Protein AF-A0A8T3Y659-F1 (afdb_monomer_lite)

Sequence (703 aa):
MGKKRVRLPTPKPRKLPQLAVKLPPPPRPSQEISSGGLFSFLKRPEHTVVTLEDHEQLLRKKEVMLASQAAEFERKARALAGRENSLKDREITMSQKERAFRDKDALVKETLASVSRAERRRADIAKENDLLEVKRHELEEQVGALKSRLDALQRDAGQKRALLGGTEKDLAKKYAELNHLQHRLDQREQLLETKEKVLNEKESGLLGFDQQLKRQQRELSERDKHGLSELAQLKEELARKQDLSIADVLAQNKALQRELQKRSQELAQREKQLESDADSRMKAREQELANKARKLTLREQAIDEEIAARTKSAEQDLVNRSRKLAIREQAIDGEITNRMKSAEQDLTAKKREFDKREKSIAEEELRLAQHQSELKEAEDGLSLMKEALAEELKGHMAEYAEFVAKWKTELDSLNAARSEIKKEKASITKLVQGDLRVLSEKEDELVSATKDFEKDKRKLITEENRLVERVRELERVAHQHGRVEQQFQAREKALQAYEDALGKKEDLIMKALNKAEEARKKAEELKAKIAAVKEAKADLKRLEALRSELEWTIEKESRKVIAMGGKLHHIEDRLKESKDSRVKAIEKRHEKAAKQEKKPVPHRLTPVTPPKPVETEEHVYEARAEIPEGHEETGIAAARPSEIPHLLNQAHDSLAANDLKTAKVILEKLMKIHSMLHDNDAKRTLGYEILDLKTSIKLAALS

Foldseek 3Di:
DDDDDDDDDDDDDDDDDDDFFFDDDDDDDDDDDDDDDDDDDDDDDDDDDQDPVNVVVVVVVVVVVVVVVVVVVVVVVVVVVVVVVVVVVVVVVVVVLVVLVVLLVQLVVVVVVVVVVVVVVVVVVVVVVVVVVVVVVVVVVVVVVVVVVVVVVVVVVVVVVVVVVVVVVVVVVVVVVVVVVVVVVVVVVVVVVVVVVVVVCVVVVVVVVVVVVVVVVVCVVVVVDDDDDYDDDDDDDDDDDDDDDDDDPPDDDPPPPPVVPPVVPVVVPVVVPPVVVVVVVPVVVVVVVVVVVPPPVVPPVPPPVPPVVPPVPPPVVVVVVVVVVVVVVVVVVVVVVVVVVVSRVVSGRVVVVVVVVSVVSVVSSVVSVVVVVVVVVVVVVVVVVVVVVVVVVVVVVVVVVVVVVVVVVVVVVVVVVVVVVVVVVVVVVVVVVVVVVVVVVVVVVVVVVVVVVVVVVVVVVVVVVVVVVVVVVVVVVVVVVVVVVVVVVVVVVVVVVVVVVVVVVVVVVVVVVVVVVVVVVVVVVVVVVVVVVVVVVVVVVVVVVVVVVVVVVVVVVVVVVVVPPPPDDDDPPDDDDDDDDDDDDDDDDDDDDDDDDDDDDDDDDDDDDDDDDDDDDDDDDDDDDDDDDDDDDDPPDDDDLVCLVVLLVVLVVCVVVLVLPSNVVSLVVLVVVLVVDPDPVSNVVSVVSSVVSVVSSVVSVVD

Secondary structure (DSSP, 8-state):
---PPPPPPPPPPP---------PPP---------------PPPPP-----HHHHHHHHHHHHHHHHHHHHHHHHHHHHHHHHHHHHHHHHHHHHHHHHHHHHHHHHHHHHHHHHHHHHHHHHHHHHHHHHHHHHHHHHHHHHHHHHHHHHHHHHHHHHHHHHHHHHHHHHHHHHHHHHHHHHHHHHHHHHHHHHHHHHHHHHHHHHHHHHHHHHHHHHHHHHTT--------------------------STTSTTSHHHHTTTSSTTTGGGTGGGTHHHHHHHHHHHHHHGGGSTTSSTTSGGGTGGGSTTTTHHHHHHHHHHHHHHHHHHHHHHHHHHHHHHHHHHHHHHHHHHHHHHHHHHHHHHHHHHHHHHHHHHHHHHHHHHHHHHHHHHHHHHHHHHHHHHHHHHHHHHHHHHHHHHHHHHHHHHHHHHHHHHHHHHHHHHHHHHHHHHHHHHHHHHHHHHHHHHHHHHHHHHHHHHHHHHHHHHHHHHHHHHHHHHHHHHHHHHHHHHHHHHHHHHHHHHHHHHHHHHHHHHHHHHHHHHHHHHHHHHHHHHHHH-TT--SS-TT-----------S------------------------------------------------------GGGHHHHHHHHHHHHHTT-HHHHHHHHHHHHHHHHH---HHHHHHHHHHHHHHHHHHHHTTT-

pLDDT: mean 72.22, std 20.05, range [8.57, 96.5]

Radius of gyration: 99.74 Å; chains: 1; bounding box: 183×102×338 Å

Structure (mmCIF, N/CA/C/O backbone):
data_AF-A0A8T3Y659-F1
#
_entry.id   AF-A0A8T3Y659-F1
#
loop_
_atom_site.group_PDB
_atom_site.id
_atom_site.type_symbol
_atom_site.label_atom_id
_atom_site.label_alt_id
_atom_site.label_comp_id
_atom_site.label_asym_id
_atom_site.label_entity_id
_atom_site.label_seq_id
_atom_site.pdbx_PDB_ins_code
_atom_site.Cartn_x
_atom_site.Cartn_y
_atom_site.Cartn_z
_atom_site.occupancy
_atom_site.B_iso_or_equiv
_atom_site.auth_seq_id
_atom_site.auth_comp_id
_atom_site.auth_asym_id
_atom_site.auth_atom_id
_atom_site.pdbx_PDB_model_num
ATOM 1 N N . MET A 1 1 ? 52.082 18.639 -14.785 1.00 38.16 1 MET A N 1
ATOM 2 C CA . MET A 1 1 ? 51.854 17.742 -15.947 1.00 38.16 1 MET A CA 1
ATOM 3 C C . MET A 1 1 ? 51.057 18.542 -16.979 1.00 38.16 1 MET A C 1
ATOM 5 O O . MET A 1 1 ? 50.109 19.178 -16.558 1.00 38.16 1 MET A O 1
ATOM 9 N N . GLY A 1 2 ? 51.405 18.722 -18.259 1.00 41.19 2 GLY A N 1
ATOM 10 C CA . GLY A 1 2 ? 52.031 17.815 -19.237 1.00 41.19 2 GLY A CA 1
ATOM 11 C C . GLY A 1 2 ? 50.929 17.332 -20.205 1.00 41.19 2 GLY A C 1
ATOM 12 O O . GLY A 1 2 ? 49.938 16.814 -19.718 1.00 41.19 2 GLY A O 1
ATOM 13 N N . LYS A 1 3 ? 50.983 17.477 -21.541 1.00 44.75 3 LYS A N 1
ATOM 14 C CA . LYS A 1 3 ? 52.068 17.869 -22.472 1.00 44.75 3 LYS A CA 1
ATOM 15 C C . LYS A 1 3 ? 51.532 18.792 -23.596 1.00 44.75 3 LYS A C 1
ATOM 17 O O . LYS A 1 3 ? 50.345 18.766 -23.904 1.00 44.75 3 LYS A O 1
ATOM 22 N N . LYS A 1 4 ? 52.405 19.580 -24.243 1.00 47.47 4 LYS A N 1
ATOM 23 C CA . LYS A 1 4 ? 52.066 20.423 -25.416 1.00 47.47 4 LYS A CA 1
ATOM 24 C C . LYS A 1 4 ? 51.868 19.559 -26.678 1.00 47.47 4 LYS A C 1
ATOM 26 O O . LYS A 1 4 ? 52.635 18.621 -26.881 1.00 47.47 4 LYS A O 1
ATOM 31 N N . ARG A 1 5 ? 50.912 19.901 -27.558 1.00 48.44 5 ARG A N 1
ATOM 32 C CA . ARG A 1 5 ? 50.823 19.316 -28.916 1.00 48.44 5 ARG A CA 1
ATOM 33 C C . ARG A 1 5 ? 51.848 19.967 -29.854 1.00 48.44 5 ARG A C 1
ATOM 35 O O . ARG A 1 5 ? 51.973 21.189 -29.879 1.00 48.44 5 ARG A O 1
ATOM 42 N N . VAL A 1 6 ? 52.542 19.147 -30.639 1.00 49.38 6 VAL A N 1
ATOM 43 C CA . VAL A 1 6 ? 53.480 19.572 -31.693 1.00 49.38 6 VAL A CA 1
ATOM 44 C C . VAL A 1 6 ? 52.714 19.775 -33.007 1.00 49.38 6 VAL A C 1
ATOM 46 O O . VAL A 1 6 ? 51.808 19.002 -33.312 1.00 49.38 6 VAL A O 1
ATOM 49 N N . ARG A 1 7 ? 53.076 20.796 -33.797 1.00 45.53 7 ARG A N 1
ATOM 50 C CA . ARG A 1 7 ? 52.651 20.938 -35.202 1.00 45.53 7 ARG A CA 1
ATOM 51 C C . ARG A 1 7 ? 53.772 20.443 -36.118 1.00 45.53 7 ARG A C 1
ATOM 53 O O . ARG A 1 7 ? 54.914 20.857 -35.939 1.00 45.53 7 ARG A O 1
ATOM 60 N N . LEU A 1 8 ? 53.442 19.602 -37.096 1.00 45.44 8 LEU A N 1
ATOM 61 C CA . LEU A 1 8 ? 54.362 19.193 -38.163 1.00 45.44 8 LEU A CA 1
ATOM 62 C C . LEU A 1 8 ? 54.270 20.159 -39.365 1.00 45.44 8 LEU A C 1
ATOM 64 O O . LEU A 1 8 ? 53.184 20.681 -39.629 1.00 45.44 8 LEU A O 1
ATOM 68 N N . PRO A 1 9 ? 55.376 20.416 -40.089 1.00 52.28 9 PRO A N 1
ATOM 69 C CA . PRO A 1 9 ? 55.389 21.285 -41.265 1.00 52.28 9 PRO A CA 1
ATOM 70 C C . PRO A 1 9 ? 55.020 20.536 -42.558 1.00 52.28 9 PRO A C 1
ATOM 72 O O . PRO A 1 9 ? 55.360 19.369 -42.739 1.00 52.28 9 PRO A O 1
ATOM 75 N N . THR A 1 10 ? 54.386 21.234 -43.500 1.00 44.97 10 THR A N 1
ATOM 76 C CA . THR A 1 10 ? 54.078 20.724 -44.848 1.00 44.97 10 THR A CA 1
ATOM 77 C C . THR A 1 10 ? 55.271 20.871 -45.810 1.00 44.97 10 THR A C 1
ATOM 79 O O . THR A 1 10 ? 55.916 21.926 -45.807 1.00 44.97 10 THR A O 1
ATOM 82 N N . PRO A 1 11 ? 55.556 19.885 -46.684 1.00 47.25 11 PRO A N 1
ATOM 83 C CA . PRO A 1 11 ? 56.648 19.967 -47.656 1.00 47.25 11 PRO A CA 1
ATOM 84 C C . PRO A 1 11 ? 56.314 20.874 -48.857 1.00 47.25 11 PRO A C 1
ATOM 86 O O . PRO A 1 11 ? 55.172 20.945 -49.305 1.00 47.25 11 PRO A O 1
ATOM 89 N N . LYS A 1 12 ? 57.334 21.540 -49.418 1.00 52.25 12 LYS A N 1
ATOM 90 C CA . LYS A 1 12 ? 57.240 22.316 -50.672 1.00 52.25 12 LYS A CA 1
ATOM 91 C C . LYS A 1 12 ? 57.687 21.461 -51.873 1.00 52.25 12 LYS A C 1
ATOM 93 O O . LYS A 1 12 ? 58.771 20.881 -51.791 1.00 52.25 12 LYS A O 1
ATOM 98 N N . PRO A 1 13 ? 56.963 21.441 -53.008 1.00 43.91 13 PRO A N 1
ATOM 99 C CA . PRO A 1 13 ? 57.451 20.813 -54.237 1.00 43.91 13 PRO A CA 1
ATOM 100 C C . PRO A 1 13 ? 58.538 21.660 -54.934 1.00 43.91 13 PRO A C 1
ATOM 102 O O . PRO A 1 13 ? 58.483 22.892 -54.943 1.00 43.91 13 PRO A O 1
ATOM 105 N N . ARG A 1 14 ? 59.531 20.994 -55.544 1.00 40.72 14 ARG A N 1
ATOM 106 C CA . ARG A 1 14 ? 60.557 21.601 -56.422 1.00 40.72 14 ARG A CA 1
ATOM 107 C C . ARG A 1 14 ? 60.102 21.601 -57.896 1.00 40.72 14 ARG A C 1
ATOM 109 O O . ARG A 1 14 ? 59.193 20.869 -58.271 1.00 40.72 14 ARG A O 1
ATOM 116 N N . LYS A 1 15 ? 60.739 22.440 -58.725 1.00 45.62 15 LYS A N 1
ATOM 117 C CA . LYS A 1 15 ? 60.478 22.604 -60.175 1.00 45.62 15 LYS A CA 1
ATOM 118 C C . LYS A 1 15 ? 61.270 21.609 -61.055 1.00 45.62 15 LYS A C 1
ATOM 120 O O . LYS A 1 15 ? 62.198 20.977 -60.560 1.00 45.62 15 LYS A O 1
ATOM 125 N N . LEU A 1 16 ? 60.994 21.688 -62.372 1.00 36.28 16 LEU A N 1
ATOM 126 C CA . LEU A 1 16 ? 61.747 21.231 -63.570 1.00 36.28 16 LEU A CA 1
ATOM 127 C C . LEU A 1 16 ? 61.180 19.963 -64.266 1.00 36.28 16 LEU A C 1
ATOM 129 O O . LEU A 1 16 ? 60.508 19.163 -63.626 1.00 36.28 16 LEU A O 1
ATOM 133 N N . PRO A 1 17 ? 61.412 19.767 -65.584 1.00 47.31 17 PRO A N 1
ATOM 134 C CA . PRO A 1 17 ? 61.073 20.724 -66.646 1.00 47.31 17 PRO A CA 1
ATOM 135 C C . PRO A 1 17 ? 60.280 20.088 -67.822 1.00 47.31 17 PRO A C 1
ATOM 137 O O . PRO A 1 17 ? 60.116 18.872 -67.916 1.00 47.31 17 PRO A O 1
ATOM 140 N N . GLN A 1 18 ? 59.804 20.931 -68.744 1.00 37.75 18 GLN A N 1
ATOM 141 C CA . GLN A 1 18 ? 59.246 20.605 -70.073 1.00 37.75 18 GLN A CA 1
ATOM 142 C C . GLN A 1 18 ? 59.700 21.746 -71.005 1.00 37.75 18 GLN A C 1
ATOM 144 O O . GLN A 1 18 ? 59.562 22.895 -70.598 1.00 37.75 18 GLN A O 1
ATOM 149 N N . LEU A 1 19 ? 60.345 21.587 -72.169 1.00 41.06 19 LEU A N 1
ATOM 150 C CA . LEU A 1 19 ? 60.512 20.482 -73.134 1.00 41.06 19 LEU A CA 1
ATOM 151 C C . LEU A 1 19 ? 59.235 20.010 -73.848 1.00 41.06 19 LEU A C 1
ATOM 153 O O . LEU A 1 19 ? 58.188 19.845 -73.241 1.00 41.06 19 LEU A O 1
ATOM 157 N N . ALA A 1 20 ? 59.355 19.781 -75.167 1.00 40.03 20 ALA A N 1
ATOM 158 C CA . ALA A 1 20 ? 58.279 20.046 -76.128 1.00 40.03 20 ALA A CA 1
ATOM 159 C C . ALA A 1 20 ? 58.412 19.265 -77.514 1.00 40.03 20 ALA A C 1
ATOM 161 O O . ALA A 1 20 ? 59.554 19.119 -77.944 1.00 40.03 20 ALA A O 1
ATOM 162 N N . VAL A 1 21 ? 57.345 18.801 -78.253 1.00 39.84 21 VAL A N 1
ATOM 163 C CA . VAL A 1 21 ? 57.338 18.323 -79.713 1.00 39.84 21 VAL A CA 1
ATOM 164 C C . VAL A 1 21 ? 56.073 18.678 -80.617 1.00 39.84 21 VAL A C 1
ATOM 166 O O . VAL A 1 21 ? 54.967 18.359 -80.216 1.00 39.84 21 VAL A O 1
ATOM 169 N N . LYS A 1 22 ? 56.147 19.297 -81.832 1.00 44.69 22 LYS A N 1
ATOM 170 C CA . LYS A 1 22 ? 55.029 20.051 -82.543 1.00 44.69 22 LYS A CA 1
ATOM 171 C C . LYS A 1 22 ? 53.894 19.222 -83.181 1.00 44.69 22 LYS A C 1
ATOM 173 O O . LYS A 1 22 ? 54.146 18.119 -83.665 1.00 44.69 22 LYS A O 1
ATOM 178 N N . LEU A 1 23 ? 52.684 19.797 -83.320 1.00 38.78 23 LEU A N 1
ATOM 179 C CA . LEU A 1 23 ? 51.581 19.304 -84.180 1.00 38.78 23 LEU A CA 1
ATOM 180 C C . LEU A 1 23 ? 50.756 20.454 -84.847 1.00 38.78 23 LEU A C 1
ATOM 182 O O . LEU A 1 23 ? 50.102 21.184 -84.111 1.00 38.78 23 LEU A O 1
ATOM 186 N N . PRO A 1 24 ? 50.770 20.660 -86.184 1.00 46.38 24 PRO A N 1
ATOM 187 C CA . PRO A 1 24 ? 50.015 21.738 -86.866 1.00 46.38 24 PRO A CA 1
ATOM 188 C C . PRO A 1 24 ? 48.494 21.469 -87.075 1.00 46.38 24 PRO A C 1
ATOM 190 O O . PRO A 1 24 ? 48.064 20.324 -86.936 1.00 46.38 24 PRO A O 1
ATOM 193 N N . PRO A 1 25 ? 47.688 22.506 -87.419 1.00 53.38 25 PRO A N 1
ATOM 194 C CA . PRO A 1 25 ? 46.228 22.433 -87.657 1.00 53.38 25 PRO A CA 1
ATOM 195 C C . PRO A 1 25 ? 45.806 21.824 -89.029 1.00 53.38 25 PRO A C 1
ATOM 197 O O . PRO A 1 25 ? 46.672 21.588 -89.875 1.00 53.38 25 PRO A O 1
ATOM 200 N N . PRO A 1 26 ? 44.498 21.539 -89.260 1.00 45.59 26 PRO A N 1
ATOM 201 C CA . PRO A 1 26 ? 44.010 20.721 -90.387 1.00 45.59 26 PRO A CA 1
ATOM 202 C C . PRO A 1 26 ? 43.663 21.486 -91.698 1.00 45.59 26 PRO A C 1
ATOM 204 O O . PRO A 1 26 ? 43.527 22.708 -91.673 1.00 45.59 26 PRO A O 1
ATOM 207 N N . PRO A 1 27 ? 43.480 20.774 -92.840 1.00 40.88 27 PRO A N 1
ATOM 208 C CA . PRO A 1 27 ? 43.139 21.340 -94.162 1.00 40.88 27 PRO A CA 1
ATOM 209 C C . PRO A 1 27 ? 41.689 21.058 -94.656 1.00 40.88 27 PRO A C 1
ATOM 211 O O . PRO A 1 27 ? 40.993 20.242 -94.057 1.00 40.88 27 PRO A O 1
ATOM 214 N N . ARG A 1 28 ? 41.345 21.597 -95.854 1.00 47.12 28 ARG A N 1
ATOM 215 C CA . ARG A 1 28 ? 40.092 21.455 -96.671 1.00 47.12 28 ARG A CA 1
ATOM 216 C C . ARG A 1 28 ? 38.943 22.418 -96.283 1.00 47.12 28 ARG A C 1
ATOM 218 O O . ARG A 1 28 ? 38.964 22.896 -95.152 1.00 47.12 28 ARG A O 1
ATOM 225 N N . PRO A 1 29 ? 37.954 22.721 -97.169 1.00 45.44 29 PRO A N 1
ATOM 226 C CA . PRO A 1 29 ? 37.690 22.239 -98.551 1.00 45.44 29 PRO A CA 1
ATOM 227 C C . PRO A 1 29 ? 38.552 22.938 -99.632 1.00 45.44 29 PRO A C 1
ATOM 229 O O . PRO A 1 29 ? 39.204 23.924 -99.328 1.00 45.44 29 PRO A O 1
ATOM 232 N N . SER A 1 30 ? 38.746 22.457 -100.872 1.00 42.84 30 SER A N 1
ATOM 233 C CA . SER A 1 30 ? 38.022 21.496 -101.745 1.00 42.84 30 SER A CA 1
ATOM 234 C C . SER A 1 30 ? 36.804 22.065 -102.498 1.00 42.84 30 SER A C 1
ATOM 236 O O . SER A 1 30 ? 35.670 21.808 -102.114 1.00 42.84 30 SER A O 1
ATOM 238 N N . GLN A 1 31 ? 37.064 22.753 -103.615 1.00 37.69 31 GLN A N 1
ATOM 239 C CA . GLN A 1 31 ? 36.113 22.961 -104.718 1.00 37.69 31 GLN A CA 1
ATOM 240 C C . GLN A 1 31 ? 36.638 22.316 -106.013 1.00 37.69 31 GLN A C 1
ATOM 242 O O . GLN A 1 31 ? 37.829 22.014 -106.104 1.00 37.69 31 GLN A O 1
ATOM 247 N N . GLU A 1 32 ? 35.704 22.076 -106.939 1.00 35.50 32 GLU A N 1
ATOM 248 C CA . GLU A 1 32 ? 35.810 21.640 -108.349 1.00 35.50 32 GLU A CA 1
ATOM 249 C C . GLU A 1 32 ? 37.237 21.499 -108.943 1.00 35.50 32 GLU A C 1
ATOM 251 O O . GLU A 1 32 ? 38.030 22.432 -108.938 1.00 35.50 32 GLU A O 1
ATOM 256 N N . ILE A 1 33 ? 37.676 20.363 -109.502 1.00 41.72 33 ILE A N 1
ATOM 257 C CA . ILE A 1 33 ? 37.026 19.474 -110.491 1.00 41.72 33 ILE A CA 1
ATOM 258 C C . ILE A 1 33 ? 36.484 20.235 -111.714 1.00 41.72 33 ILE A C 1
ATOM 260 O O . ILE A 1 33 ? 35.284 20.385 -111.900 1.00 41.72 33 ILE A O 1
ATOM 264 N N . SER A 1 34 ? 37.409 20.627 -112.590 1.00 34.44 34 SER A N 1
ATOM 265 C CA . SER A 1 34 ? 37.202 20.728 -114.040 1.00 34.44 34 SER A CA 1
ATOM 266 C C . SER A 1 34 ? 38.513 20.269 -114.701 1.00 34.44 34 SER A C 1
ATOM 268 O O . SER A 1 34 ? 39.571 20.741 -114.295 1.00 34.44 34 SER A O 1
ATOM 270 N N . SER A 1 35 ? 38.626 19.237 -115.547 1.00 39.66 35 SER A N 1
ATOM 271 C CA . SER A 1 35 ? 37.780 18.680 -116.623 1.00 39.66 35 SER A CA 1
ATOM 272 C C . SER A 1 35 ? 37.853 19.443 -117.960 1.00 39.66 35 SER A C 1
ATOM 274 O O . SER A 1 35 ? 36.898 20.094 -118.371 1.00 39.66 35 SER A O 1
ATOM 276 N N . GLY A 1 36 ? 38.975 19.309 -118.681 1.00 33.69 36 GLY A N 1
ATOM 277 C CA . GLY A 1 36 ? 39.111 19.746 -120.081 1.00 33.69 36 GLY A CA 1
ATOM 278 C C . GLY A 1 36 ? 40.568 19.821 -120.566 1.00 33.69 36 GLY A C 1
ATOM 279 O O . GLY A 1 36 ? 41.456 20.047 -119.754 1.00 33.69 36 GLY A O 1
ATOM 280 N N . GLY A 1 37 ? 40.800 19.637 -121.877 1.00 38.09 37 GLY A N 1
ATOM 281 C CA . GLY A 1 37 ? 42.097 19.842 -122.564 1.00 38.09 37 GLY A CA 1
ATOM 282 C C . GLY A 1 37 ? 43.223 18.875 -122.146 1.00 38.09 37 GLY A C 1
ATOM 283 O O . GLY A 1 37 ? 43.908 19.108 -121.161 1.00 38.09 37 GLY A O 1
ATOM 284 N N . LEU A 1 38 ? 43.505 17.751 -122.813 1.00 35.88 38 LEU A N 1
ATOM 285 C CA . LEU A 1 38 ? 43.247 17.339 -124.203 1.00 35.88 38 LEU A CA 1
ATOM 286 C C . LEU A 1 38 ? 44.059 18.146 -125.247 1.00 35.88 38 LEU A C 1
ATOM 288 O O . LEU A 1 38 ? 43.779 19.308 -125.508 1.00 35.88 38 LEU A O 1
ATOM 292 N N . PHE A 1 39 ? 45.078 17.475 -125.802 1.00 41.38 39 PHE A N 1
ATOM 293 C CA . PHE A 1 39 ? 45.922 17.778 -126.974 1.00 41.38 39 PHE A CA 1
ATOM 294 C C . PHE A 1 39 ? 45.758 19.124 -127.717 1.00 41.38 39 PHE A C 1
ATOM 296 O O . PHE A 1 39 ? 44.840 19.303 -128.513 1.00 41.38 39 PHE A O 1
ATOM 303 N N . SER A 1 40 ? 46.806 19.955 -127.659 1.00 40.50 40 SER A N 1
ATOM 304 C CA . SER A 1 40 ? 47.160 20.925 -128.712 1.00 40.50 40 SER A CA 1
ATOM 305 C C . SER A 1 40 ? 48.607 21.406 -128.540 1.00 40.50 40 SER A C 1
ATOM 307 O O . SER A 1 40 ? 49.005 21.670 -127.411 1.00 40.50 40 SER A O 1
ATOM 309 N N . PHE A 1 41 ? 49.436 21.616 -129.564 1.00 36.09 41 PHE A N 1
ATOM 310 C CA . PHE A 1 41 ? 49.470 21.109 -130.945 1.00 36.09 41 PHE A CA 1
ATOM 311 C C . PHE A 1 41 ? 50.921 21.308 -131.452 1.00 36.09 41 PHE A C 1
ATOM 313 O O . PHE A 1 41 ? 51.702 22.020 -130.819 1.00 36.09 41 PHE A O 1
ATOM 320 N N . LEU A 1 42 ? 51.315 20.700 -132.575 1.00 35.97 42 LEU A N 1
ATOM 321 C CA . LEU A 1 42 ? 52.680 20.826 -133.111 1.00 35.97 42 LEU A CA 1
ATOM 322 C C . LEU A 1 42 ? 53.068 22.294 -133.397 1.00 35.97 42 LEU A C 1
ATOM 324 O O . LEU A 1 42 ? 52.427 22.946 -134.219 1.00 35.97 42 LEU A O 1
ATOM 328 N N . LYS A 1 43 ? 54.225 22.739 -132.890 1.00 36.56 43 LYS A N 1
ATOM 329 C CA . LYS A 1 43 ? 55.147 23.539 -133.714 1.00 36.56 43 LYS A CA 1
ATOM 330 C C . LYS A 1 43 ? 56.188 22.588 -134.299 1.00 36.56 43 LYS A C 1
ATOM 332 O O . LYS A 1 43 ? 56.774 21.791 -133.570 1.00 36.56 43 LYS A O 1
ATOM 337 N N . ARG A 1 44 ? 56.350 22.618 -135.624 1.00 36.75 44 ARG A N 1
ATOM 338 C CA . ARG A 1 44 ? 57.339 21.798 -136.341 1.00 36.75 44 ARG A CA 1
ATOM 339 C C . ARG A 1 44 ? 58.758 22.319 -136.059 1.00 36.75 44 ARG A C 1
ATOM 341 O O . ARG A 1 44 ? 58.897 23.515 -135.804 1.00 36.75 44 ARG A O 1
ATOM 348 N N . PRO A 1 45 ? 59.788 21.458 -136.108 1.00 45.12 45 PRO A N 1
ATOM 349 C CA . PRO A 1 45 ? 61.171 21.908 -136.039 1.00 45.12 45 PRO A CA 1
ATOM 350 C C . PRO A 1 45 ? 61.551 22.676 -137.309 1.00 45.12 45 PRO A C 1
ATOM 352 O O . PRO A 1 45 ? 61.078 22.352 -138.400 1.00 45.12 45 PRO A O 1
ATOM 355 N N . GLU A 1 46 ? 62.458 23.639 -137.175 1.00 35.00 46 GLU A N 1
ATOM 356 C CA . GLU A 1 46 ? 63.316 24.028 -138.294 1.00 35.00 46 GLU A CA 1
ATOM 357 C C . GLU A 1 46 ? 64.374 22.933 -138.496 1.00 35.00 46 GLU A C 1
ATOM 359 O O . GLU A 1 46 ? 64.814 22.293 -137.539 1.00 35.00 46 GLU A O 1
ATOM 364 N N . HIS A 1 47 ? 64.734 22.655 -139.748 1.00 41.56 47 HIS A N 1
ATOM 365 C CA . HIS A 1 47 ? 65.560 21.498 -140.086 1.00 41.56 47 HIS A CA 1
ATOM 366 C C . HIS A 1 47 ? 67.041 21.730 -139.757 1.00 41.56 47 HIS A C 1
ATOM 368 O O . HIS A 1 47 ? 67.783 22.281 -140.567 1.00 41.56 47 HIS A O 1
ATOM 374 N N . THR A 1 48 ? 67.498 21.208 -138.620 1.00 43.53 48 THR A N 1
ATOM 375 C CA . THR A 1 48 ? 68.898 20.801 -138.441 1.00 43.53 48 THR A CA 1
ATOM 376 C C . THR A 1 48 ? 69.029 19.292 -138.653 1.00 43.53 48 THR A C 1
ATOM 378 O O . THR A 1 48 ? 68.123 18.519 -138.331 1.00 43.53 48 THR A O 1
ATOM 381 N N . VAL A 1 49 ? 70.139 18.860 -139.258 1.00 48.19 49 VAL A N 1
ATOM 382 C CA . VAL A 1 49 ? 70.392 17.440 -139.535 1.00 48.19 49 VAL A CA 1
ATOM 383 C C . VAL A 1 49 ? 70.810 16.752 -138.239 1.00 48.19 49 VAL A C 1
ATOM 385 O O . VAL A 1 49 ? 71.896 16.994 -137.725 1.00 48.19 49 VAL A O 1
ATOM 388 N N . VAL A 1 50 ? 69.923 15.903 -137.724 1.00 47.62 50 VAL A N 1
ATOM 389 C CA . VAL A 1 50 ? 70.141 15.050 -136.551 1.00 47.62 50 VAL A CA 1
ATOM 390 C C . VAL A 1 50 ? 70.673 13.702 -137.038 1.00 47.62 50 VAL A C 1
ATOM 392 O O . VAL A 1 50 ? 70.078 13.084 -137.922 1.00 47.62 50 VAL A O 1
ATOM 395 N N . THR A 1 51 ? 71.806 13.265 -136.497 1.00 57.97 51 THR A N 1
ATOM 396 C CA . THR A 1 51 ? 72.523 12.059 -136.933 1.00 57.97 51 THR A CA 1
ATOM 397 C C . THR A 1 51 ? 71.978 10.781 -136.282 1.00 57.97 51 THR A C 1
ATOM 399 O O . THR A 1 51 ? 71.153 10.815 -135.366 1.00 57.97 51 THR A O 1
ATOM 402 N N . LEU A 1 52 ? 72.452 9.618 -136.743 1.00 62.41 52 LEU A N 1
ATOM 403 C CA . LEU A 1 52 ? 72.130 8.323 -136.127 1.00 62.41 52 LEU A CA 1
ATOM 404 C C . LEU A 1 52 ? 72.604 8.249 -134.662 1.00 62.41 52 LEU A C 1
ATOM 406 O O . LEU A 1 52 ? 71.878 7.740 -133.807 1.00 62.41 52 LEU A O 1
ATOM 410 N N . GLU A 1 53 ? 73.767 8.832 -134.358 1.00 65.25 53 GLU A N 1
ATOM 411 C CA . GLU A 1 53 ? 74.326 8.899 -133.003 1.00 65.25 53 GLU A CA 1
ATOM 412 C C . GLU A 1 53 ? 73.451 9.739 -132.064 1.00 65.25 53 GLU A C 1
ATOM 414 O O . GLU A 1 53 ? 73.219 9.348 -130.919 1.00 65.25 53 GLU A O 1
ATOM 419 N N . ASP A 1 54 ? 72.896 10.856 -132.546 1.00 61.34 54 ASP A N 1
ATOM 420 C CA . ASP A 1 54 ? 71.956 11.677 -131.775 1.00 61.34 54 ASP A CA 1
ATOM 421 C C . ASP A 1 54 ? 70.678 10.900 -131.416 1.00 61.34 54 ASP A C 1
ATOM 423 O O . ASP A 1 54 ? 70.103 11.098 -130.341 1.00 61.34 54 ASP A O 1
ATOM 427 N N . HIS A 1 55 ? 70.222 9.993 -132.290 1.00 69.56 55 HIS A N 1
ATOM 428 C CA . HIS A 1 55 ? 69.034 9.183 -132.024 1.00 69.56 55 HIS A CA 1
ATOM 429 C C . HIS A 1 55 ? 69.305 8.082 -130.988 1.00 69.56 55 HIS A C 1
ATOM 431 O O . HIS A 1 55 ? 68.481 7.877 -130.094 1.00 69.56 55 HIS A O 1
ATOM 437 N N . GLU A 1 56 ? 70.482 7.448 -131.023 1.00 74.19 56 GLU A N 1
ATOM 438 C CA . GLU A 1 56 ? 70.929 6.557 -129.944 1.00 74.19 56 GLU A CA 1
ATOM 439 C C . GLU A 1 56 ? 71.096 7.296 -128.613 1.00 74.19 56 GLU A C 1
ATOM 441 O O . GLU A 1 56 ? 70.625 6.818 -127.579 1.00 74.19 56 GLU A O 1
ATOM 446 N N . GLN A 1 57 ? 71.703 8.487 -128.615 1.00 74.56 57 GLN A N 1
ATOM 447 C CA . GLN A 1 57 ? 71.793 9.328 -127.418 1.00 74.56 57 GLN A CA 1
ATOM 448 C C . GLN A 1 57 ? 70.399 9.668 -126.870 1.00 74.56 57 GLN A C 1
ATOM 450 O O . GLN A 1 57 ? 70.186 9.638 -125.657 1.00 74.56 57 GLN A O 1
ATOM 455 N N . LEU A 1 58 ? 69.424 9.940 -127.743 1.00 76.12 58 LEU A N 1
ATOM 456 C CA . LEU A 1 58 ? 68.047 10.242 -127.354 1.00 76.12 58 LEU A CA 1
ATOM 457 C C . LEU A 1 58 ? 67.285 9.008 -126.834 1.00 76.12 58 LEU A C 1
ATOM 459 O O . LEU A 1 58 ? 66.439 9.158 -125.949 1.00 76.12 58 LEU A O 1
ATOM 463 N N . LEU A 1 59 ? 67.604 7.800 -127.311 1.00 77.75 59 LEU A N 1
ATOM 464 C CA . LEU A 1 59 ? 67.110 6.537 -126.747 1.00 77.75 59 LEU A CA 1
ATOM 465 C C . LEU A 1 59 ? 67.716 6.264 -125.365 1.00 77.75 59 LEU A C 1
ATOM 467 O O . LEU A 1 59 ? 66.960 6.159 -124.401 1.00 77.75 59 LEU A O 1
ATOM 471 N N . ARG A 1 60 ? 69.047 6.294 -125.222 1.00 77.44 60 ARG A N 1
ATOM 472 C CA . ARG A 1 60 ? 69.729 6.126 -123.922 1.00 77.44 60 ARG A CA 1
ATOM 473 C C . ARG A 1 60 ? 69.248 7.163 -122.895 1.00 77.44 60 ARG A C 1
ATOM 475 O O . ARG A 1 60 ? 69.031 6.850 -121.728 1.00 77.44 60 ARG A O 1
ATOM 482 N N . LYS A 1 61 ? 68.978 8.401 -123.330 1.00 77.62 61 LYS A N 1
ATOM 483 C CA . LYS A 1 61 ? 68.387 9.467 -122.499 1.00 77.62 61 LYS A CA 1
ATOM 484 C C . LYS A 1 61 ? 66.939 9.172 -122.080 1.00 77.62 61 LYS A C 1
ATOM 486 O O . LYS A 1 61 ? 66.561 9.523 -120.963 1.00 77.62 61 LYS A O 1
ATOM 491 N N . LYS A 1 62 ? 66.132 8.507 -122.918 1.00 78.75 62 LYS A N 1
ATOM 492 C CA . LYS A 1 62 ? 64.796 8.006 -122.538 1.00 78.75 62 LYS A CA 1
ATOM 493 C C . LYS A 1 62 ? 64.883 6.833 -121.563 1.00 78.75 62 LYS A C 1
ATOM 495 O O . LYS A 1 62 ? 64.142 6.832 -120.589 1.00 78.75 62 LYS A O 1
ATOM 500 N N . GLU A 1 63 ? 65.791 5.885 -121.777 1.00 81.19 63 GLU A N 1
ATOM 501 C CA . GLU A 1 63 ? 66.011 4.746 -120.873 1.00 81.19 63 GLU A CA 1
ATOM 502 C C . GLU A 1 63 ? 66.450 5.215 -119.482 1.00 81.19 63 GLU A C 1
ATOM 504 O O . GLU A 1 63 ? 65.866 4.805 -118.482 1.00 81.19 63 GLU A O 1
ATOM 509 N N . VAL A 1 64 ? 67.388 6.167 -119.405 1.00 82.06 64 VAL A N 1
ATOM 510 C CA . VAL A 1 64 ? 67.794 6.808 -118.142 1.00 82.06 64 VAL A CA 1
ATOM 511 C C . VAL A 1 64 ? 66.631 7.562 -117.485 1.00 82.06 64 VAL A C 1
ATOM 513 O O . VAL A 1 64 ? 66.474 7.485 -116.266 1.00 82.06 64 VAL A O 1
ATOM 516 N N . MET A 1 65 ? 65.766 8.245 -118.250 1.00 80.56 65 MET A N 1
ATOM 517 C CA . MET A 1 65 ? 64.550 8.852 -117.687 1.00 80.56 65 MET A CA 1
ATOM 518 C C . MET A 1 65 ? 63.554 7.808 -117.166 1.00 80.56 65 MET A C 1
ATOM 520 O O . MET A 1 65 ? 63.000 8.010 -116.090 1.00 80.56 65 MET A O 1
ATOM 524 N N . LEU A 1 66 ? 63.341 6.696 -117.874 1.00 79.88 66 LEU A N 1
ATOM 525 C CA . LEU A 1 66 ? 62.434 5.624 -117.449 1.00 79.88 66 LEU A CA 1
ATOM 526 C C . LEU A 1 66 ? 62.967 4.887 -116.214 1.00 79.88 66 LEU A C 1
ATOM 528 O O . LEU A 1 66 ? 62.207 4.650 -115.279 1.00 79.88 66 LEU A O 1
ATOM 532 N N . ALA A 1 67 ? 64.270 4.607 -116.151 1.00 79.56 67 ALA A N 1
ATOM 533 C CA . ALA A 1 67 ? 64.921 4.050 -114.966 1.00 79.56 67 ALA A CA 1
ATOM 534 C C . ALA A 1 67 ? 64.848 5.014 -113.767 1.00 79.56 67 ALA A C 1
ATOM 536 O O . ALA A 1 67 ? 64.566 4.590 -112.646 1.00 79.56 67 ALA A O 1
ATOM 537 N N . SER A 1 68 ? 65.024 6.320 -113.999 1.00 78.75 68 SER A N 1
ATOM 538 C CA . SER A 1 68 ? 64.838 7.356 -112.975 1.00 78.75 68 SER A CA 1
ATOM 539 C C . SER A 1 68 ? 63.385 7.420 -112.483 1.00 78.75 68 SER A C 1
ATOM 541 O O . SER A 1 68 ? 63.141 7.431 -111.277 1.00 78.75 68 SER A O 1
ATOM 543 N N . GLN A 1 69 ? 62.405 7.367 -113.392 1.00 82.25 69 GLN A N 1
ATOM 544 C CA . GLN A 1 69 ? 60.980 7.323 -113.049 1.00 82.25 69 GLN A CA 1
ATOM 545 C C . GLN A 1 69 ? 60.609 6.045 -112.287 1.00 82.25 69 GLN A C 1
ATOM 547 O O . GLN A 1 69 ? 59.898 6.132 -111.290 1.00 82.25 69 GLN A O 1
ATOM 552 N N . ALA A 1 70 ? 61.121 4.877 -112.682 1.00 80.69 70 ALA A N 1
ATOM 553 C CA . ALA A 1 70 ? 60.924 3.621 -111.957 1.00 80.69 70 ALA A CA 1
ATOM 554 C C . ALA A 1 70 ? 61.520 3.687 -110.539 1.00 80.69 70 ALA A C 1
ATOM 556 O O . ALA A 1 70 ? 60.835 3.374 -109.566 1.00 80.69 70 ALA A O 1
ATOM 557 N N . ALA A 1 71 ? 62.747 4.202 -110.397 1.00 82.06 71 ALA A N 1
ATOM 558 C CA . ALA A 1 71 ? 63.370 4.434 -109.096 1.00 82.06 71 ALA A CA 1
ATOM 559 C C . ALA A 1 71 ? 62.599 5.466 -108.248 1.00 82.06 71 ALA A C 1
ATOM 561 O O . ALA A 1 71 ? 62.513 5.324 -107.027 1.00 82.06 71 ALA A O 1
ATOM 562 N N . GLU A 1 72 ? 61.995 6.488 -108.861 1.00 81.69 72 GLU A N 1
ATOM 563 C CA . GLU A 1 72 ? 61.063 7.389 -108.180 1.00 81.69 72 GLU A CA 1
ATOM 564 C C . GLU A 1 72 ? 59.774 6.688 -107.746 1.00 81.69 72 GLU A C 1
ATOM 566 O O . GLU A 1 72 ? 59.333 6.915 -106.620 1.00 81.69 72 GLU A O 1
ATOM 571 N N . PHE A 1 73 ? 59.163 5.853 -108.589 1.00 84.81 73 PHE A N 1
ATOM 572 C CA . PHE A 1 73 ? 57.958 5.100 -108.236 1.00 84.81 73 PHE A CA 1
ATOM 573 C C . PHE A 1 73 ? 58.231 4.110 -107.102 1.00 84.81 73 PHE A C 1
ATOM 575 O O . PHE A 1 73 ? 57.443 4.055 -106.162 1.00 84.81 73 PHE A O 1
ATOM 582 N N . GLU A 1 74 ? 59.378 3.428 -107.095 1.00 82.75 74 GLU A N 1
ATOM 583 C CA . GLU A 1 74 ? 59.805 2.621 -105.951 1.00 82.75 74 GLU A CA 1
ATOM 584 C C . GLU A 1 74 ? 60.031 3.462 -104.689 1.00 82.75 74 GLU A C 1
ATOM 586 O O . GLU A 1 74 ? 59.555 3.096 -103.616 1.00 82.75 74 GLU A O 1
ATOM 591 N N . ARG A 1 75 ? 60.715 4.612 -104.783 1.00 81.38 75 ARG A N 1
ATOM 592 C CA . ARG A 1 75 ? 60.892 5.526 -103.637 1.00 81.38 75 ARG A CA 1
ATOM 593 C C . ARG A 1 75 ? 59.543 6.006 -103.095 1.00 81.38 75 ARG A C 1
ATOM 595 O O . ARG A 1 75 ? 59.353 6.024 -101.880 1.00 81.38 75 ARG A O 1
ATOM 602 N N . LYS A 1 76 ? 58.592 6.331 -103.977 1.00 86.50 76 LYS A N 1
ATOM 603 C CA . LYS A 1 76 ? 57.212 6.715 -103.638 1.00 86.50 76 LYS A CA 1
ATOM 604 C C . LYS A 1 76 ? 56.452 5.547 -102.995 1.00 86.50 76 LYS A C 1
ATOM 606 O O . LYS A 1 76 ? 55.826 5.755 -101.962 1.00 86.50 76 LYS A O 1
ATOM 611 N N . ALA A 1 77 ? 56.565 4.325 -103.516 1.00 83.56 77 ALA A N 1
ATOM 612 C CA . ALA A 1 77 ? 55.936 3.128 -102.951 1.00 83.56 77 ALA A CA 1
ATOM 613 C C . ALA A 1 77 ? 56.488 2.777 -101.557 1.00 83.56 77 ALA A C 1
ATOM 615 O O . ALA A 1 77 ? 55.716 2.586 -100.620 1.00 83.56 77 ALA A O 1
ATOM 616 N N . ARG A 1 78 ? 57.816 2.789 -101.376 1.00 83.00 78 ARG A N 1
ATOM 617 C CA . ARG A 1 78 ? 58.463 2.586 -100.065 1.00 83.00 78 ARG A CA 1
ATOM 618 C C . ARG A 1 78 ? 58.061 3.679 -99.062 1.00 83.00 78 ARG A C 1
ATOM 620 O O . ARG A 1 78 ? 57.798 3.377 -97.900 1.00 83.00 78 ARG A O 1
ATOM 627 N N . ALA A 1 79 ? 57.952 4.935 -99.506 1.00 81.69 79 ALA A N 1
ATOM 628 C CA . ALA A 1 79 ? 57.471 6.041 -98.675 1.00 81.69 79 ALA A CA 1
ATOM 629 C C . ALA A 1 79 ? 55.977 5.917 -98.312 1.00 81.69 79 ALA A C 1
ATOM 631 O O . ALA A 1 79 ? 55.594 6.272 -97.197 1.00 81.69 79 ALA A O 1
ATOM 632 N N . LEU A 1 80 ? 55.139 5.390 -99.212 1.00 82.56 80 LEU A N 1
ATOM 633 C CA . LEU A 1 80 ? 53.733 5.085 -98.931 1.00 82.56 80 LEU A CA 1
ATOM 634 C C . LEU A 1 80 ? 53.600 3.941 -97.918 1.00 82.56 80 LEU A C 1
ATOM 636 O O . LEU A 1 80 ? 52.895 4.120 -96.932 1.00 82.56 80 LEU A O 1
ATOM 640 N N . ALA A 1 81 ? 54.340 2.840 -98.073 1.00 82.50 81 ALA A N 1
ATOM 641 C CA . ALA A 1 81 ? 54.342 1.731 -97.113 1.00 82.50 81 ALA A CA 1
ATOM 642 C C . ALA A 1 81 ? 54.829 2.167 -95.714 1.00 82.50 81 ALA A C 1
ATOM 644 O O . ALA A 1 81 ? 54.206 1.851 -94.701 1.00 82.50 81 ALA A O 1
ATOM 645 N N . GLY A 1 82 ? 55.894 2.976 -95.638 1.00 83.62 82 GLY A N 1
ATOM 646 C CA . GLY A 1 82 ? 56.348 3.567 -94.372 1.00 83.62 82 GLY A CA 1
ATOM 647 C C . GLY A 1 82 ? 55.314 4.511 -93.740 1.00 83.62 82 GLY A C 1
ATOM 648 O O . GLY A 1 82 ? 55.168 4.555 -92.517 1.00 83.62 82 GLY A O 1
ATOM 649 N N . ARG A 1 83 ? 54.548 5.238 -94.564 1.00 81.00 83 ARG A N 1
ATOM 650 C CA . ARG A 1 83 ? 53.443 6.096 -94.112 1.00 81.00 83 ARG A CA 1
ATOM 651 C C . ARG A 1 83 ? 52.229 5.288 -93.652 1.00 81.00 83 ARG A C 1
ATOM 653 O O . ARG A 1 83 ? 51.597 5.693 -92.685 1.00 81.00 83 ARG A O 1
ATOM 660 N N . GLU A 1 84 ? 51.924 4.170 -94.302 1.00 87.75 84 GLU A N 1
ATOM 661 C CA . GLU A 1 84 ? 50.849 3.247 -93.928 1.00 87.75 84 GLU A CA 1
ATOM 662 C C . GLU A 1 84 ? 51.137 2.579 -92.578 1.00 87.75 84 GLU A C 1
ATOM 664 O O . GLU A 1 84 ? 50.292 2.614 -91.686 1.00 87.75 84 GLU A O 1
ATOM 669 N N . ASN A 1 85 ? 52.357 2.075 -92.372 1.00 83.38 85 ASN A N 1
ATOM 670 C CA . ASN A 1 85 ? 52.774 1.535 -91.076 1.00 83.38 85 ASN A CA 1
ATOM 671 C C . ASN A 1 85 ? 52.713 2.614 -89.980 1.00 83.38 85 ASN A C 1
ATOM 673 O O . ASN A 1 85 ? 52.102 2.392 -88.939 1.00 83.38 85 ASN A O 1
ATOM 677 N N . SER A 1 86 ? 53.195 3.836 -90.253 1.00 84.31 86 SER A N 1
ATOM 678 C CA . SER A 1 86 ? 53.070 4.955 -89.302 1.00 84.31 86 SER A CA 1
ATOM 679 C C . SER A 1 86 ? 51.619 5.403 -89.048 1.00 84.31 86 SER A C 1
ATOM 681 O O . SER A 1 86 ? 51.360 6.064 -88.041 1.00 84.31 86 SER A O 1
ATOM 683 N N . LEU A 1 87 ? 50.664 5.076 -89.927 1.00 83.81 87 LEU A N 1
ATOM 684 C CA . LEU A 1 87 ? 49.233 5.266 -89.671 1.00 83.81 87 LEU A CA 1
ATOM 685 C C . LEU A 1 87 ? 48.678 4.145 -88.783 1.00 83.81 87 LEU A C 1
ATOM 687 O O . LEU A 1 87 ? 48.005 4.462 -87.809 1.00 83.81 87 LEU A O 1
ATOM 691 N N . LYS A 1 88 ? 49.037 2.880 -89.035 1.00 88.25 88 LYS A N 1
ATOM 692 C CA . LYS A 1 88 ? 48.665 1.724 -88.196 1.00 88.25 88 LYS A CA 1
ATOM 693 C C . LYS A 1 88 ? 49.182 1.865 -86.759 1.00 88.25 88 LYS A C 1
ATOM 695 O O . LYS A 1 88 ? 48.414 1.708 -85.814 1.00 88.25 88 LYS A O 1
ATOM 700 N N . ASP A 1 89 ? 50.437 2.280 -86.575 1.00 86.44 89 ASP A N 1
ATOM 701 C CA . ASP A 1 89 ? 51.009 2.559 -85.247 1.00 86.44 89 ASP A CA 1
ATOM 702 C C . ASP A 1 89 ? 50.213 3.642 -84.497 1.00 86.44 89 ASP A C 1
ATOM 704 O O . ASP A 1 89 ? 49.982 3.551 -83.288 1.00 86.44 89 ASP A O 1
ATOM 708 N N . ARG A 1 90 ? 49.754 4.678 -85.216 1.00 80.88 90 ARG A N 1
ATOM 709 C CA . ARG A 1 90 ? 48.921 5.753 -84.652 1.00 80.88 90 ARG A CA 1
ATOM 710 C C . ARG A 1 90 ? 47.502 5.293 -84.363 1.00 80.88 90 ARG A C 1
ATOM 712 O O . ARG A 1 90 ? 46.955 5.723 -83.360 1.00 80.88 90 ARG A O 1
ATOM 719 N N . GLU A 1 91 ? 46.919 4.442 -85.196 1.00 88.75 91 GLU A N 1
ATOM 720 C CA . GLU A 1 91 ? 45.591 3.859 -84.994 1.00 88.75 91 GLU A CA 1
ATOM 721 C C . GLU A 1 91 ? 45.569 2.949 -83.757 1.00 88.75 91 GLU A C 1
ATOM 723 O O . GLU A 1 91 ? 44.679 3.075 -82.916 1.00 88.75 91 GLU A O 1
ATOM 728 N N . ILE A 1 92 ? 46.611 2.132 -83.564 1.00 88.38 92 ILE A N 1
ATOM 729 C CA . ILE A 1 92 ? 46.831 1.353 -82.336 1.00 88.38 92 ILE A CA 1
ATOM 730 C C . ILE A 1 92 ? 46.999 2.290 -81.131 1.00 88.38 92 ILE A C 1
ATOM 732 O O . ILE A 1 92 ? 46.335 2.107 -80.111 1.00 88.38 92 ILE A O 1
ATOM 736 N N . THR A 1 93 ? 47.830 3.330 -81.255 1.00 89.31 93 THR A N 1
ATOM 737 C CA . THR A 1 93 ? 48.059 4.317 -80.182 1.00 89.31 93 THR A CA 1
ATOM 738 C C . THR A 1 93 ? 46.773 5.072 -79.813 1.00 89.31 93 THR A C 1
ATOM 740 O O . THR A 1 93 ? 46.490 5.265 -78.633 1.00 89.31 93 THR A O 1
ATOM 743 N N . MET A 1 94 ? 45.964 5.477 -80.795 1.00 81.50 94 MET A N 1
ATOM 744 C CA . MET A 1 94 ? 44.665 6.121 -80.573 1.00 81.50 94 MET A CA 1
ATOM 745 C C . MET A 1 94 ? 43.666 5.151 -79.944 1.00 81.50 94 MET A C 1
ATOM 747 O O . MET A 1 94 ? 43.011 5.515 -78.976 1.00 81.50 94 MET A O 1
ATOM 751 N N . SER A 1 95 ? 43.619 3.898 -80.401 1.00 86.81 95 SER A N 1
ATOM 752 C CA . SER A 1 95 ? 42.772 2.851 -79.812 1.00 86.81 95 SER A CA 1
ATOM 753 C C . SER A 1 95 ? 43.123 2.574 -78.346 1.00 86.81 95 SER A C 1
ATOM 755 O O . SER A 1 95 ? 42.233 2.363 -77.525 1.00 86.81 95 SER A O 1
ATOM 757 N N . GLN A 1 96 ? 44.412 2.599 -77.990 1.00 87.19 96 GLN A N 1
ATOM 758 C CA . GLN A 1 96 ? 44.871 2.492 -76.601 1.00 87.19 96 GLN A CA 1
ATOM 759 C C . GLN A 1 96 ? 44.462 3.718 -75.774 1.00 87.19 96 GLN A C 1
ATOM 761 O O . GLN A 1 96 ? 43.950 3.560 -74.668 1.00 87.19 96 GLN A O 1
ATOM 766 N N . LYS A 1 97 ? 44.615 4.931 -76.321 1.00 85.69 97 LYS A N 1
ATOM 767 C CA . LYS A 1 97 ? 44.187 6.179 -75.667 1.00 85.69 97 LYS A CA 1
ATOM 768 C C . LYS A 1 97 ? 42.671 6.250 -75.475 1.00 85.69 97 LYS A C 1
ATOM 770 O O . LYS A 1 97 ? 42.217 6.694 -74.430 1.00 85.69 97 LYS A O 1
ATOM 775 N N . GLU A 1 98 ? 41.879 5.781 -76.434 1.00 85.75 98 GLU A N 1
ATOM 776 C CA . GLU A 1 98 ? 40.422 5.704 -76.303 1.00 85.75 98 GLU A CA 1
ATOM 777 C C . GLU A 1 98 ? 39.967 4.668 -75.276 1.00 85.75 98 GLU A C 1
ATOM 779 O O . GLU A 1 98 ? 39.027 4.946 -74.535 1.00 85.75 98 GLU A O 1
ATOM 784 N N . ARG A 1 99 ? 40.612 3.494 -75.214 1.00 87.38 99 ARG A N 1
ATOM 785 C CA . ARG A 1 99 ? 40.355 2.516 -74.143 1.00 87.38 99 ARG A CA 1
ATOM 786 C C . ARG A 1 99 ? 40.644 3.137 -72.783 1.00 87.38 99 ARG A C 1
ATOM 788 O O . ARG A 1 99 ? 39.765 3.110 -71.935 1.00 87.38 99 ARG A O 1
ATOM 795 N N . ALA A 1 100 ? 41.784 3.819 -72.661 1.00 87.81 100 ALA A N 1
ATOM 796 C CA . ALA A 1 100 ? 42.101 4.607 -71.482 1.00 87.81 100 ALA A CA 1
ATOM 797 C C . ALA A 1 100 ? 40.980 5.616 -71.160 1.00 87.81 100 ALA A C 1
ATOM 799 O O . ALA A 1 100 ? 40.319 5.482 -70.149 1.00 87.81 100 ALA A O 1
ATOM 800 N N . PHE A 1 101 ? 40.653 6.597 -72.007 1.00 83.62 101 PHE A N 1
ATOM 801 C CA . PHE A 1 101 ? 39.604 7.585 -71.668 1.00 83.62 101 PHE A CA 1
ATOM 802 C C . PHE A 1 101 ? 38.262 6.984 -71.187 1.00 83.62 101 PHE A C 1
ATOM 804 O O . PHE A 1 101 ? 37.630 7.567 -70.307 1.00 83.62 101 PHE A O 1
ATOM 811 N N . ARG A 1 102 ? 37.861 5.805 -71.685 1.00 87.88 102 ARG A N 1
ATOM 812 C CA . ARG A 1 102 ? 36.650 5.090 -71.238 1.00 87.88 102 ARG A CA 1
ATOM 813 C C . ARG A 1 102 ? 36.774 4.490 -69.831 1.00 87.88 102 ARG A C 1
ATOM 815 O O . ARG A 1 102 ? 35.800 4.549 -69.082 1.00 87.88 102 ARG A O 1
ATOM 822 N N . ASP A 1 103 ? 37.935 3.948 -69.470 1.00 87.25 103 ASP A N 1
ATOM 823 C CA . ASP A 1 103 ? 38.182 3.326 -68.162 1.00 87.25 103 ASP A CA 1
ATOM 824 C C . ASP A 1 103 ? 38.231 4.388 -67.037 1.00 87.25 103 ASP A C 1
ATOM 826 O O . ASP A 1 103 ? 37.659 4.189 -65.963 1.00 87.25 103 ASP A O 1
ATOM 830 N N . LYS A 1 104 ? 38.760 5.593 -67.304 1.00 88.62 104 LYS A N 1
ATOM 831 C CA . LYS A 1 104 ? 38.594 6.766 -66.419 1.00 88.62 104 LYS A CA 1
ATOM 832 C C . LYS A 1 104 ? 37.138 7.118 -66.227 1.00 88.62 104 LYS A C 1
ATOM 834 O O . LYS A 1 104 ? 36.673 7.235 -65.098 1.00 88.62 104 LYS A O 1
ATOM 839 N N . ASP A 1 105 ? 36.415 7.293 -67.330 1.00 84.44 105 ASP A N 1
ATOM 840 C CA . ASP A 1 105 ? 34.997 7.631 -67.297 1.00 84.44 105 ASP A CA 1
ATOM 841 C C . ASP A 1 105 ? 34.169 6.561 -66.558 1.00 84.44 105 ASP A C 1
ATOM 843 O O . ASP A 1 105 ? 33.035 6.852 -66.171 1.00 84.44 105 ASP A O 1
ATOM 847 N N . ALA A 1 106 ? 34.706 5.350 -66.342 1.00 87.56 106 ALA A N 1
ATOM 848 C CA . ALA A 1 106 ? 34.094 4.301 -65.533 1.00 87.56 106 ALA A CA 1
ATOM 849 C C . ALA A 1 106 ? 34.110 4.627 -64.025 1.00 87.56 106 ALA A C 1
ATOM 851 O O . ALA A 1 106 ? 33.022 4.794 -63.471 1.00 87.56 106 ALA A O 1
ATOM 852 N N . LEU A 1 107 ? 35.261 4.816 -63.347 1.00 91.38 107 LEU A N 1
ATOM 853 C CA . LEU A 1 107 ? 35.227 5.279 -61.937 1.00 91.38 107 LEU A CA 1
ATOM 854 C C . LEU A 1 107 ? 35.150 6.797 -61.750 1.00 91.38 107 LEU A C 1
ATOM 856 O O . LEU A 1 107 ? 34.833 7.216 -60.650 1.00 91.38 107 LEU A O 1
ATOM 860 N N . VAL A 1 108 ? 35.240 7.670 -62.755 1.00 88.56 108 VAL A N 1
ATOM 861 C CA . VAL A 1 108 ? 34.684 9.028 -62.548 1.00 88.56 108 VAL A CA 1
ATOM 862 C C . VAL A 1 108 ? 33.185 8.902 -62.225 1.00 88.56 108 VAL A C 1
ATOM 864 O O . VAL A 1 108 ? 32.702 9.528 -61.283 1.00 88.56 108 VAL A O 1
ATOM 867 N N . LYS A 1 109 ? 32.461 7.985 -62.885 1.00 89.06 109 LYS A N 1
ATOM 868 C CA . LYS A 1 109 ? 31.076 7.643 -62.513 1.00 89.06 109 LYS A CA 1
ATOM 869 C C . LYS A 1 109 ? 30.998 6.859 -61.199 1.00 89.06 109 LYS A C 1
ATOM 871 O O . LYS A 1 109 ? 30.132 7.158 -60.382 1.00 89.06 109 LYS A O 1
ATOM 876 N N . GLU A 1 110 ? 31.888 5.900 -60.945 1.00 89.88 110 GLU A N 1
ATOM 877 C CA . GLU A 1 110 ? 31.813 5.088 -59.718 1.00 89.88 110 GLU A CA 1
ATOM 878 C C . GLU A 1 110 ? 32.328 5.791 -58.433 1.00 89.88 110 GLU A C 1
ATOM 880 O O . GLU A 1 110 ? 31.799 5.506 -57.358 1.00 89.88 110 GLU A O 1
ATOM 885 N N . THR A 1 111 ? 33.208 6.808 -58.499 1.00 88.94 111 THR A N 1
ATOM 886 C CA . THR A 1 111 ? 33.494 7.709 -57.358 1.00 88.94 111 THR A CA 1
ATOM 887 C C . THR A 1 111 ? 32.307 8.615 -57.120 1.00 88.94 111 THR A C 1
ATOM 889 O O . THR A 1 111 ? 31.935 8.805 -55.970 1.00 88.94 111 THR A O 1
ATOM 892 N N . LEU A 1 112 ? 31.660 9.140 -58.162 1.00 88.56 112 LEU A N 1
ATOM 893 C CA . LEU A 1 112 ? 30.424 9.903 -57.978 1.00 88.56 112 LEU A CA 1
ATOM 894 C C . LEU A 1 112 ? 29.323 9.030 -57.349 1.00 88.56 112 LEU A C 1
ATOM 896 O O . LEU A 1 112 ? 28.627 9.483 -56.438 1.00 88.56 112 LEU A O 1
ATOM 900 N N . ALA A 1 113 ? 29.226 7.752 -57.732 1.00 90.00 113 ALA A N 1
ATOM 901 C CA . ALA A 1 113 ? 28.353 6.779 -57.077 1.00 90.00 113 ALA A CA 1
ATOM 902 C C . ALA A 1 113 ? 28.801 6.445 -55.639 1.00 90.00 113 ALA A C 1
ATOM 904 O O . ALA A 1 113 ? 27.954 6.226 -54.776 1.00 90.00 113 ALA A O 1
ATOM 905 N N . SER A 1 114 ? 30.105 6.406 -55.351 1.00 89.25 114 SER A N 1
ATOM 906 C CA . SER A 1 114 ? 30.674 6.245 -54.000 1.00 89.25 114 SER A CA 1
ATOM 907 C C . SER A 1 114 ? 30.315 7.410 -53.088 1.00 89.25 114 SER A C 1
ATOM 909 O O . SER A 1 114 ? 29.726 7.214 -52.029 1.00 89.25 114 SER A O 1
ATOM 911 N N . VAL A 1 115 ? 30.593 8.633 -53.539 1.00 91.38 115 VAL A N 1
ATOM 912 C CA . VAL A 1 115 ? 30.294 9.877 -52.830 1.00 91.38 115 VAL A CA 1
ATOM 913 C C . VAL A 1 115 ? 28.790 9.984 -52.596 1.00 91.38 115 VAL A C 1
ATOM 915 O O . VAL A 1 115 ? 28.384 10.150 -51.454 1.00 91.38 115 VAL A O 1
ATOM 918 N N . SER A 1 116 ? 27.957 9.718 -53.608 1.00 90.62 116 SER A N 1
ATOM 919 C CA . SER A 1 116 ? 26.493 9.687 -53.446 1.00 90.62 116 SER A CA 1
ATOM 920 C C . SER A 1 116 ? 26.016 8.614 -52.451 1.00 90.62 116 SER A C 1
ATOM 922 O O . SER A 1 116 ? 25.063 8.843 -51.705 1.00 90.62 116 SER A O 1
ATOM 924 N N . ARG A 1 117 ? 26.661 7.436 -52.401 1.00 91.75 117 ARG A N 1
ATOM 925 C CA . ARG A 1 117 ? 26.386 6.396 -51.388 1.00 91.75 117 ARG A CA 1
ATOM 926 C C . ARG A 1 117 ? 26.804 6.862 -49.988 1.00 91.75 117 ARG A C 1
ATOM 928 O O . ARG A 1 117 ? 26.042 6.684 -49.040 1.00 91.75 117 ARG A O 1
ATOM 935 N N . ALA A 1 118 ? 27.969 7.492 -49.851 1.00 88.44 118 ALA A N 1
ATOM 936 C CA . ALA A 1 118 ? 28.489 8.010 -48.587 1.00 88.44 118 ALA A CA 1
ATOM 937 C C . ALA A 1 118 ? 27.686 9.213 -48.057 1.00 88.44 118 ALA A C 1
ATOM 939 O O . ALA A 1 118 ? 27.457 9.312 -46.854 1.00 88.44 118 ALA A O 1
ATOM 940 N N . GLU A 1 119 ? 27.217 10.101 -48.933 1.00 90.25 119 GLU A N 1
ATOM 941 C CA . GLU A 1 119 ? 26.349 11.234 -48.597 1.00 90.25 119 GLU A CA 1
ATOM 942 C C . GLU A 1 119 ? 24.974 10.768 -48.115 1.00 90.25 119 GLU A C 1
ATOM 944 O O . GLU A 1 119 ? 24.493 11.268 -47.100 1.00 90.25 119 GLU A O 1
ATOM 949 N N . ARG A 1 120 ? 24.383 9.746 -48.755 1.00 91.56 120 ARG A N 1
ATOM 950 C CA . ARG A 1 120 ? 23.162 9.092 -48.250 1.00 91.56 120 ARG A CA 1
ATOM 951 C C . ARG A 1 120 ? 23.390 8.474 -46.871 1.00 91.56 120 ARG A C 1
ATOM 953 O O . ARG A 1 120 ? 22.684 8.844 -45.941 1.00 91.56 120 ARG A O 1
ATOM 960 N N . ARG A 1 121 ? 24.440 7.652 -46.699 1.00 92.62 121 ARG A N 1
ATOM 961 C CA . ARG A 1 121 ? 24.809 7.082 -45.384 1.00 92.62 121 ARG A CA 1
ATOM 962 C C . ARG A 1 121 ? 24.973 8.181 -44.316 1.00 92.62 121 ARG A C 1
ATOM 964 O O . ARG A 1 121 ? 24.484 8.013 -43.208 1.00 92.62 121 ARG A O 1
ATOM 971 N N . ARG A 1 122 ? 25.589 9.328 -44.639 1.00 90.12 122 ARG A N 1
ATOM 972 C CA . ARG A 1 122 ? 25.697 10.487 -43.724 1.00 90.12 122 ARG A CA 1
ATOM 973 C C . ARG A 1 122 ? 24.348 11.133 -43.401 1.00 90.12 122 ARG A C 1
ATOM 975 O O . ARG A 1 122 ? 24.129 11.490 -42.251 1.00 90.12 122 ARG A O 1
ATOM 982 N N . ALA A 1 123 ? 23.463 11.290 -44.384 1.00 90.06 123 ALA A N 1
ATOM 983 C CA . ALA A 1 123 ? 22.127 11.846 -44.177 1.00 90.06 123 ALA A CA 1
ATOM 984 C C . ALA A 1 123 ? 21.220 10.909 -43.361 1.00 90.06 123 ALA A C 1
ATOM 986 O O . ALA A 1 123 ? 20.376 11.383 -42.608 1.00 90.06 123 ALA A O 1
ATOM 987 N N . ASP A 1 124 ? 21.398 9.594 -43.482 1.00 91.12 124 ASP A N 1
ATOM 988 C CA . ASP A 1 124 ? 20.663 8.608 -42.687 1.00 91.12 124 ASP A CA 1
ATOM 989 C C . ASP A 1 124 ? 21.200 8.538 -41.247 1.00 91.12 124 ASP A C 1
ATOM 991 O O . ASP A 1 124 ? 20.410 8.601 -40.308 1.00 91.12 124 ASP A O 1
ATOM 995 N N . ILE A 1 125 ? 22.528 8.572 -41.060 1.00 90.94 125 ILE A N 1
ATOM 996 C CA . ILE A 1 125 ? 23.168 8.733 -39.739 1.00 90.94 125 ILE A CA 1
ATOM 997 C C . ILE A 1 125 ? 22.745 10.052 -39.067 1.00 90.94 125 ILE A C 1
ATOM 999 O O . ILE A 1 125 ? 22.581 10.090 -37.852 1.00 90.94 125 ILE A O 1
ATOM 1003 N N . ALA A 1 126 ? 22.549 11.142 -39.817 1.00 91.69 126 ALA A N 1
ATOM 1004 C CA . ALA A 1 126 ? 22.041 12.396 -39.253 1.00 91.69 126 ALA A CA 1
ATOM 1005 C C . ALA A 1 126 ? 20.634 12.213 -38.654 1.00 91.69 126 ALA A C 1
ATOM 1007 O O . ALA A 1 126 ? 20.457 12.463 -37.467 1.00 91.69 126 ALA A O 1
ATOM 1008 N N . LYS A 1 127 ? 19.685 11.650 -39.419 1.00 92.44 127 LYS A N 1
ATOM 1009 C CA . LYS A 1 127 ? 18.321 11.345 -38.933 1.00 92.44 127 LYS A CA 1
ATOM 1010 C C . LYS A 1 127 ? 18.319 10.395 -37.733 1.00 92.44 127 LYS A C 1
ATOM 1012 O O . LYS A 1 127 ? 17.461 10.504 -36.863 1.00 92.44 127 LYS A O 1
ATOM 1017 N N . GLU A 1 128 ? 19.239 9.431 -37.704 1.00 93.00 128 GLU A N 1
ATOM 1018 C CA . GLU A 1 128 ? 19.383 8.506 -36.580 1.00 93.00 128 GLU A CA 1
ATOM 1019 C C . GLU A 1 128 ? 19.860 9.235 -35.316 1.00 93.00 128 GLU A C 1
ATOM 1021 O O . GLU A 1 128 ? 19.291 9.023 -34.248 1.00 93.00 128 GLU A O 1
ATOM 1026 N N . ASN A 1 129 ? 20.825 10.153 -35.437 1.00 90.94 129 ASN A N 1
ATOM 1027 C CA . ASN A 1 129 ? 21.228 11.019 -34.328 1.00 90.94 129 ASN A CA 1
ATOM 1028 C C . ASN A 1 129 ? 20.082 11.941 -33.880 1.00 90.94 129 ASN A C 1
ATOM 1030 O O . ASN A 1 129 ? 19.825 12.008 -32.683 1.00 90.94 129 ASN A O 1
ATOM 1034 N N . ASP A 1 130 ? 19.341 12.563 -34.804 1.00 92.50 130 ASP A N 1
ATOM 1035 C CA . ASP A 1 130 ? 18.168 13.392 -34.477 1.00 92.50 130 ASP A CA 1
ATOM 1036 C C . ASP A 1 130 ? 17.124 12.582 -33.671 1.00 92.50 130 ASP A C 1
ATOM 1038 O O . ASP A 1 130 ? 16.612 13.034 -32.645 1.00 92.50 130 ASP A O 1
ATOM 1042 N N . LEU A 1 131 ? 16.848 11.337 -34.085 1.00 92.75 131 LEU A N 1
ATOM 1043 C CA . LEU A 1 131 ? 15.949 10.414 -33.379 1.00 92.75 131 LEU A CA 1
ATOM 1044 C C . LEU A 1 131 ? 16.490 10.016 -31.992 1.00 92.75 131 LEU A C 1
ATOM 1046 O O . LEU A 1 131 ? 15.715 9.849 -31.047 1.00 92.75 131 LEU A O 1
ATOM 1050 N N . LEU A 1 132 ? 17.806 9.838 -31.860 1.00 93.19 132 LEU A N 1
ATOM 1051 C CA . LEU A 1 132 ? 18.461 9.533 -30.587 1.00 93.19 132 LEU A CA 1
ATOM 1052 C C . LEU A 1 132 ? 18.472 10.741 -29.639 1.00 93.19 132 LEU A C 1
ATOM 1054 O O . LEU A 1 132 ? 18.317 10.541 -28.436 1.00 93.19 132 LEU A O 1
ATOM 1058 N N . GLU A 1 133 ? 18.578 11.975 -30.142 1.00 93.50 133 GLU A N 1
ATOM 1059 C CA . GLU A 1 133 ? 18.427 13.188 -29.328 1.00 93.50 133 GLU A CA 1
ATOM 1060 C C . GLU A 1 133 ? 16.984 13.362 -28.830 1.00 93.50 133 GLU A C 1
ATOM 1062 O O . GLU A 1 133 ? 16.789 13.624 -27.643 1.00 93.50 133 GLU A O 1
ATOM 1067 N N . VAL A 1 134 ? 15.972 13.099 -29.669 1.00 94.38 134 VAL A N 1
ATOM 1068 C CA . VAL A 1 134 ? 14.559 13.072 -29.233 1.00 94.38 134 VAL A CA 1
ATOM 1069 C C . VAL A 1 134 ? 14.340 12.021 -28.140 1.00 94.38 134 VAL A C 1
ATOM 1071 O O . VAL A 1 134 ? 13.877 12.362 -27.052 1.00 94.38 134 VAL A O 1
ATOM 1074 N N . LYS A 1 135 ? 14.754 10.764 -28.362 1.00 93.50 135 LYS A N 1
ATOM 1075 C CA . LYS A 1 135 ? 14.651 9.692 -27.349 1.00 93.50 135 LYS A CA 1
ATOM 1076 C C . LYS A 1 135 ? 15.421 10.013 -26.067 1.00 93.50 135 LYS A C 1
ATOM 1078 O O . LYS A 1 135 ? 14.986 9.657 -24.973 1.00 93.50 135 LYS A O 1
ATOM 1083 N N . ARG A 1 136 ? 16.572 10.682 -26.175 1.00 94.12 136 ARG A N 1
ATOM 1084 C CA . ARG A 1 136 ? 17.338 11.141 -25.014 1.00 94.12 136 ARG A CA 1
ATOM 1085 C C . ARG A 1 136 ? 16.554 12.189 -24.225 1.00 94.12 136 ARG A C 1
ATOM 1087 O O . ARG A 1 136 ? 16.517 12.080 -23.004 1.00 94.12 136 ARG A O 1
ATOM 1094 N N . HIS A 1 137 ? 15.916 13.154 -24.882 1.00 92.38 137 HIS A N 1
ATOM 1095 C CA . HIS A 1 137 ? 15.083 14.141 -24.197 1.00 92.38 137 HIS A CA 1
ATOM 1096 C C . HIS A 1 137 ? 13.831 13.515 -23.563 1.00 92.38 137 HIS A C 1
ATOM 1098 O O . HIS A 1 137 ? 13.548 13.811 -22.406 1.00 92.38 137 HIS A O 1
ATOM 1104 N N . GLU A 1 138 ? 13.159 12.566 -24.227 1.00 93.56 138 GLU A N 1
ATOM 1105 C CA . GLU A 1 138 ? 12.067 11.780 -23.621 1.00 93.56 138 GLU A CA 1
ATOM 1106 C C . GLU A 1 138 ? 12.521 11.059 -22.335 1.00 93.56 138 GLU A C 1
ATOM 1108 O O . GLU A 1 138 ? 11.816 11.063 -21.323 1.00 93.56 138 GLU A O 1
ATOM 1113 N N . LEU A 1 139 ? 13.721 10.466 -22.338 1.00 91.38 139 LEU A N 1
ATOM 1114 C CA . LEU A 1 139 ? 14.304 9.820 -21.157 1.00 91.38 139 LEU A CA 1
ATOM 1115 C C . LEU A 1 139 ? 14.730 10.831 -20.078 1.00 91.38 139 LEU A C 1
ATOM 1117 O O . LEU A 1 139 ? 14.567 10.556 -18.888 1.00 91.38 139 LEU A O 1
ATOM 1121 N N . GLU A 1 140 ? 15.243 12.004 -20.455 1.00 93.56 140 GLU A N 1
ATOM 1122 C CA . GLU A 1 140 ? 15.569 13.093 -19.525 1.00 93.56 140 GLU A CA 1
ATOM 1123 C C . GLU A 1 140 ? 14.305 13.650 -18.842 1.00 93.56 140 GLU A C 1
ATOM 1125 O O . GLU A 1 140 ? 14.320 13.857 -17.624 1.00 93.56 140 GLU A O 1
ATOM 1130 N N . GLU A 1 141 ? 13.192 13.794 -19.570 1.00 94.00 141 GLU A N 1
ATOM 1131 C CA . GLU A 1 141 ? 11.879 14.153 -19.017 1.00 94.00 141 GLU A CA 1
ATOM 1132 C C . GLU A 1 141 ? 11.325 13.067 -18.087 1.00 94.00 141 GLU A C 1
ATOM 1134 O O . GLU A 1 141 ? 10.908 13.375 -16.967 1.00 94.00 141 GLU A O 1
ATOM 1139 N N . GLN A 1 142 ? 11.376 11.789 -18.484 1.00 93.12 142 GLN A N 1
ATOM 1140 C CA . GLN A 1 142 ? 10.960 10.670 -17.627 1.00 93.12 142 GLN A CA 1
ATOM 1141 C C . GLN A 1 142 ? 11.777 10.617 -16.327 1.00 93.12 142 GLN A C 1
ATOM 1143 O O . GLN A 1 142 ? 11.214 10.461 -15.240 1.00 93.12 142 GLN A O 1
ATOM 1148 N N . VAL A 1 143 ? 13.097 10.815 -16.402 1.00 93.00 143 VAL A N 1
ATOM 1149 C CA . VAL A 1 143 ? 13.973 10.921 -15.225 1.00 93.00 143 VAL A CA 1
ATOM 1150 C C . VAL A 1 143 ? 13.634 12.159 -14.385 1.00 93.00 143 VAL A C 1
ATOM 1152 O O . VAL A 1 143 ? 13.673 12.083 -13.155 1.00 93.00 143 VAL A O 1
ATOM 1155 N N . GLY A 1 144 ? 13.268 13.283 -15.007 1.00 93.25 144 GLY A N 1
ATOM 1156 C CA . GLY A 1 144 ? 12.758 14.476 -14.327 1.00 93.25 144 GLY A CA 1
ATOM 1157 C C . GLY A 1 144 ? 11.473 14.198 -13.542 1.00 93.25 144 GLY A C 1
ATOM 1158 O O . GLY A 1 144 ? 11.419 14.456 -12.339 1.00 93.25 144 GLY A O 1
ATOM 1159 N N . ALA A 1 145 ? 10.482 13.573 -14.179 1.00 92.06 145 ALA A N 1
ATOM 1160 C CA . ALA A 1 145 ? 9.216 13.192 -13.557 1.00 92.06 145 ALA A CA 1
ATOM 1161 C C . ALA A 1 145 ? 9.405 12.175 -12.414 1.00 92.06 145 ALA A C 1
ATOM 1163 O O . ALA A 1 145 ? 8.796 12.312 -11.349 1.00 92.06 145 ALA A O 1
ATOM 1164 N N . LEU A 1 146 ? 10.287 11.182 -12.589 1.00 91.19 146 LEU A N 1
ATOM 1165 C CA . LEU A 1 146 ? 10.625 10.209 -11.545 1.00 91.19 146 LEU A CA 1
ATOM 1166 C C . LEU A 1 146 ? 11.324 10.864 -10.344 1.00 91.19 146 LEU A C 1
ATOM 1168 O O . LEU A 1 146 ? 10.980 10.542 -9.207 1.00 91.19 146 LEU A O 1
ATOM 1172 N N . LYS A 1 147 ? 12.235 11.824 -10.565 1.00 93.88 147 LYS A N 1
ATOM 1173 C CA . LYS A 1 147 ? 12.835 12.637 -9.489 1.00 93.88 147 LYS A CA 1
ATOM 1174 C C . LYS A 1 147 ? 11.775 13.461 -8.756 1.00 93.88 147 LYS A C 1
ATOM 1176 O O . LYS A 1 147 ? 11.688 13.383 -7.536 1.00 93.88 147 LYS A O 1
ATOM 1181 N N . SER A 1 148 ? 10.904 14.170 -9.477 1.00 92.00 148 SER A N 1
ATOM 1182 C CA . SER A 1 148 ? 9.815 14.949 -8.868 1.00 92.00 148 SER A CA 1
ATOM 1183 C C . SER A 1 148 ? 8.850 14.081 -8.046 1.00 92.00 148 SER A C 1
ATOM 1185 O O . SER A 1 148 ? 8.389 14.502 -6.982 1.00 92.00 148 SER A O 1
ATOM 1187 N N . ARG A 1 149 ? 8.581 12.846 -8.495 1.00 93.81 149 ARG A N 1
ATOM 1188 C CA . ARG A 1 149 ? 7.793 11.848 -7.754 1.00 93.81 149 ARG A CA 1
ATOM 1189 C C . ARG A 1 149 ? 8.528 11.325 -6.516 1.00 93.81 149 ARG A C 1
ATOM 1191 O O . ARG A 1 149 ? 7.896 11.163 -5.474 1.00 93.81 149 ARG A O 1
ATOM 1198 N N . LEU A 1 150 ? 9.838 11.088 -6.604 1.00 92.69 150 LEU A N 1
ATOM 1199 C CA . LEU A 1 150 ? 10.670 10.692 -5.465 1.00 92.69 150 LEU A CA 1
ATOM 1200 C C . LEU A 1 150 ? 10.683 11.784 -4.387 1.00 92.69 150 LEU A C 1
ATOM 1202 O O . LEU A 1 150 ? 10.428 11.483 -3.223 1.00 92.69 150 LEU A O 1
ATOM 1206 N N . ASP A 1 151 ? 10.876 13.047 -4.768 1.00 92.56 151 ASP A N 1
ATOM 1207 C CA . ASP A 1 151 ? 10.811 14.185 -3.848 1.00 92.56 151 ASP A CA 1
ATOM 1208 C C . ASP A 1 151 ? 9.438 14.297 -3.164 1.00 92.56 151 ASP A C 1
ATOM 1210 O O . ASP A 1 151 ? 9.349 14.581 -1.970 1.00 92.56 151 ASP A O 1
ATOM 1214 N N . ALA A 1 152 ? 8.345 14.074 -3.903 1.00 91.56 152 ALA A N 1
ATOM 1215 C CA . ALA A 1 152 ? 6.996 14.077 -3.337 1.00 91.56 152 ALA A CA 1
ATOM 1216 C C . ALA A 1 152 ? 6.811 12.964 -2.289 1.00 91.56 152 ALA A C 1
ATOM 1218 O O . ALA A 1 152 ? 6.293 13.228 -1.204 1.00 91.56 152 ALA A O 1
ATOM 1219 N N . LEU A 1 153 ? 7.305 11.752 -2.569 1.00 91.69 153 LEU A N 1
ATOM 1220 C CA . LEU A 1 153 ? 7.298 10.634 -1.619 1.00 91.69 153 LEU A CA 1
ATOM 1221 C C . LEU A 1 153 ? 8.197 10.895 -0.398 1.00 91.69 153 LEU A C 1
ATOM 1223 O O . LEU A 1 153 ? 7.831 10.531 0.717 1.00 91.69 153 LEU A O 1
ATOM 1227 N N . GLN A 1 154 ? 9.337 11.573 -0.567 1.00 92.88 154 GLN A N 1
ATOM 1228 C CA . GLN A 1 154 ? 10.188 11.983 0.557 1.00 92.88 154 GLN A CA 1
ATOM 1229 C C . GLN A 1 154 ? 9.506 13.034 1.448 1.00 92.88 154 GLN A C 1
ATOM 1231 O O . GLN A 1 154 ? 9.618 12.953 2.673 1.00 92.88 154 GLN A O 1
ATOM 1236 N N . ARG A 1 155 ? 8.755 13.984 0.868 1.00 90.75 155 ARG A N 1
ATOM 1237 C CA . ARG A 1 155 ? 7.954 14.963 1.630 1.00 90.75 155 ARG A CA 1
ATOM 1238 C C . ARG A 1 155 ? 6.826 14.285 2.415 1.00 90.75 155 ARG A C 1
ATOM 1240 O O . ARG A 1 155 ? 6.684 14.563 3.602 1.00 90.75 155 ARG A O 1
ATOM 1247 N N . ASP A 1 156 ? 6.084 13.367 1.795 1.00 91.88 156 ASP A N 1
ATOM 1248 C CA . ASP A 1 156 ? 5.041 12.558 2.451 1.00 91.88 156 ASP A CA 1
ATOM 1249 C C . ASP A 1 156 ? 5.612 11.691 3.591 1.00 91.88 156 ASP A C 1
ATOM 1251 O O . ASP A 1 156 ? 5.103 11.711 4.713 1.00 91.88 156 ASP A O 1
ATOM 1255 N N . ALA A 1 157 ? 6.739 11.008 3.364 1.00 88.25 157 ALA A N 1
ATOM 1256 C CA . ALA A 1 157 ? 7.444 10.267 4.410 1.00 88.25 157 ALA A CA 1
ATOM 1257 C C . ALA A 1 157 ? 7.931 11.181 5.554 1.00 88.25 157 ALA A C 1
ATOM 1259 O O . ALA A 1 157 ? 7.871 10.798 6.723 1.00 88.25 157 ALA A O 1
ATOM 1260 N N . GLY A 1 158 ? 8.373 12.404 5.240 1.00 90.56 158 GLY A N 1
ATOM 1261 C CA . GLY A 1 158 ? 8.724 13.430 6.225 1.00 90.56 158 GLY A CA 1
ATOM 1262 C C . GLY A 1 158 ? 7.527 13.884 7.067 1.00 90.56 158 GLY A C 1
ATOM 1263 O O . GLY A 1 158 ? 7.629 13.941 8.291 1.00 90.56 158 GLY A O 1
ATOM 1264 N N . GLN A 1 159 ? 6.375 14.130 6.437 1.00 91.06 159 GLN A N 1
ATOM 1265 C CA . GLN A 1 159 ? 5.124 14.467 7.128 1.00 91.06 159 GLN A CA 1
ATOM 1266 C C . GLN A 1 159 ? 4.652 13.320 8.031 1.00 91.06 159 GLN A C 1
ATOM 1268 O O . GLN A 1 159 ? 4.319 13.552 9.192 1.00 91.06 159 GLN A O 1
ATOM 1273 N N . LYS A 1 160 ? 4.707 12.071 7.555 1.00 89.00 160 LYS A N 1
ATOM 1274 C CA . LYS A 1 160 ? 4.364 10.880 8.351 1.00 89.00 160 LYS A CA 1
ATOM 1275 C C . LYS A 1 160 ? 5.289 10.699 9.557 1.00 89.00 160 LYS A C 1
ATOM 1277 O O . LYS A 1 160 ? 4.797 10.439 10.650 1.00 89.00 160 LYS A O 1
ATOM 1282 N N . ARG A 1 161 ? 6.600 10.926 9.408 1.00 90.00 161 ARG A N 1
ATOM 1283 C CA . ARG A 1 161 ? 7.548 10.961 10.542 1.00 90.00 161 ARG A CA 1
ATOM 1284 C C . ARG A 1 161 ? 7.234 12.084 11.535 1.00 90.00 161 ARG A C 1
ATOM 1286 O O . ARG A 1 161 ? 7.328 11.859 12.736 1.00 90.00 161 ARG A O 1
ATOM 1293 N N . ALA A 1 162 ? 6.838 13.266 11.062 1.00 86.50 162 ALA A N 1
ATOM 1294 C CA . ALA A 1 162 ? 6.457 14.377 11.935 1.00 86.50 162 ALA A CA 1
ATOM 1295 C C . ALA A 1 162 ? 5.165 14.091 12.726 1.00 86.50 162 ALA A C 1
ATOM 1297 O O . ALA A 1 162 ? 5.091 14.432 13.904 1.00 86.50 162 ALA A O 1
ATOM 1298 N N . LEU A 1 163 ? 4.181 13.424 12.109 1.00 88.19 163 LEU A N 1
ATOM 1299 C CA . LEU A 1 163 ? 2.964 12.961 12.785 1.00 88.19 163 LEU A CA 1
ATOM 1300 C C . LEU A 1 163 ? 3.270 11.876 13.827 1.00 88.19 163 LEU A C 1
ATOM 1302 O O . LEU A 1 163 ? 2.814 11.991 14.964 1.00 88.19 163 LEU A O 1
ATOM 1306 N N . LEU A 1 164 ? 4.096 10.880 13.480 1.00 87.12 164 LEU A N 1
ATOM 1307 C CA . LEU A 1 164 ? 4.547 9.840 14.415 1.00 87.12 164 LEU A CA 1
ATOM 1308 C C . LEU A 1 164 ? 5.267 10.454 15.625 1.00 87.12 164 LEU A C 1
ATOM 1310 O O . LEU A 1 164 ? 4.837 10.236 16.755 1.00 87.12 164 LEU A O 1
ATOM 1314 N N . GLY A 1 165 ? 6.244 11.337 15.398 1.00 88.94 165 GLY A N 1
ATOM 1315 C CA . GLY A 1 165 ? 6.932 12.084 16.459 1.00 88.94 165 GLY A CA 1
ATOM 1316 C C . GLY A 1 165 ? 6.044 13.067 17.242 1.00 88.94 165 GLY A C 1
ATOM 1317 O O . GLY A 1 165 ? 6.456 13.571 18.288 1.00 88.94 165 GLY A O 1
ATOM 1318 N N . GLY A 1 166 ? 4.832 13.356 16.758 1.00 87.00 166 GLY A N 1
ATOM 1319 C CA . GLY A 1 166 ? 3.762 13.992 17.529 1.00 87.00 166 GLY A CA 1
ATOM 1320 C C . GLY A 1 166 ? 3.081 12.989 18.461 1.00 87.00 166 GLY A C 1
ATOM 1321 O O . GLY A 1 166 ? 3.058 13.193 19.673 1.00 87.00 166 GLY A O 1
ATOM 1322 N N . THR A 1 167 ? 2.615 11.860 17.918 1.00 86.31 167 THR A N 1
ATOM 1323 C CA . THR A 1 167 ? 1.970 10.794 18.706 1.00 86.31 167 THR A CA 1
ATOM 1324 C C . THR A 1 167 ? 2.891 10.177 19.762 1.00 86.31 167 THR A C 1
ATOM 1326 O O . THR A 1 167 ? 2.434 9.890 20.862 1.00 86.31 167 THR A O 1
ATOM 1329 N N . GLU A 1 168 ? 4.193 10.055 19.492 1.00 88.44 168 GLU A N 1
ATOM 1330 C CA . GLU A 1 168 ? 5.212 9.619 20.458 1.00 88.44 168 GLU A CA 1
ATOM 1331 C C . GLU A 1 168 ? 5.337 10.599 21.634 1.00 88.44 168 GLU A C 1
ATOM 1333 O O . GLU A 1 168 ? 5.439 10.176 22.784 1.00 88.44 168 GLU A O 1
ATOM 1338 N N . LYS A 1 169 ? 5.266 11.913 21.376 1.00 88.31 169 LYS A N 1
ATOM 1339 C CA . LYS A 1 169 ? 5.282 12.940 22.432 1.00 88.31 169 LYS A CA 1
ATOM 1340 C C . LYS A 1 169 ? 4.004 12.930 23.258 1.00 88.31 169 LYS A C 1
ATOM 1342 O O . LYS A 1 169 ? 4.076 13.115 24.468 1.00 88.31 169 LYS A O 1
ATOM 1347 N N . ASP A 1 170 ? 2.850 12.707 22.637 1.00 87.88 170 ASP A N 1
ATOM 1348 C CA . ASP A 1 170 ? 1.577 12.633 23.359 1.00 87.88 170 ASP A CA 1
ATOM 1349 C C . ASP A 1 170 ? 1.424 11.315 24.140 1.00 87.88 170 ASP A C 1
ATOM 1351 O O . ASP A 1 170 ? 0.859 11.316 25.233 1.00 87.88 170 ASP A O 1
ATOM 1355 N N . LEU A 1 171 ? 2.019 10.216 23.662 1.00 87.06 171 LEU A N 1
ATOM 1356 C CA . LEU A 1 171 ? 2.225 9.002 24.457 1.00 87.06 171 LEU A CA 1
ATOM 1357 C C . LEU A 1 171 ? 3.175 9.263 25.632 1.00 87.06 171 LEU A C 1
ATOM 1359 O O . LEU A 1 171 ? 2.842 8.912 26.759 1.00 87.06 171 LEU A O 1
ATOM 1363 N N . ALA A 1 172 ? 4.313 9.931 25.415 1.00 86.62 172 ALA A N 1
ATOM 1364 C CA . ALA A 1 172 ? 5.251 10.275 26.486 1.00 86.62 172 ALA A CA 1
ATOM 1365 C C . ALA A 1 172 ? 4.621 11.179 27.565 1.00 86.62 172 ALA A C 1
ATOM 1367 O O . ALA A 1 172 ? 4.867 10.961 28.750 1.00 86.62 172 ALA A O 1
ATOM 1368 N N . LYS A 1 173 ? 3.752 12.132 27.188 1.00 89.44 173 LYS A N 1
ATOM 1369 C CA . LYS A 1 173 ? 2.925 12.895 28.145 1.00 89.44 173 LYS A CA 1
ATOM 1370 C C . LYS A 1 173 ? 2.020 11.971 28.958 1.00 89.44 173 LYS A C 1
ATOM 1372 O O . LYS A 1 173 ? 2.058 12.034 30.179 1.00 89.44 173 LYS A O 1
ATOM 1377 N N . LYS A 1 174 ? 1.271 11.074 28.307 1.00 88.56 174 LYS A N 1
ATOM 1378 C CA . LYS A 1 174 ? 0.380 10.122 28.997 1.00 88.56 174 LYS A CA 1
ATOM 1379 C C . LYS A 1 174 ? 1.127 9.155 29.919 1.00 88.56 174 LYS A C 1
ATOM 1381 O O . LYS A 1 174 ? 0.618 8.835 30.986 1.00 88.56 174 LYS A O 1
ATOM 1386 N N . TYR A 1 175 ? 2.339 8.731 29.559 1.00 89.38 175 TYR A N 1
ATOM 1387 C CA . TYR A 1 175 ? 3.209 7.961 30.454 1.00 89.38 175 TYR A CA 1
ATOM 1388 C C . TYR A 1 175 ? 3.702 8.797 31.645 1.00 89.38 175 TYR A C 1
ATOM 1390 O O . TYR A 1 175 ? 3.725 8.295 32.765 1.00 89.38 175 TYR A O 1
ATOM 1398 N N . ALA A 1 176 ? 4.038 10.076 31.452 1.00 87.81 176 ALA A N 1
ATOM 1399 C CA . ALA A 1 176 ? 4.384 10.974 32.556 1.00 87.81 176 ALA A CA 1
ATOM 1400 C C . ALA A 1 176 ? 3.182 11.262 33.481 1.00 87.81 176 ALA A C 1
ATOM 1402 O O . ALA A 1 176 ? 3.340 11.290 34.700 1.00 87.81 176 ALA A O 1
ATOM 1403 N N . GLU A 1 177 ? 1.977 11.413 32.923 1.00 90.19 177 GLU A N 1
ATOM 1404 C CA . GLU A 1 177 ? 0.716 11.532 33.667 1.00 90.19 177 GLU A CA 1
ATOM 1405 C C . GLU A 1 177 ? 0.412 10.255 34.465 1.00 90.19 177 GLU A C 1
ATOM 1407 O O . GLU A 1 177 ? 0.104 10.346 35.652 1.00 90.19 177 GLU A O 1
ATOM 1412 N N . LEU A 1 178 ? 0.574 9.069 33.864 1.00 89.31 178 LEU A N 1
ATOM 1413 C CA . LEU A 1 178 ? 0.461 7.777 34.556 1.00 89.31 178 LEU A CA 1
ATOM 1414 C C . LEU A 1 178 ? 1.467 7.652 35.703 1.00 89.31 178 LEU A C 1
ATOM 1416 O O . LEU A 1 178 ? 1.068 7.325 36.816 1.00 89.31 178 LEU A O 1
ATOM 1420 N N . ASN A 1 179 ? 2.740 7.983 35.475 1.00 88.06 179 ASN A N 1
ATOM 1421 C CA . ASN A 1 179 ? 3.766 7.952 36.519 1.00 88.06 179 ASN A CA 1
ATOM 1422 C C . ASN A 1 179 ? 3.469 8.958 37.647 1.00 88.06 179 ASN A C 1
ATOM 1424 O O . ASN A 1 179 ? 3.717 8.667 38.815 1.00 88.06 179 ASN A O 1
ATOM 1428 N N . HIS A 1 180 ? 2.891 10.124 37.335 1.00 89.75 180 HIS A N 1
ATOM 1429 C CA . HIS A 1 180 ? 2.444 11.077 38.354 1.00 89.75 180 HIS A CA 1
ATOM 1430 C C . HIS A 1 180 ? 1.229 10.550 39.139 1.00 89.75 180 HIS A C 1
ATOM 1432 O O . HIS A 1 180 ? 1.156 10.748 40.355 1.00 89.75 180 HIS A O 1
ATOM 1438 N N . LEU A 1 181 ? 0.281 9.880 38.478 1.00 89.06 181 LEU A N 1
ATOM 1439 C CA . LEU A 1 181 ? -0.859 9.240 39.139 1.00 89.06 181 LEU A CA 1
ATOM 1440 C C . LEU A 1 181 ? -0.411 8.082 40.039 1.00 89.06 181 LEU A C 1
ATOM 1442 O O . LEU A 1 181 ? -0.891 8.014 41.168 1.00 89.06 181 LEU A O 1
ATOM 1446 N N . GLN A 1 182 ? 0.548 7.264 39.593 1.00 89.25 182 GLN A N 1
ATOM 1447 C CA . GLN A 1 182 ? 1.185 6.229 40.408 1.00 89.25 182 GLN A CA 1
ATOM 1448 C C . GLN A 1 182 ? 1.856 6.852 41.635 1.00 89.25 182 GLN A C 1
ATOM 1450 O O . GLN A 1 182 ? 1.466 6.541 42.749 1.00 89.25 182 GLN A O 1
ATOM 1455 N N . HIS A 1 183 ? 2.725 7.854 41.464 1.00 88.75 183 HIS A N 1
ATOM 1456 C CA . HIS A 1 183 ? 3.377 8.514 42.601 1.00 88.75 183 HIS A CA 1
ATOM 1457 C C . HIS A 1 183 ? 2.368 9.125 43.601 1.00 88.75 183 HIS A C 1
ATOM 1459 O O . HIS A 1 183 ? 2.610 9.126 44.809 1.00 88.75 183 HIS A O 1
ATOM 1465 N N . ARG A 1 184 ? 1.208 9.615 43.136 1.00 89.19 184 ARG A N 1
ATOM 1466 C CA . ARG A 1 184 ? 0.109 10.089 44.006 1.00 89.19 184 ARG A CA 1
ATOM 1467 C C . ARG A 1 184 ? -0.674 8.965 44.692 1.00 89.19 184 ARG A C 1
ATOM 1469 O O . ARG A 1 184 ? -1.354 9.240 45.682 1.00 89.19 184 ARG A O 1
ATOM 1476 N N . LEU A 1 185 ? -0.629 7.751 44.154 1.00 88.81 185 LEU A N 1
ATOM 1477 C CA . LEU A 1 185 ? -1.172 6.538 44.754 1.00 88.81 185 LEU A CA 1
ATOM 1478 C C . LEU A 1 185 ? -0.195 6.035 45.827 1.00 88.81 185 LEU A C 1
ATOM 1480 O O . LEU A 1 185 ? -0.598 5.964 46.983 1.00 88.81 185 LEU A O 1
ATOM 1484 N N . ASP A 1 186 ? 1.095 5.905 45.508 1.00 90.19 186 ASP A N 1
ATOM 1485 C CA . ASP A 1 186 ? 2.168 5.563 46.459 1.00 90.19 186 ASP A CA 1
ATOM 1486 C C . ASP A 1 186 ? 2.191 6.538 47.663 1.00 90.19 186 ASP A C 1
ATOM 1488 O O . ASP A 1 186 ? 2.271 6.138 48.824 1.00 90.19 186 ASP A O 1
ATOM 1492 N N . GLN A 1 187 ? 2.040 7.849 47.412 1.00 89.94 187 GLN A N 1
ATOM 1493 C CA . GLN A 1 187 ? 1.911 8.877 48.462 1.00 89.94 187 GLN A CA 1
ATOM 1494 C C . GLN A 1 187 ? 0.661 8.697 49.335 1.00 89.94 187 GLN A C 1
ATOM 1496 O O . GLN A 1 187 ? 0.666 9.074 50.507 1.00 89.94 187 GLN A O 1
ATOM 1501 N N . ARG A 1 188 ? -0.436 8.175 48.775 1.00 88.56 188 ARG A N 1
ATOM 1502 C CA . ARG A 1 188 ? -1.663 7.885 49.528 1.00 88.56 188 ARG A CA 1
ATOM 1503 C C . ARG A 1 188 ? -1.525 6.613 50.347 1.00 88.56 188 ARG A C 1
ATOM 1505 O O . ARG A 1 188 ? -2.017 6.607 51.467 1.00 88.56 188 ARG A O 1
ATOM 1512 N N . GLU A 1 189 ? -0.838 5.600 49.835 1.00 89.62 189 GLU A N 1
ATOM 1513 C CA . GLU A 1 189 ? -0.501 4.382 50.575 1.00 89.62 189 GLU A CA 1
ATOM 1514 C C . GLU A 1 189 ? 0.407 4.711 51.763 1.00 89.62 189 GLU A C 1
ATOM 1516 O O . GLU A 1 189 ? 0.047 4.399 52.891 1.00 89.62 189 GLU A O 1
ATOM 1521 N N . GLN A 1 190 ? 1.477 5.490 51.569 1.00 89.19 190 GLN A N 1
ATOM 1522 C CA . GLN A 1 190 ? 2.313 5.999 52.670 1.00 89.19 190 GLN A CA 1
ATOM 1523 C C . GLN A 1 190 ? 1.518 6.848 53.681 1.00 89.19 190 GLN A C 1
ATOM 1525 O O . GLN A 1 190 ? 1.762 6.789 54.888 1.00 89.19 190 GLN A O 1
ATOM 1530 N N . LEU A 1 191 ? 0.538 7.637 53.223 1.00 89.12 191 LEU A N 1
ATOM 1531 C CA . LEU A 1 191 ? -0.336 8.430 54.099 1.00 89.12 191 LEU A CA 1
ATOM 1532 C C . LEU A 1 191 ? -1.400 7.581 54.822 1.00 89.12 191 LEU A C 1
ATOM 1534 O O . LEU A 1 191 ? -1.907 7.999 55.864 1.00 89.12 191 LEU A O 1
ATOM 1538 N N . LEU A 1 192 ? -1.742 6.401 54.301 1.00 86.38 192 LEU A N 1
ATOM 1539 C CA . LEU A 1 192 ? -2.566 5.405 54.986 1.00 86.38 192 LEU A CA 1
ATOM 1540 C C . LEU A 1 192 ? -1.724 4.617 55.993 1.00 86.38 192 LEU A C 1
ATOM 1542 O O . LEU A 1 192 ? -2.101 4.578 57.156 1.00 86.38 192 LEU A O 1
ATOM 1546 N N . GLU A 1 193 ? -0.548 4.125 55.608 1.00 88.00 193 GLU A N 1
ATOM 1547 C CA . GLU A 1 193 ? 0.396 3.413 56.479 1.00 88.00 193 GLU A CA 1
ATOM 1548 C C . GLU A 1 193 ? 0.836 4.278 57.675 1.00 88.00 193 GLU A C 1
ATOM 1550 O O . GLU A 1 193 ? 0.904 3.808 58.808 1.00 88.00 193 GLU A O 1
ATOM 1555 N N . THR A 1 194 ? 1.087 5.576 57.468 1.00 88.75 194 THR A N 1
ATOM 1556 C CA . THR A 1 194 ? 1.393 6.504 58.574 1.00 88.75 194 THR A CA 1
ATOM 1557 C C . THR A 1 194 ? 0.175 6.824 59.440 1.00 88.75 194 THR A C 1
ATOM 1559 O O . THR A 1 194 ? 0.328 6.984 60.648 1.00 88.75 194 THR A O 1
ATOM 1562 N N . LYS A 1 195 ? -1.044 6.861 58.883 1.00 86.50 195 LYS A N 1
ATOM 1563 C CA . LYS A 1 195 ? -2.276 6.943 59.689 1.00 86.50 195 LYS A CA 1
ATOM 1564 C C . LYS A 1 195 ? -2.524 5.672 60.489 1.00 86.50 195 LYS A C 1
ATOM 1566 O O . LYS A 1 195 ? -2.947 5.775 61.631 1.00 86.50 195 LYS A O 1
ATOM 1571 N N . GLU A 1 196 ? -2.257 4.510 59.911 1.00 88.12 196 GLU A N 1
ATOM 1572 C CA . GLU A 1 196 ? -2.363 3.209 60.561 1.00 88.12 196 GLU A CA 1
ATOM 1573 C C . GLU A 1 196 ? -1.318 3.078 61.671 1.00 88.12 196 GLU A C 1
ATOM 1575 O O . GLU A 1 196 ? -1.661 2.691 62.780 1.00 88.12 196 GLU A O 1
ATOM 1580 N N . LYS A 1 197 ? -0.076 3.524 61.446 1.00 86.75 197 LYS A N 1
ATOM 1581 C CA . LYS A 1 197 ? 0.938 3.675 62.501 1.00 86.75 197 LYS A CA 1
ATOM 1582 C C . LYS A 1 197 ? 0.476 4.624 63.604 1.00 86.75 197 LYS A C 1
ATOM 1584 O O . LYS A 1 197 ? 0.514 4.227 64.757 1.00 86.75 197 LYS A O 1
ATOM 1589 N N . VAL A 1 198 ? -0.065 5.802 63.285 1.00 86.44 198 VAL A N 1
ATOM 1590 C CA . VAL A 1 198 ? -0.614 6.735 64.294 1.00 86.44 198 VAL A CA 1
ATOM 1591 C C . VAL A 1 198 ? -1.855 6.172 65.009 1.00 86.44 198 VAL A C 1
ATOM 1593 O O . VAL A 1 198 ? -2.084 6.496 66.173 1.00 86.44 198 VAL A O 1
ATOM 1596 N N . LEU A 1 199 ? -2.659 5.326 64.360 1.00 82.69 199 LEU A N 1
ATOM 1597 C CA . LEU A 1 199 ? -3.758 4.598 65.002 1.00 82.69 199 LEU A CA 1
ATOM 1598 C C . LEU A 1 199 ? -3.216 3.504 65.923 1.00 82.69 199 LEU A C 1
ATOM 1600 O O . LEU A 1 199 ? -3.601 3.481 67.080 1.00 82.69 199 LEU A O 1
ATOM 1604 N N . ASN A 1 200 ? -2.256 2.693 65.481 1.00 81.81 200 ASN A N 1
ATOM 1605 C CA . ASN A 1 200 ? -1.584 1.675 66.290 1.00 81.81 200 ASN A CA 1
ATOM 1606 C C . ASN A 1 200 ? -0.783 2.284 67.456 1.00 81.81 200 ASN A C 1
ATOM 1608 O O . ASN A 1 200 ? -0.752 1.714 68.541 1.00 81.81 200 ASN A O 1
ATOM 1612 N N . GLU A 1 201 ? -0.183 3.463 67.290 1.00 84.81 201 GLU A N 1
ATOM 1613 C CA . GLU A 1 201 ? 0.446 4.266 68.349 1.00 84.81 201 GLU A CA 1
ATOM 1614 C C . GLU A 1 201 ? -0.596 4.832 69.317 1.00 84.81 201 GLU A C 1
ATOM 1616 O O . GLU A 1 201 ? -0.350 4.895 70.517 1.00 84.81 201 GLU A O 1
ATOM 1621 N N . LYS A 1 202 ? -1.788 5.203 68.835 1.00 82.00 202 LYS A N 1
ATOM 1622 C CA . LYS A 1 202 ? -2.903 5.616 69.697 1.00 82.00 202 LYS A CA 1
ATOM 1623 C C . LYS A 1 202 ? -3.625 4.446 70.348 1.00 82.00 202 LYS A C 1
ATOM 1625 O O . LYS A 1 202 ? -4.136 4.636 71.438 1.00 82.00 202 LYS A O 1
ATOM 1630 N N . GLU A 1 203 ? -3.648 3.256 69.764 1.00 81.44 203 GLU A N 1
ATOM 1631 C CA . GLU A 1 203 ? -4.223 2.052 70.364 1.00 81.44 203 GLU A CA 1
ATOM 1632 C C . GLU A 1 203 ? -3.254 1.421 71.355 1.00 81.44 203 GLU A C 1
ATOM 1634 O O . GLU A 1 203 ? -3.645 1.159 72.483 1.00 81.44 203 GLU A O 1
ATOM 1639 N N . SER A 1 204 ? -1.973 1.269 71.012 1.00 77.81 204 SER A N 1
ATOM 1640 C CA . SER A 1 204 ? -0.921 0.914 71.978 1.00 77.81 204 SER A CA 1
ATOM 1641 C C . SER A 1 204 ? -0.690 2.016 73.013 1.00 77.81 204 SER A C 1
ATOM 1643 O O . SER A 1 204 ? -0.304 1.712 74.135 1.00 77.81 204 SER A O 1
ATOM 1645 N N . GLY A 1 205 ? -1.003 3.270 72.680 1.00 80.06 205 GLY A N 1
ATOM 1646 C CA . GLY A 1 205 ? -1.042 4.415 73.583 1.00 80.06 205 GLY A CA 1
ATOM 1647 C C . GLY A 1 205 ? -2.317 4.505 74.423 1.00 80.06 205 GLY A C 1
ATOM 1648 O O . GLY A 1 205 ? -2.245 5.021 75.524 1.00 80.06 205 GLY A O 1
ATOM 1649 N N . LEU A 1 206 ? -3.459 3.960 73.989 1.00 77.31 206 LEU A N 1
ATOM 1650 C CA . LEU A 1 206 ? -4.699 3.858 74.777 1.00 77.31 206 LEU A CA 1
ATOM 1651 C C . LEU A 1 206 ? -4.715 2.596 75.634 1.00 77.31 206 LEU A C 1
ATOM 1653 O O . LEU A 1 206 ? -5.115 2.670 76.783 1.00 77.31 206 LEU A O 1
ATOM 1657 N N . LEU A 1 207 ? -4.199 1.472 75.136 1.00 76.12 207 LEU A N 1
ATOM 1658 C CA . LEU A 1 207 ? -3.757 0.328 75.938 1.00 76.12 207 LEU A CA 1
ATOM 1659 C C . LEU A 1 207 ? -2.599 0.730 76.848 1.00 76.12 207 LEU A C 1
ATOM 1661 O O . LEU A 1 207 ? -2.463 0.181 77.930 1.00 76.12 207 LEU A O 1
ATOM 1665 N N . GLY A 1 208 ? -1.782 1.692 76.421 1.00 78.06 208 GLY A N 1
ATOM 1666 C CA . GLY A 1 208 ? -0.721 2.320 77.193 1.00 78.06 208 GLY A CA 1
ATOM 1667 C C . GLY A 1 208 ? -1.301 3.155 78.320 1.00 78.06 208 GLY A C 1
ATOM 1668 O O . GLY A 1 208 ? -0.927 2.925 79.455 1.00 78.06 208 GLY A O 1
ATOM 1669 N N . PHE A 1 209 ? -2.277 4.024 78.043 1.00 74.69 209 PHE A N 1
ATOM 1670 C CA . PHE A 1 209 ? -3.014 4.817 79.025 1.00 74.69 209 PHE A CA 1
ATOM 1671 C C . PHE A 1 209 ? -3.956 3.977 79.883 1.00 74.69 209 PHE A C 1
ATOM 1673 O O . PHE A 1 209 ? -4.164 4.332 81.026 1.00 74.69 209 PHE A O 1
ATOM 1680 N N . ASP A 1 210 ? -4.486 2.852 79.414 1.00 73.94 210 ASP A N 1
ATOM 1681 C CA . ASP A 1 210 ? -5.281 1.913 80.212 1.00 73.94 210 ASP A CA 1
ATOM 1682 C C . ASP A 1 210 ? -4.365 1.032 81.073 1.00 73.94 210 ASP A C 1
ATOM 1684 O O . ASP A 1 210 ? -4.625 0.850 82.258 1.00 73.94 210 ASP A O 1
ATOM 1688 N N . GLN A 1 211 ? -3.212 0.594 80.556 1.00 76.38 211 GLN A N 1
ATOM 1689 C CA . GLN A 1 211 ? -2.129 0.055 81.379 1.00 76.38 211 GLN A CA 1
ATOM 1690 C C . GLN A 1 211 ? -1.512 1.106 82.293 1.00 76.38 211 GLN A C 1
ATOM 1692 O O . GLN A 1 211 ? -0.967 0.701 83.304 1.00 76.38 211 GLN A O 1
ATOM 1697 N N . GLN A 1 212 ? -1.573 2.401 81.982 1.00 71.94 212 GLN A N 1
ATOM 1698 C CA . GLN A 1 212 ? -1.045 3.502 82.792 1.00 71.94 212 GLN A CA 1
ATOM 1699 C C . GLN A 1 212 ? -2.109 4.089 83.714 1.00 71.94 212 GLN A C 1
ATOM 1701 O O . GLN A 1 212 ? -1.741 4.698 84.695 1.00 71.94 212 GLN A O 1
ATOM 1706 N N . LEU A 1 213 ? -3.396 3.813 83.509 1.00 74.31 213 LEU A N 1
ATOM 1707 C CA . LEU A 1 213 ? -4.480 4.027 84.467 1.00 74.31 213 LEU A CA 1
ATOM 1708 C C . LEU A 1 213 ? -4.596 2.824 85.397 1.00 74.31 213 LEU A C 1
ATOM 1710 O O . LEU A 1 213 ? -4.781 3.012 86.586 1.00 74.31 213 LEU A O 1
ATOM 1714 N N . LYS A 1 214 ? -4.353 1.599 84.918 1.00 72.75 214 LYS A N 1
ATOM 1715 C CA . LYS A 1 214 ? -4.143 0.414 85.768 1.00 72.75 214 LYS A CA 1
ATOM 1716 C C . LYS A 1 214 ? -2.801 0.486 86.485 1.00 72.75 214 LYS A C 1
ATOM 1718 O O . LYS A 1 214 ? -2.727 0.129 87.655 1.00 72.75 214 LYS A O 1
ATOM 1723 N N . ARG A 1 215 ? -1.746 0.999 85.841 1.00 71.69 215 ARG A N 1
ATOM 1724 C CA . ARG A 1 215 ? -0.486 1.336 86.511 1.00 71.69 215 ARG A CA 1
ATOM 1725 C C . ARG A 1 215 ? -0.564 2.629 87.289 1.00 71.69 215 ARG A C 1
ATOM 1727 O O . ARG A 1 215 ? 0.245 2.699 88.164 1.00 71.69 215 ARG A O 1
ATOM 1734 N N . GLN A 1 216 ? -1.490 3.573 87.116 1.00 66.94 216 GLN A N 1
ATOM 1735 C CA . GLN A 1 216 ? -1.692 4.693 88.061 1.00 66.94 216 GLN A CA 1
ATOM 1736 C C . GLN A 1 216 ? -2.721 4.354 89.139 1.00 66.94 216 GLN A C 1
ATOM 1738 O O . GLN A 1 216 ? -2.679 4.939 90.202 1.00 66.94 216 GLN A O 1
ATOM 1743 N N . GLN A 1 217 ? -3.561 3.338 88.973 1.00 60.91 217 GLN A N 1
ATOM 1744 C CA . GLN A 1 217 ? -4.207 2.675 90.106 1.00 60.91 217 GLN A CA 1
ATOM 1745 C C . GLN A 1 217 ? -3.137 1.965 90.945 1.00 60.91 217 GLN A C 1
ATOM 1747 O O . GLN A 1 217 ? -3.121 2.114 92.162 1.00 60.91 217 GLN A O 1
ATOM 1752 N N . ARG A 1 218 ? -2.177 1.282 90.297 1.00 65.19 218 ARG A N 1
ATOM 1753 C CA . ARG A 1 218 ? -1.011 0.695 90.978 1.00 65.19 218 ARG A CA 1
ATOM 1754 C C . ARG A 1 218 ? 0.055 1.708 91.403 1.00 65.19 218 ARG A C 1
ATOM 1756 O O . ARG A 1 218 ? 0.685 1.412 92.385 1.00 65.19 218 ARG A O 1
ATOM 1763 N N . GLU A 1 219 ? 0.268 2.839 90.723 1.00 57.72 219 GLU A N 1
ATOM 1764 C CA . GLU A 1 219 ? 1.342 3.848 90.922 1.00 57.72 219 GLU A CA 1
ATOM 1765 C C . GLU A 1 219 ? 0.829 5.134 91.561 1.00 57.72 219 GLU A C 1
ATOM 1767 O O . GLU A 1 219 ? 1.638 5.961 91.950 1.00 57.72 219 GLU A O 1
ATOM 1772 N N . LEU A 1 220 ? -0.472 5.305 91.773 1.00 57.12 220 LEU A N 1
ATOM 1773 C CA . LEU A 1 220 ? -0.882 5.941 93.016 1.00 57.12 220 LEU A CA 1
ATOM 1774 C C . LEU A 1 220 ? -0.384 4.989 94.113 1.00 57.12 220 LEU A C 1
ATOM 1776 O O . LEU A 1 220 ? 0.667 5.275 94.662 1.00 57.12 220 LEU A O 1
ATOM 1780 N N . SER A 1 221 ? -0.856 3.737 94.166 1.00 55.41 221 SER A N 1
ATOM 1781 C CA . SER A 1 221 ? -0.351 2.663 95.060 1.00 55.41 221 SER A CA 1
ATOM 1782 C C . SER A 1 221 ? 1.170 2.275 94.981 1.00 55.41 221 SER A C 1
ATOM 1784 O O . SER A 1 221 ? 1.580 1.319 95.649 1.00 55.41 221 SER A O 1
ATOM 1786 N N . GLU A 1 222 ? 2.029 2.961 94.200 1.00 56.53 222 GLU A N 1
ATOM 1787 C CA . GLU A 1 222 ? 3.494 2.740 94.072 1.00 56.53 222 GLU A CA 1
ATOM 1788 C C . GLU A 1 222 ? 4.318 4.047 93.971 1.00 56.53 222 GLU A C 1
ATOM 1790 O O . GLU A 1 222 ? 5.495 4.036 94.327 1.00 56.53 222 GLU A O 1
ATOM 1795 N N . ARG A 1 223 ? 3.753 5.198 93.565 1.00 49.19 223 ARG A N 1
ATOM 1796 C CA . ARG A 1 223 ? 4.331 6.529 93.871 1.00 49.19 223 ARG A CA 1
ATOM 1797 C C . ARG A 1 223 ? 3.860 7.063 95.225 1.00 49.19 223 ARG A C 1
ATOM 1799 O O . ARG A 1 223 ? 4.544 7.909 95.787 1.00 49.19 223 ARG A O 1
ATOM 1806 N N . ASP A 1 224 ? 2.915 6.368 95.855 1.00 55.44 224 ASP A N 1
ATOM 1807 C CA . ASP A 1 224 ? 2.835 6.134 97.304 1.00 55.44 224 ASP A CA 1
ATOM 1808 C C . ASP A 1 224 ? 4.122 5.443 97.868 1.00 55.44 224 ASP A C 1
ATOM 1810 O O . ASP A 1 224 ? 4.115 4.947 98.995 1.00 55.44 224 ASP A O 1
ATOM 1814 N N . LYS A 1 225 ? 5.239 5.369 97.104 1.00 43.84 225 LYS A N 1
ATOM 1815 C CA . LYS A 1 225 ? 6.559 4.829 97.509 1.00 43.84 225 LYS A CA 1
ATOM 1816 C C . LYS A 1 225 ? 7.779 5.593 96.938 1.00 43.84 225 LYS A C 1
ATOM 1818 O O . LYS A 1 225 ? 8.704 5.859 97.705 1.00 43.84 225 LYS A O 1
ATOM 1823 N N . HIS A 1 226 ? 7.872 5.877 95.623 1.00 37.50 226 HIS A N 1
ATOM 1824 C CA . HIS A 1 226 ? 9.156 6.238 94.952 1.00 37.50 226 HIS A CA 1
ATOM 1825 C C . HIS A 1 226 ? 9.106 7.324 93.836 1.00 37.50 226 HIS A C 1
ATOM 1827 O O . HIS A 1 226 ? 8.118 7.440 93.113 1.00 37.50 226 HIS A O 1
ATOM 1833 N N . GLY A 1 227 ? 10.235 8.032 93.603 1.00 53.44 227 GLY A N 1
ATOM 1834 C CA . GLY A 1 227 ? 10.514 8.794 92.358 1.00 53.44 227 GLY A CA 1
ATOM 1835 C C . GLY A 1 227 ? 11.696 9.800 92.394 1.00 53.44 227 GLY A C 1
ATOM 1836 O O . GLY A 1 227 ? 11.619 10.772 93.138 1.00 53.44 227 GLY A O 1
ATOM 1837 N N . LEU A 1 228 ? 12.757 9.598 91.575 1.00 28.30 228 LEU A N 1
ATOM 1838 C CA . LEU A 1 228 ? 13.983 10.443 91.471 1.00 28.30 228 LEU A CA 1
ATOM 1839 C C . LEU A 1 228 ? 14.676 10.379 90.062 1.00 28.30 228 LEU A C 1
ATOM 1841 O O . LEU A 1 228 ? 14.313 9.529 89.253 1.00 28.30 228 LEU A O 1
ATOM 1845 N N . SER A 1 229 ? 15.741 11.188 89.858 1.00 8.57 229 SER A N 1
ATOM 1846 C CA . SER A 1 229 ? 16.900 11.043 88.916 1.00 8.57 229 SER A CA 1
ATOM 1847 C C . SER A 1 229 ? 16.990 11.841 87.571 1.00 8.57 229 SER A C 1
ATOM 1849 O O . SER A 1 229 ? 16.110 12.640 87.254 1.00 8.57 229 SER A O 1
ATOM 1851 N N . GLU A 1 230 ? 18.139 11.730 86.862 1.00 9.24 230 GLU A N 1
ATOM 1852 C CA . GLU A 1 230 ? 18.806 12.721 85.959 1.00 9.24 230 GLU A CA 1
ATOM 1853 C C . GLU A 1 230 ? 19.522 12.059 84.711 1.00 9.24 230 GLU A C 1
ATOM 1855 O O . GLU A 1 230 ? 19.277 10.879 84.489 1.00 9.24 230 GLU A O 1
ATOM 1860 N N . LEU A 1 231 ? 20.407 12.606 83.822 1.00 20.39 231 LEU A N 1
ATOM 1861 C CA . LEU A 1 231 ? 21.011 13.928 83.444 1.00 20.39 231 LEU A CA 1
ATOM 1862 C C . LEU A 1 231 ? 21.743 13.838 82.039 1.00 20.39 231 LEU A C 1
ATOM 1864 O O . LEU A 1 231 ? 21.953 12.745 81.531 1.00 20.39 231 LEU A O 1
ATOM 1868 N N . ALA A 1 232 ? 22.257 14.976 81.514 1.00 23.70 232 ALA A N 1
ATOM 1869 C CA . ALA A 1 232 ? 23.515 15.191 80.726 1.00 23.70 232 ALA A CA 1
ATOM 1870 C C . ALA A 1 232 ? 23.685 14.982 79.173 1.00 23.70 232 ALA A C 1
ATOM 1872 O O . ALA A 1 232 ? 23.651 13.881 78.650 1.00 23.70 232 ALA A O 1
ATOM 1873 N N . GLN A 1 233 ? 24.122 16.084 78.518 1.00 30.53 233 GLN A N 1
ATOM 1874 C CA . GLN A 1 233 ? 25.164 16.261 77.459 1.00 30.53 233 GLN A CA 1
ATOM 1875 C C . GLN A 1 233 ? 25.083 15.761 75.975 1.00 30.53 233 GLN A C 1
ATOM 1877 O O . GLN A 1 233 ? 25.250 14.582 75.712 1.00 30.53 233 GLN A O 1
ATOM 1882 N N . LEU A 1 234 ? 25.157 16.741 75.036 1.00 44.25 234 LEU A N 1
ATOM 1883 C CA . LEU A 1 234 ? 26.174 16.917 73.941 1.00 44.25 234 LEU A CA 1
ATOM 1884 C C . LEU A 1 234 ? 26.341 15.784 72.852 1.00 44.25 234 LEU A C 1
ATOM 1886 O O . LEU A 1 234 ? 25.570 14.840 72.863 1.00 44.25 234 LEU A O 1
ATOM 1890 N N . LYS A 1 235 ? 27.239 15.788 71.828 1.00 39.56 235 LYS A N 1
ATOM 1891 C CA . LYS A 1 235 ? 27.991 16.832 71.066 1.00 39.56 235 LYS A CA 1
ATOM 1892 C C . LYS A 1 235 ? 28.422 16.356 69.651 1.00 39.56 235 LYS A C 1
ATOM 1894 O O . LYS A 1 235 ? 28.343 15.182 69.334 1.00 39.56 235 LYS A O 1
ATOM 1899 N N . GLU A 1 236 ? 29.026 17.312 68.935 1.00 38.72 236 GLU A N 1
ATOM 1900 C CA . GLU A 1 236 ? 30.175 17.186 68.015 1.00 38.72 236 GLU A CA 1
ATOM 1901 C C . GLU A 1 236 ? 29.985 16.750 66.547 1.00 38.72 236 GLU A C 1
ATOM 1903 O O . GLU A 1 236 ? 29.574 15.646 66.223 1.00 38.72 236 GLU A O 1
ATOM 1908 N N . GLU A 1 237 ? 30.463 17.669 65.696 1.00 44.06 237 GLU A N 1
ATOM 1909 C CA . GLU A 1 237 ? 31.038 17.491 64.355 1.00 44.06 237 GLU A CA 1
ATOM 1910 C C . GLU A 1 237 ? 30.093 17.255 63.144 1.00 44.06 237 GLU A C 1
ATOM 1912 O O . GLU A 1 237 ? 29.014 16.697 63.281 1.00 44.06 237 GLU A O 1
ATOM 1917 N N . LEU A 1 238 ? 30.269 17.900 61.967 1.00 49.09 238 LEU A N 1
ATOM 1918 C CA . LEU A 1 238 ? 31.394 18.042 60.990 1.00 49.09 238 LEU A CA 1
ATOM 1919 C C . LEU A 1 238 ? 31.451 16.835 59.997 1.00 49.09 238 LEU A C 1
ATOM 1921 O O . LEU A 1 238 ? 31.122 15.727 60.387 1.00 49.09 238 LEU A O 1
ATOM 1925 N N . ALA A 1 239 ? 31.837 16.928 58.704 1.00 49.88 239 ALA A N 1
ATOM 1926 C CA . ALA A 1 239 ? 32.428 18.025 57.906 1.00 49.88 239 ALA A CA 1
ATOM 1927 C C . ALA A 1 239 ? 32.468 17.771 56.351 1.00 49.88 239 ALA A C 1
ATOM 1929 O O . ALA A 1 239 ? 32.611 16.617 55.962 1.00 49.88 239 ALA A O 1
ATOM 1930 N N . ARG A 1 240 ? 32.619 18.840 55.513 1.00 50.38 240 ARG A N 1
ATOM 1931 C CA . ARG A 1 240 ? 33.207 18.889 54.110 1.00 50.38 240 ARG A CA 1
ATOM 1932 C C . ARG A 1 240 ? 32.333 18.299 52.942 1.00 50.38 240 ARG A C 1
ATOM 1934 O O . ARG A 1 240 ? 31.496 17.462 53.231 1.00 50.38 240 ARG A O 1
ATOM 1941 N N . LYS A 1 241 ? 32.441 18.618 51.618 1.00 51.44 241 LYS A N 1
ATOM 1942 C CA . LYS A 1 241 ? 33.021 19.730 50.781 1.00 51.44 241 LYS A CA 1
ATOM 1943 C C . LYS A 1 241 ? 32.540 19.696 49.276 1.00 51.44 241 LYS A C 1
ATOM 1945 O O . LYS A 1 241 ? 32.380 18.603 48.759 1.00 51.44 241 LYS A O 1
ATOM 1950 N N . GLN A 1 242 ? 32.413 20.876 48.620 1.00 54.34 242 GLN A N 1
ATOM 1951 C CA . GLN A 1 242 ? 32.842 21.374 47.254 1.00 54.34 242 GLN A CA 1
ATOM 1952 C C . GLN A 1 242 ? 33.049 20.445 46.002 1.00 54.34 242 GLN A C 1
ATOM 1954 O O . GLN A 1 242 ? 33.476 19.315 46.193 1.00 54.34 242 GLN A O 1
ATOM 1959 N N . ASP A 1 243 ? 32.989 20.842 44.695 1.00 55.47 243 ASP A N 1
ATOM 1960 C CA . ASP A 1 243 ? 32.501 22.037 43.914 1.00 55.47 243 ASP A CA 1
ATOM 1961 C C . ASP A 1 243 ? 32.635 21.876 42.342 1.00 55.47 243 ASP A C 1
ATOM 1963 O O . ASP A 1 243 ? 33.619 21.292 41.900 1.00 55.47 243 ASP A O 1
ATOM 1967 N N . LEU A 1 244 ? 31.768 22.544 41.526 1.00 51.56 244 LEU A N 1
ATOM 1968 C CA . LEU A 1 244 ? 31.953 23.073 40.114 1.00 51.56 244 LEU A CA 1
ATOM 1969 C C . LEU A 1 244 ? 32.274 22.099 38.909 1.00 51.56 244 LEU A C 1
ATOM 1971 O O . LEU A 1 244 ? 32.551 20.934 39.146 1.00 51.56 244 LEU A O 1
ATOM 1975 N N . SER A 1 245 ? 32.330 22.458 37.589 1.00 56.50 245 SER A N 1
ATOM 1976 C CA . SER A 1 245 ? 31.567 23.359 36.645 1.00 56.50 245 SER A CA 1
ATOM 1977 C C . SER A 1 245 ? 32.106 23.274 35.154 1.00 56.50 245 SER A C 1
ATOM 1979 O O . SER A 1 245 ? 32.986 22.456 34.911 1.00 56.50 245 SER A O 1
ATOM 1981 N N . ILE A 1 246 ? 31.656 24.153 34.209 1.00 43.25 246 ILE A N 1
ATOM 1982 C CA . ILE A 1 246 ? 32.301 24.671 32.933 1.00 43.25 246 ILE A CA 1
ATOM 1983 C C . ILE A 1 246 ? 31.884 24.171 31.487 1.00 43.25 246 ILE A C 1
ATOM 1985 O O . ILE A 1 246 ? 31.714 22.986 31.234 1.00 43.25 246 ILE A O 1
ATOM 1989 N N . ALA A 1 247 ? 31.833 25.134 30.523 1.00 48.09 247 ALA A N 1
ATOM 1990 C CA . ALA A 1 247 ? 32.019 25.085 29.032 1.00 48.09 247 ALA A CA 1
ATOM 1991 C C . ALA A 1 247 ? 30.866 24.987 27.970 1.00 48.09 247 ALA A C 1
ATOM 1993 O O . ALA A 1 247 ? 30.225 25.996 27.680 1.00 48.09 247 ALA A O 1
ATOM 1994 N N . ASP A 1 248 ? 30.743 23.883 27.214 1.00 40.16 248 ASP A N 1
ATOM 1995 C CA . ASP A 1 248 ? 30.941 23.924 25.733 1.00 40.16 248 ASP A CA 1
ATOM 1996 C C . ASP A 1 248 ? 29.791 24.282 24.737 1.00 40.16 248 ASP A C 1
ATOM 1998 O O . ASP A 1 248 ? 30.062 24.471 23.548 1.00 40.16 248 ASP A O 1
ATOM 2002 N N . VAL A 1 249 ? 28.508 24.370 25.113 1.00 44.41 249 VAL A N 1
ATOM 2003 C CA . VAL A 1 249 ? 27.392 24.168 24.134 1.00 44.41 249 VAL A CA 1
ATOM 2004 C C . VAL A 1 249 ? 26.752 25.452 23.539 1.00 44.41 249 VAL A C 1
ATOM 2006 O O . VAL A 1 249 ? 25.541 25.517 23.340 1.00 44.41 249 VAL A O 1
ATOM 2009 N N . LEU A 1 250 ? 27.537 26.488 23.206 1.00 51.88 250 LEU A N 1
ATOM 2010 C CA . LEU A 1 250 ? 27.062 27.700 22.483 1.00 51.88 250 LEU A CA 1
ATOM 2011 C C . LEU A 1 250 ? 28.079 28.210 21.428 1.00 51.88 250 LEU A C 1
ATOM 2013 O O . LEU A 1 250 ? 28.434 29.384 21.389 1.00 51.88 250 LEU A O 1
ATOM 2017 N N . ALA A 1 251 ? 28.669 27.370 20.576 1.00 46.19 251 ALA A N 1
ATOM 2018 C CA . ALA A 1 251 ? 28.013 26.524 19.568 1.00 46.19 251 ALA A CA 1
ATOM 2019 C C . ALA A 1 251 ? 27.196 27.297 18.497 1.00 46.19 251 ALA A C 1
ATOM 2021 O O . ALA A 1 251 ? 25.968 27.298 18.489 1.00 46.19 251 ALA A O 1
ATOM 2022 N N . GLN A 1 252 ? 27.923 27.890 17.537 1.00 44.84 252 GLN A N 1
ATOM 2023 C CA . GLN A 1 252 ? 27.684 27.843 16.071 1.00 44.84 252 GLN A CA 1
ATOM 2024 C C . GLN A 1 252 ? 26.398 28.447 15.440 1.00 44.84 252 GLN A C 1
ATOM 2026 O O . GLN A 1 252 ? 26.428 28.849 14.275 1.00 44.84 252 GLN A O 1
ATOM 2031 N N . ASN A 1 253 ? 25.270 28.554 16.142 1.00 47.22 253 ASN A N 1
ATOM 2032 C CA . ASN A 1 253 ? 23.938 28.496 15.516 1.00 47.22 253 ASN A CA 1
ATOM 2033 C C . ASN A 1 253 ? 23.385 29.806 14.891 1.00 47.22 253 ASN A C 1
ATOM 2035 O O . ASN A 1 253 ? 22.180 29.941 14.693 1.00 47.22 253 ASN A O 1
ATOM 2039 N N . LYS A 1 254 ? 24.238 30.798 14.586 1.00 54.41 254 LYS A N 1
ATOM 2040 C CA . LYS A 1 254 ? 23.835 32.067 13.927 1.00 54.41 254 LYS A CA 1
ATOM 2041 C C . LYS A 1 254 ? 24.592 32.409 12.636 1.00 54.41 254 LYS A C 1
ATOM 2043 O O . LYS A 1 254 ? 24.211 33.365 11.965 1.00 54.41 254 LYS A O 1
ATOM 2048 N N . ALA A 1 255 ? 25.609 31.635 12.250 1.00 52.09 255 ALA A N 1
ATOM 2049 C CA . ALA A 1 255 ? 26.381 31.897 11.028 1.00 52.09 255 ALA A CA 1
ATOM 2050 C C . ALA A 1 255 ? 25.614 31.537 9.736 1.00 52.09 255 ALA A C 1
ATOM 2052 O O . ALA A 1 255 ? 25.614 32.301 8.776 1.00 52.09 255 ALA A O 1
ATOM 2053 N N . LEU A 1 256 ? 24.902 30.404 9.731 1.00 54.25 256 LEU A N 1
ATOM 2054 C CA . LEU A 1 256 ? 24.302 29.811 8.524 1.00 54.25 256 LEU A CA 1
ATOM 2055 C C . LEU A 1 256 ? 23.068 30.548 7.965 1.00 54.25 256 LEU A C 1
ATOM 2057 O O . LEU A 1 256 ? 22.648 30.280 6.842 1.00 54.25 256 LEU A O 1
ATOM 2061 N N . GLN A 1 257 ? 22.455 31.465 8.720 1.00 52.38 257 GLN A N 1
ATOM 2062 C CA . GLN A 1 257 ? 21.089 31.926 8.428 1.00 52.38 257 GLN A CA 1
ATOM 2063 C C . GLN A 1 257 ? 20.990 33.211 7.579 1.00 52.38 257 GLN A C 1
ATOM 2065 O O . GLN A 1 257 ? 19.887 33.712 7.370 1.00 52.38 257 GLN A O 1
ATOM 2070 N N . ARG A 1 258 ? 22.111 33.769 7.091 1.00 59.44 258 ARG A N 1
ATOM 2071 C CA . ARG A 1 258 ? 22.117 35.018 6.289 1.00 59.44 258 ARG A CA 1
ATOM 2072 C C . ARG A 1 258 ? 22.803 34.933 4.924 1.00 59.44 258 ARG A C 1
ATOM 2074 O O . ARG A 1 258 ? 22.465 35.728 4.050 1.00 59.44 258 ARG A O 1
ATOM 2081 N N . GLU A 1 259 ? 23.662 33.944 4.671 1.00 57.69 259 GLU A N 1
ATOM 2082 C CA . GLU A 1 259 ? 24.207 33.716 3.318 1.00 57.69 259 GLU A CA 1
ATOM 2083 C C . GLU A 1 259 ? 23.103 33.412 2.287 1.00 57.69 259 GLU A C 1
ATOM 2085 O O . GLU A 1 259 ? 23.200 33.817 1.127 1.00 57.69 259 GLU A O 1
ATOM 2090 N N . LEU A 1 260 ? 22.001 32.795 2.735 1.00 59.62 260 LEU A N 1
ATOM 2091 C CA . LEU A 1 260 ? 20.809 32.514 1.929 1.00 59.62 260 LEU A CA 1
ATOM 2092 C C . LEU A 1 260 ? 20.132 33.760 1.331 1.00 59.62 260 LEU A C 1
ATOM 2094 O O . LEU A 1 260 ? 19.491 33.643 0.291 1.00 59.62 260 LEU A O 1
ATOM 2098 N N . GLN A 1 261 ? 20.280 34.951 1.925 1.00 60.53 261 GLN A N 1
ATOM 2099 C CA . GLN A 1 261 ? 19.682 36.170 1.359 1.00 60.53 261 GLN A CA 1
ATOM 2100 C C . GLN A 1 261 ? 20.513 36.755 0.206 1.00 60.53 261 GLN A C 1
ATOM 2102 O O . GLN A 1 261 ? 19.942 37.323 -0.727 1.00 60.53 261 GLN A O 1
ATOM 2107 N N . LYS A 1 262 ? 21.844 36.590 0.217 1.00 63.06 262 LYS A N 1
ATOM 2108 C CA . LYS A 1 262 ? 22.742 37.303 -0.710 1.00 63.06 262 LYS A CA 1
ATOM 2109 C C . LYS A 1 262 ? 22.651 36.804 -2.159 1.00 63.06 262 LYS A C 1
ATOM 2111 O O . LYS A 1 262 ? 22.660 37.609 -3.084 1.00 63.06 262 LYS A O 1
ATOM 2116 N N . ARG A 1 263 ? 22.477 35.493 -2.367 1.00 60.41 263 ARG A N 1
ATOM 2117 C CA . ARG A 1 263 ? 22.400 34.879 -3.712 1.00 60.41 263 ARG A CA 1
ATOM 2118 C C . ARG A 1 263 ? 21.106 35.163 -4.488 1.00 60.41 263 ARG A C 1
ATOM 2120 O O . ARG A 1 263 ? 21.041 34.850 -5.670 1.00 60.41 263 ARG A O 1
ATOM 2127 N N . SER A 1 264 ? 20.092 35.762 -3.860 1.00 56.41 264 SER A N 1
ATOM 2128 C CA . SER A 1 264 ? 18.822 36.093 -4.531 1.00 56.41 264 SER A CA 1
ATOM 2129 C C . SER A 1 264 ? 18.884 37.364 -5.393 1.00 56.41 264 SER A C 1
ATOM 2131 O O . SER A 1 264 ? 18.081 37.520 -6.309 1.00 56.41 264 SER A O 1
ATOM 2133 N N . GLN A 1 265 ? 19.841 38.263 -5.136 1.00 61.44 265 GLN A N 1
ATOM 2134 C CA . GLN A 1 265 ? 19.910 39.582 -5.785 1.00 61.44 265 GLN A CA 1
ATOM 2135 C C . GLN A 1 265 ? 20.822 39.615 -7.025 1.00 61.44 265 GLN A C 1
ATOM 2137 O O . GLN A 1 265 ? 20.643 40.463 -7.896 1.00 61.44 265 GLN A O 1
ATOM 2142 N N . GLU A 1 266 ? 21.770 38.680 -7.142 1.00 61.91 266 GLU A N 1
ATOM 2143 C CA . GLU A 1 266 ? 22.785 38.664 -8.211 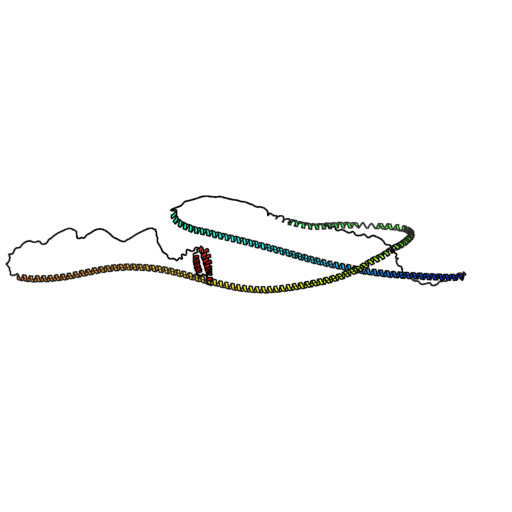1.00 61.91 266 GLU A CA 1
ATOM 2144 C C . GLU A 1 266 ? 22.246 38.165 -9.570 1.00 61.91 266 GLU A C 1
ATOM 2146 O O . GLU A 1 266 ? 22.846 38.440 -10.608 1.00 61.91 266 GLU A O 1
ATOM 2151 N N . LEU A 1 267 ? 21.097 37.474 -9.598 1.00 60.09 267 LEU A N 1
ATOM 2152 C CA . LEU A 1 267 ? 20.458 37.028 -10.846 1.00 60.09 267 LEU A CA 1
ATOM 2153 C C . LEU A 1 267 ? 19.658 38.151 -11.533 1.00 60.09 267 LEU A C 1
ATOM 2155 O O . LEU A 1 267 ? 19.760 38.317 -12.746 1.00 60.09 267 LEU A O 1
ATOM 2159 N N . ALA A 1 268 ? 18.961 38.992 -10.761 1.00 62.03 268 ALA A N 1
ATOM 2160 C CA . ALA A 1 268 ? 18.090 40.060 -11.273 1.00 62.03 268 ALA A CA 1
ATOM 2161 C C . ALA A 1 268 ? 18.829 41.231 -11.964 1.00 62.03 268 ALA A C 1
ATOM 2163 O O . ALA A 1 268 ? 18.194 42.133 -12.512 1.00 62.03 268 ALA A O 1
ATOM 2164 N N . GLN A 1 269 ? 20.166 41.255 -11.931 1.00 60.66 269 GLN A N 1
ATOM 2165 C CA . GLN A 1 269 ? 20.976 42.292 -12.584 1.00 60.66 269 GLN A CA 1
ATOM 2166 C C . GLN A 1 269 ? 21.499 41.888 -13.971 1.00 60.66 269 GLN A C 1
ATOM 2168 O O . GLN A 1 269 ? 21.874 42.766 -14.744 1.00 60.66 269 GLN A O 1
ATOM 2173 N N . ARG A 1 270 ? 21.500 40.592 -14.323 1.00 58.91 270 ARG A N 1
ATOM 2174 C CA . ARG A 1 270 ? 22.024 40.124 -15.621 1.00 58.91 270 ARG A CA 1
ATOM 2175 C C . ARG A 1 270 ? 21.056 40.307 -16.789 1.00 58.91 270 ARG A C 1
ATOM 2177 O O . ARG A 1 270 ? 21.507 40.504 -17.912 1.00 58.91 270 ARG A O 1
ATOM 2184 N N . GLU A 1 271 ? 19.752 40.298 -16.534 1.00 58.09 271 GLU A N 1
ATOM 2185 C CA . GLU A 1 271 ? 18.731 40.432 -17.585 1.00 58.09 271 GLU A CA 1
ATOM 2186 C C . GLU A 1 271 ? 18.674 41.865 -18.145 1.00 58.09 271 GLU A C 1
ATOM 2188 O O . GLU A 1 271 ? 18.633 42.058 -19.359 1.00 58.09 271 GLU A O 1
ATOM 2193 N N . LYS A 1 272 ? 18.842 42.884 -17.288 1.00 62.34 272 LYS A N 1
ATOM 2194 C CA . LYS A 1 272 ? 18.910 44.304 -17.697 1.00 62.34 272 LYS A CA 1
ATOM 2195 C C . LYS A 1 272 ? 20.127 44.678 -18.552 1.00 62.34 272 LYS A C 1
ATOM 2197 O O . LYS A 1 272 ? 20.205 45.810 -19.024 1.00 62.34 272 LYS A O 1
ATOM 2202 N N . GLN A 1 273 ? 21.084 43.770 -18.744 1.00 58.38 273 GLN A N 1
ATOM 2203 C CA . GLN A 1 273 ? 22.339 44.055 -19.443 1.00 58.38 273 GLN A CA 1
ATOM 2204 C C . GLN A 1 273 ? 22.354 43.609 -20.916 1.00 58.38 273 GLN A C 1
ATOM 2206 O O . GLN A 1 273 ? 23.321 43.895 -21.615 1.00 58.38 273 GLN A O 1
ATOM 2211 N N . LEU A 1 274 ? 21.288 42.956 -21.401 1.00 57.31 274 LEU A N 1
ATOM 2212 C CA . LEU A 1 274 ? 21.142 42.545 -22.808 1.00 57.31 274 LEU A CA 1
ATOM 2213 C C . LEU A 1 274 ? 20.200 43.451 -23.620 1.00 57.31 274 LEU A C 1
ATOM 2215 O O . LEU A 1 274 ? 20.317 43.520 -24.840 1.00 57.31 274 LEU A O 1
ATOM 2219 N N . GLU A 1 275 ? 19.304 44.183 -22.958 1.00 56.09 275 GLU A N 1
ATOM 2220 C CA . GLU A 1 275 ? 18.297 45.033 -23.613 1.00 56.09 275 GLU A CA 1
ATOM 2221 C C . GLU A 1 275 ? 18.882 46.383 -24.091 1.00 56.09 275 GLU A C 1
ATOM 2223 O O . GLU A 1 275 ? 18.499 46.912 -25.132 1.00 56.09 275 GLU A O 1
ATOM 2228 N N . SER A 1 276 ? 19.906 46.901 -23.397 1.00 63.50 276 SER A N 1
ATOM 2229 C CA . SER A 1 276 ? 20.562 48.185 -23.717 1.00 63.50 276 SER A CA 1
ATOM 2230 C C . SER A 1 276 ? 21.423 48.176 -24.994 1.00 63.50 276 SER A C 1
ATOM 2232 O O . SER A 1 276 ? 21.801 49.246 -25.475 1.00 63.50 276 SER A O 1
ATOM 2234 N N . ASP A 1 277 ? 21.764 47.001 -25.532 1.00 58.84 277 ASP A N 1
ATOM 2235 C CA . ASP 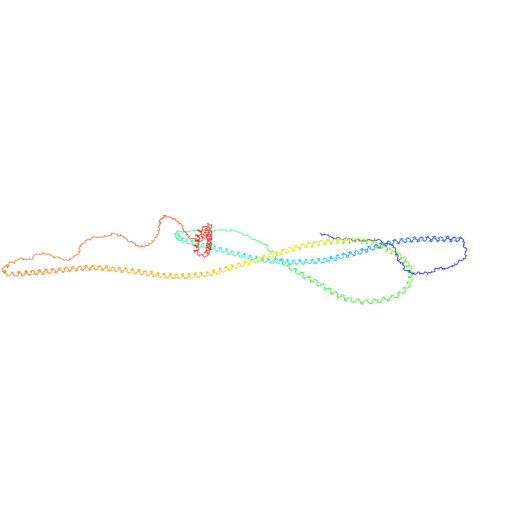A 1 277 ? 22.707 46.847 -26.655 1.00 58.84 277 ASP A CA 1
ATOM 2236 C C . ASP A 1 277 ? 22.015 46.706 -28.029 1.00 58.84 277 ASP A C 1
ATOM 2238 O O . ASP A 1 277 ? 22.681 46.672 -29.070 1.00 58.84 277 ASP A O 1
ATOM 2242 N N . ALA A 1 278 ? 20.676 46.656 -28.041 1.00 59.00 278 ALA A N 1
ATOM 2243 C CA . ALA A 1 278 ? 19.855 46.627 -29.251 1.00 59.00 278 ALA A CA 1
ATOM 2244 C C . ALA A 1 278 ? 19.582 48.044 -29.799 1.00 59.00 278 ALA A C 1
ATOM 2246 O O . ALA A 1 278 ? 19.885 48.338 -30.961 1.00 59.00 278 ALA A O 1
ATOM 2247 N N . ASP A 1 279 ? 19.077 48.948 -28.953 1.00 59.16 279 ASP A N 1
ATOM 2248 C CA . ASP A 1 279 ? 18.628 50.295 -29.352 1.00 59.16 279 ASP A CA 1
ATOM 2249 C C . ASP A 1 279 ? 19.754 51.222 -29.836 1.00 59.16 279 ASP A C 1
ATOM 2251 O O . ASP A 1 279 ? 19.524 52.137 -30.635 1.00 59.16 279 ASP A O 1
ATOM 2255 N N . SER A 1 280 ? 20.994 50.972 -29.408 1.00 61.72 280 SER A N 1
ATOM 2256 C CA . SER A 1 280 ? 22.174 51.714 -29.869 1.00 61.72 280 SER A CA 1
ATOM 2257 C C . SER A 1 280 ? 22.501 51.455 -31.348 1.00 61.72 280 SER A C 1
ATOM 2259 O O . SER A 1 280 ? 23.082 52.315 -32.013 1.00 61.72 280 SER A O 1
ATOM 2261 N N . ARG A 1 281 ? 22.092 50.302 -31.900 1.00 64.38 281 ARG A N 1
ATOM 2262 C CA . ARG A 1 281 ? 22.434 49.874 -33.270 1.00 64.38 281 ARG A CA 1
ATOM 2263 C C . ARG A 1 281 ? 21.450 50.361 -34.332 1.00 64.38 281 ARG A C 1
ATOM 2265 O O . ARG A 1 281 ? 21.840 50.496 -35.491 1.00 64.38 281 ARG A O 1
ATOM 2272 N N . MET A 1 282 ? 20.204 50.660 -33.961 1.00 63.00 282 MET A N 1
ATOM 2273 C CA . MET A 1 282 ? 19.193 51.161 -34.905 1.00 63.00 282 MET A CA 1
ATOM 2274 C C . MET A 1 282 ? 19.458 52.616 -35.315 1.00 63.00 282 MET A C 1
ATOM 2276 O O . MET A 1 282 ? 19.517 52.915 -36.507 1.00 63.00 282 MET A O 1
ATOM 2280 N N . LYS A 1 283 ? 19.738 53.503 -34.350 1.00 64.12 283 LYS A N 1
ATOM 2281 C CA . LYS A 1 283 ? 19.964 54.945 -34.597 1.00 64.12 283 LYS A CA 1
ATOM 2282 C C . LYS A 1 283 ? 21.196 55.244 -35.466 1.00 64.12 283 LYS A C 1
ATOM 2284 O O . LYS A 1 283 ? 21.251 56.279 -36.124 1.00 64.12 283 LYS A O 1
ATOM 2289 N N . ALA A 1 284 ? 22.164 54.327 -35.526 1.00 67.06 284 ALA A N 1
ATOM 2290 C CA . ALA A 1 284 ? 23.330 54.446 -36.405 1.00 67.06 284 ALA A CA 1
ATOM 2291 C C . ALA A 1 284 ? 23.002 54.231 -37.900 1.00 67.06 284 ALA A C 1
ATOM 2293 O O . ALA A 1 284 ? 23.718 54.736 -38.764 1.00 67.06 284 ALA A O 1
ATOM 2294 N N . ARG A 1 285 ? 21.927 53.497 -38.229 1.00 66.69 285 ARG A N 1
ATOM 2295 C CA . ARG A 1 285 ? 21.584 53.135 -39.619 1.00 66.69 285 ARG A CA 1
ATOM 2296 C C . ARG A 1 285 ? 20.863 54.243 -40.388 1.00 66.69 285 ARG A C 1
ATOM 2298 O O . ARG A 1 285 ? 21.001 54.321 -41.607 1.00 66.69 285 ARG A O 1
ATOM 2305 N N . GLU A 1 286 ? 20.136 55.116 -39.697 1.00 64.88 286 GLU A N 1
ATOM 2306 C CA . GLU A 1 286 ? 19.356 56.191 -40.327 1.00 64.88 286 GLU A CA 1
ATOM 2307 C C . GLU A 1 286 ? 20.254 57.310 -40.890 1.00 64.88 286 GLU A C 1
ATOM 2309 O O . GLU A 1 286 ? 20.006 57.820 -41.985 1.00 64.88 286 GLU A O 1
ATOM 2314 N N . GLN A 1 287 ? 21.363 57.635 -40.213 1.00 65.19 287 GLN A N 1
ATOM 2315 C CA . GLN A 1 287 ? 22.320 58.653 -40.678 1.00 65.19 287 GLN A CA 1
ATOM 2316 C C . GLN A 1 287 ? 23.131 58.228 -41.920 1.00 65.19 287 GLN A C 1
ATOM 2318 O O . GLN A 1 287 ? 23.603 59.082 -42.678 1.00 65.19 287 GLN A O 1
ATOM 2323 N N . GLU A 1 288 ? 23.303 56.925 -42.165 1.00 70.94 288 GLU A N 1
ATOM 2324 C CA . GLU A 1 288 ? 24.111 56.436 -43.292 1.00 70.94 288 GLU A CA 1
ATOM 2325 C C . GLU A 1 288 ? 23.381 56.571 -44.644 1.00 70.94 288 GLU A C 1
ATOM 2327 O O . GLU A 1 288 ? 24.008 56.818 -45.679 1.00 70.94 288 GLU A O 1
ATOM 2332 N N . LEU A 1 289 ? 22.048 56.449 -44.647 1.00 67.25 289 LEU A N 1
ATOM 2333 C CA . LEU A 1 289 ? 21.231 56.526 -45.864 1.00 67.25 289 LEU A CA 1
ATOM 2334 C C . LEU A 1 289 ? 21.137 57.957 -46.416 1.00 67.25 289 LEU A C 1
ATOM 2336 O O . LEU A 1 289 ? 21.264 58.150 -47.627 1.00 67.25 289 LEU A O 1
ATOM 2340 N N . ALA A 1 290 ? 21.028 58.965 -45.543 1.00 62.44 290 ALA A N 1
ATOM 2341 C CA . ALA A 1 290 ? 20.977 60.378 -45.936 1.00 62.44 290 ALA A CA 1
ATOM 2342 C C . ALA A 1 290 ? 22.208 60.830 -46.753 1.00 62.44 290 ALA A C 1
ATOM 2344 O O . ALA A 1 290 ? 22.103 61.673 -47.645 1.00 62.44 290 ALA A O 1
ATOM 2345 N N . ASN A 1 291 ? 23.380 60.240 -46.492 1.00 67.19 291 ASN A N 1
ATOM 2346 C CA . ASN A 1 291 ? 24.633 60.611 -47.151 1.00 67.19 291 ASN A CA 1
ATOM 2347 C C . ASN A 1 291 ? 24.816 60.003 -48.555 1.00 67.19 291 ASN A C 1
ATOM 2349 O O . ASN A 1 291 ? 25.606 60.525 -49.343 1.00 67.19 291 ASN A O 1
ATOM 2353 N N . LYS A 1 292 ? 24.088 58.933 -48.911 1.00 70.19 292 LYS A N 1
ATOM 2354 C CA . LYS A 1 292 ? 24.213 58.289 -50.236 1.00 70.19 292 LYS A CA 1
ATOM 2355 C C . LYS A 1 292 ? 23.538 59.097 -51.353 1.00 70.19 292 LYS A C 1
ATOM 2357 O O . LYS A 1 292 ? 24.052 59.118 -52.469 1.00 70.19 292 LYS A O 1
ATOM 2362 N N . ALA A 1 293 ? 22.472 59.840 -51.046 1.00 58.62 293 ALA A N 1
ATOM 2363 C CA . ALA A 1 293 ? 21.724 60.640 -52.024 1.00 58.62 293 ALA A CA 1
ATOM 2364 C C . ALA A 1 293 ? 22.554 61.758 -52.696 1.00 58.62 293 ALA A C 1
ATOM 2366 O O . ALA A 1 293 ? 22.341 62.068 -53.865 1.00 58.62 293 ALA A O 1
ATOM 2367 N N . ARG A 1 294 ? 23.536 62.344 -51.995 1.00 59.62 294 ARG A N 1
ATOM 2368 C CA . ARG A 1 294 ? 24.333 63.486 -52.493 1.00 59.62 294 ARG A CA 1
ATOM 2369 C C . ARG A 1 294 ? 25.467 63.125 -53.465 1.00 59.62 294 ARG A C 1
ATOM 2371 O O . ARG A 1 294 ? 26.136 64.029 -53.951 1.00 59.62 294 ARG A O 1
ATOM 2378 N N . LYS A 1 295 ? 25.735 61.837 -53.725 1.00 68.75 295 LYS A N 1
ATOM 2379 C CA . LYS A 1 295 ? 26.931 61.400 -54.482 1.00 68.75 295 LYS A CA 1
ATOM 2380 C C . LYS A 1 295 ? 26.712 61.071 -55.961 1.00 68.75 295 LYS A C 1
ATOM 2382 O O . LYS A 1 295 ? 27.698 60.854 -56.658 1.00 68.75 295 LYS A O 1
ATOM 2387 N N . LEU A 1 296 ? 25.468 61.009 -56.439 1.00 63.66 296 LEU A N 1
ATOM 2388 C CA . LEU A 1 296 ? 25.169 60.600 -57.820 1.00 63.66 296 LEU A CA 1
ATOM 2389 C C . LEU A 1 296 ? 25.232 61.765 -58.823 1.00 63.66 296 LEU A C 1
ATOM 2391 O O . LEU A 1 296 ? 25.769 61.592 -59.912 1.00 63.66 296 LEU A O 1
ATOM 2395 N N . THR A 1 297 ? 24.786 62.961 -58.431 1.00 59.31 297 THR A N 1
ATOM 2396 C CA . THR A 1 297 ? 24.661 64.147 -59.306 1.00 59.31 297 THR A CA 1
ATOM 2397 C C . THR A 1 297 ? 25.981 64.713 -59.840 1.00 59.31 297 THR A C 1
ATOM 2399 O O . THR A 1 297 ? 25.976 65.455 -60.814 1.00 59.31 297 THR A O 1
ATOM 2402 N N . LEU A 1 298 ? 27.124 64.373 -59.235 1.00 63.22 298 LEU A N 1
ATOM 2403 C CA . LEU A 1 298 ? 28.450 64.839 -59.674 1.00 63.22 298 LEU A CA 1
ATOM 2404 C C . LEU A 1 298 ? 29.080 63.978 -60.782 1.00 63.22 298 LEU A C 1
ATOM 2406 O O . LEU A 1 298 ? 30.194 64.269 -61.211 1.00 63.22 298 LEU A O 1
ATOM 2410 N N . ARG A 1 299 ? 28.431 62.886 -61.211 1.00 67.06 299 ARG A N 1
ATOM 2411 C CA . ARG A 1 299 ? 29.064 61.884 -62.088 1.00 67.06 299 ARG A CA 1
ATOM 2412 C C . ARG A 1 299 ? 28.748 62.044 -63.576 1.00 67.06 299 ARG A C 1
ATOM 2414 O O . ARG A 1 299 ? 29.466 61.488 -64.399 1.00 67.06 299 ARG A O 1
ATOM 2421 N N . GLU A 1 300 ? 27.699 62.784 -63.915 1.00 63.59 300 GLU A N 1
ATOM 2422 C CA . GLU A 1 300 ? 27.182 62.881 -65.288 1.00 63.59 300 GLU A CA 1
ATOM 2423 C C . GLU A 1 300 ? 27.952 63.912 -66.133 1.00 63.59 300 GLU A C 1
ATOM 2425 O O . GLU A 1 300 ? 28.208 63.674 -67.306 1.00 63.59 300 GLU A O 1
ATOM 2430 N N . GLN A 1 301 ? 28.427 65.004 -65.522 1.00 62.34 301 GLN A N 1
ATOM 2431 C CA . GLN A 1 301 ? 29.102 66.115 -66.218 1.00 62.34 301 GLN A CA 1
ATOM 2432 C C . GLN A 1 301 ? 30.512 65.796 -66.756 1.00 62.34 301 GLN A C 1
ATOM 2434 O O . GLN A 1 301 ? 31.087 66.605 -67.473 1.00 62.34 301 GLN A O 1
ATOM 2439 N N . ALA A 1 302 ? 31.094 64.645 -66.407 1.00 67.12 302 ALA A N 1
ATOM 2440 C CA . ALA A 1 302 ? 32.494 64.317 -66.701 1.00 67.12 302 ALA A CA 1
ATOM 2441 C C . ALA A 1 302 ? 32.716 63.539 -68.017 1.00 67.12 302 ALA A C 1
ATOM 2443 O O . ALA A 1 302 ? 33.831 63.089 -68.270 1.00 67.12 302 ALA A O 1
ATOM 2444 N N . ILE A 1 303 ? 31.666 63.310 -68.815 1.00 66.38 303 ILE A N 1
ATOM 2445 C CA . ILE A 1 303 ? 31.692 62.362 -69.946 1.00 66.38 303 ILE A CA 1
ATOM 2446 C C . ILE A 1 303 ? 31.846 63.063 -71.308 1.00 66.38 303 ILE A C 1
ATOM 2448 O O . ILE A 1 303 ? 32.537 62.547 -72.188 1.00 66.38 303 ILE A O 1
ATOM 2452 N N . ASP A 1 304 ? 31.248 64.242 -71.492 1.00 61.91 304 ASP A N 1
ATOM 2453 C CA . ASP A 1 304 ? 31.081 64.838 -72.827 1.00 61.91 304 ASP A CA 1
ATOM 2454 C C . ASP A 1 304 ? 32.372 65.441 -73.420 1.00 61.91 304 ASP A C 1
ATOM 2456 O O . ASP A 1 304 ? 32.569 65.427 -74.638 1.00 61.91 304 ASP A O 1
ATOM 2460 N N . GLU A 1 305 ? 33.296 65.922 -72.580 1.00 68.56 305 GLU A N 1
ATOM 2461 C CA . GLU A 1 305 ? 34.552 66.547 -73.033 1.00 68.56 305 GLU A CA 1
ATOM 2462 C C . GLU A 1 305 ? 35.527 65.546 -73.690 1.00 68.56 305 GLU A C 1
ATOM 2464 O O . GLU A 1 305 ? 36.372 65.931 -74.503 1.00 68.56 305 GLU A O 1
ATOM 2469 N N . GLU A 1 306 ? 35.408 64.245 -73.393 1.00 70.62 306 GLU A N 1
ATOM 2470 C CA . GLU A 1 306 ? 36.385 63.221 -73.799 1.00 70.62 306 GLU A CA 1
ATOM 2471 C C . GLU A 1 306 ? 36.345 62.875 -75.305 1.00 70.62 306 GLU A C 1
ATOM 2473 O O . GLU A 1 306 ? 37.270 62.263 -75.852 1.00 70.62 306 GLU A O 1
ATOM 2478 N N . ILE A 1 307 ? 35.257 63.237 -75.992 1.00 67.38 307 ILE A N 1
ATOM 2479 C CA . ILE A 1 307 ? 34.973 62.792 -77.363 1.00 67.38 307 ILE A CA 1
ATOM 2480 C C . ILE A 1 307 ? 35.700 63.662 -78.401 1.00 67.38 307 ILE A C 1
ATOM 2482 O O . ILE A 1 307 ? 36.267 63.138 -79.366 1.00 67.38 307 ILE A O 1
ATOM 2486 N N . ALA A 1 308 ? 35.726 64.984 -78.204 1.00 67.19 308 ALA A N 1
ATOM 2487 C CA . ALA A 1 308 ? 36.146 65.948 -79.227 1.00 67.19 308 ALA A CA 1
ATOM 2488 C C . ALA A 1 308 ? 37.640 65.865 -79.602 1.00 67.19 308 ALA A C 1
ATOM 2490 O O . ALA A 1 308 ? 38.006 66.090 -80.756 1.00 67.19 308 ALA A O 1
ATOM 2491 N N . ALA A 1 309 ? 38.512 65.497 -78.658 1.00 68.62 309 ALA A N 1
ATOM 2492 C CA . ALA A 1 309 ? 39.961 65.440 -78.879 1.00 68.62 309 ALA A CA 1
ATOM 2493 C C . ALA A 1 309 ? 40.411 64.316 -79.840 1.00 68.62 309 ALA A C 1
ATOM 2495 O O . ALA A 1 309 ? 41.535 64.335 -80.344 1.00 68.62 309 ALA A O 1
ATOM 2496 N N . ARG A 1 310 ? 39.555 63.316 -80.093 1.00 67.62 310 ARG A N 1
ATOM 2497 C CA . ARG A 1 310 ? 39.960 62.027 -80.682 1.00 67.62 310 ARG A CA 1
ATOM 2498 C C . ARG A 1 310 ? 40.146 62.043 -82.205 1.00 67.62 310 ARG A C 1
ATOM 2500 O O . ARG A 1 310 ? 40.909 61.234 -82.727 1.00 67.62 310 ARG A O 1
ATOM 2507 N N . THR A 1 311 ? 39.474 62.935 -82.934 1.00 67.31 311 THR A N 1
ATOM 2508 C CA . THR A 1 311 ? 39.426 62.901 -84.413 1.00 67.31 311 THR A CA 1
ATOM 2509 C C . THR A 1 311 ? 40.689 63.443 -85.078 1.00 67.31 311 THR A C 1
ATOM 2511 O O . THR A 1 311 ? 41.225 62.811 -85.986 1.00 67.31 311 THR A O 1
ATOM 2514 N N . LYS A 1 312 ? 41.219 64.579 -84.606 1.00 65.88 312 LYS A N 1
ATOM 2515 C CA . LYS A 1 312 ? 42.343 65.282 -85.258 1.00 65.88 312 LYS A CA 1
ATOM 2516 C C . LYS A 1 312 ? 43.674 64.508 -85.228 1.00 65.88 312 LYS A C 1
ATOM 2518 O O . LYS A 1 312 ? 44.583 64.820 -85.989 1.00 65.88 312 LYS A O 1
ATOM 2523 N N . SER A 1 313 ? 43.778 63.464 -84.400 1.00 67.69 313 SER A N 1
ATOM 2524 C CA . SER A 1 313 ? 44.918 62.536 -84.388 1.00 67.69 313 SER A CA 1
ATOM 2525 C C . SER A 1 313 ? 44.918 61.538 -85.556 1.00 67.69 313 SER A C 1
ATOM 2527 O O . SER A 1 313 ? 45.946 60.908 -85.797 1.00 67.69 313 SER A O 1
ATOM 2529 N N . ALA A 1 314 ? 43.792 61.324 -86.247 1.00 64.69 314 ALA A N 1
ATOM 2530 C CA . ALA A 1 314 ? 43.606 60.137 -87.087 1.00 64.69 314 ALA A CA 1
ATOM 2531 C C . ALA A 1 314 ? 44.306 60.193 -88.461 1.00 64.69 314 ALA A C 1
ATOM 2533 O O . ALA A 1 314 ? 44.611 59.146 -89.032 1.00 64.69 314 ALA A O 1
ATOM 2534 N N . GLU A 1 315 ? 44.571 61.388 -88.995 1.00 62.25 315 GLU A N 1
ATOM 2535 C CA . GLU A 1 315 ? 45.028 61.568 -90.383 1.00 62.25 315 GLU A CA 1
ATOM 2536 C C . GLU A 1 315 ? 46.553 61.536 -90.521 1.00 62.25 315 GLU A C 1
ATOM 2538 O O . GLU A 1 315 ? 47.093 60.808 -91.356 1.00 62.25 315 GLU A O 1
ATOM 2543 N N . GLN A 1 316 ? 47.275 62.234 -89.637 1.00 65.19 316 GLN A N 1
ATOM 2544 C CA . GLN A 1 316 ? 48.743 62.162 -89.565 1.00 65.19 316 GLN A CA 1
ATOM 2545 C C . GLN A 1 316 ? 49.227 60.744 -89.200 1.00 65.19 316 GLN A C 1
ATOM 2547 O O . GLN A 1 316 ? 50.369 60.358 -89.470 1.00 65.19 316 GLN A O 1
ATOM 2552 N N . ASP A 1 317 ? 48.326 59.932 -88.649 1.00 61.16 317 ASP A N 1
ATOM 2553 C CA . ASP A 1 317 ? 48.517 58.515 -88.393 1.00 61.16 317 ASP A CA 1
ATOM 2554 C C . ASP A 1 317 ? 48.551 57.671 -89.687 1.00 61.16 317 ASP A C 1
ATOM 2556 O O . ASP A 1 317 ? 49.234 56.655 -89.713 1.00 61.16 317 ASP A O 1
ATOM 2560 N N . LEU A 1 318 ? 47.904 58.076 -90.792 1.00 68.44 318 LEU A N 1
ATOM 2561 C CA . LEU A 1 318 ? 47.809 57.281 -92.035 1.00 68.44 318 LEU A CA 1
ATOM 2562 C C . LEU A 1 318 ? 49.107 57.245 -92.861 1.00 68.44 318 LEU A C 1
ATOM 2564 O O . LEU A 1 318 ? 49.524 56.176 -93.321 1.00 68.44 318 LEU A O 1
ATOM 2568 N N . VAL A 1 319 ? 49.807 58.375 -92.998 1.00 60.09 319 VAL A N 1
ATOM 2569 C CA . VAL A 1 319 ? 51.133 58.406 -93.654 1.00 60.09 319 VAL A CA 1
ATOM 2570 C C . VAL A 1 319 ? 52.160 57.654 -92.802 1.00 60.09 319 VAL A C 1
ATOM 2572 O O . VAL A 1 319 ? 52.943 56.849 -93.315 1.00 60.09 319 VAL A O 1
ATOM 2575 N N . ASN A 1 320 ? 52.086 57.825 -91.478 1.00 68.88 320 ASN A N 1
ATOM 2576 C CA . ASN A 1 320 ? 52.859 57.031 -90.529 1.00 68.88 320 ASN A CA 1
ATOM 2577 C C . ASN A 1 320 ? 52.537 55.533 -90.640 1.00 68.88 320 ASN A C 1
ATOM 2579 O O . ASN A 1 320 ? 53.465 54.729 -90.637 1.00 68.88 320 ASN A O 1
ATOM 2583 N N . ARG A 1 321 ? 51.263 55.138 -90.782 1.00 61.91 321 ARG A N 1
ATOM 2584 C CA . ARG A 1 321 ? 50.854 53.741 -91.002 1.00 61.91 321 ARG A CA 1
ATOM 2585 C C . ARG A 1 321 ? 51.478 53.181 -92.274 1.00 61.91 321 ARG A C 1
ATOM 2587 O O . ARG A 1 321 ? 52.018 52.094 -92.192 1.00 61.91 321 ARG A O 1
ATOM 2594 N N . SER A 1 322 ? 51.508 53.908 -93.390 1.00 59.84 322 SER A N 1
ATOM 2595 C CA . SER A 1 322 ? 52.084 53.399 -94.650 1.00 59.84 322 SER A CA 1
ATOM 2596 C C . SER A 1 322 ? 53.586 53.092 -94.543 1.00 59.84 322 SER A C 1
ATOM 2598 O O . SER A 1 322 ? 54.029 52.013 -94.931 1.00 59.84 322 SER A O 1
ATOM 2600 N N . ARG A 1 323 ? 54.385 53.974 -93.922 1.00 66.38 323 ARG A N 1
ATOM 2601 C CA . ARG A 1 323 ? 55.821 53.697 -93.703 1.00 66.38 323 ARG A CA 1
ATOM 2602 C C . ARG A 1 323 ? 56.062 52.673 -92.585 1.00 66.38 323 ARG A C 1
ATOM 2604 O O . ARG A 1 323 ? 56.993 51.875 -92.675 1.00 66.38 323 ARG A O 1
ATOM 2611 N N . LYS A 1 324 ? 55.192 52.641 -91.566 1.00 65.31 324 LYS A N 1
ATOM 2612 C CA . LYS A 1 324 ? 55.133 51.556 -90.574 1.00 65.31 324 LYS A CA 1
ATOM 2613 C C . LYS A 1 324 ? 54.673 50.233 -91.190 1.00 65.31 324 LYS A C 1
ATOM 2615 O O . LYS A 1 324 ? 54.987 49.219 -90.592 1.00 65.31 324 LYS A O 1
ATOM 2620 N N . LEU A 1 325 ? 53.956 50.209 -92.319 1.00 69.50 325 LEU A N 1
ATOM 2621 C CA . LEU A 1 325 ? 53.459 48.987 -92.962 1.00 69.50 325 LEU A CA 1
ATOM 2622 C C . LEU A 1 325 ? 54.587 48.242 -93.672 1.00 69.50 325 LEU A C 1
ATOM 2624 O O . LEU A 1 325 ? 54.772 47.082 -93.356 1.00 69.50 325 LEU A O 1
ATOM 2628 N N . ALA A 1 326 ? 55.430 48.905 -94.468 1.00 61.03 326 ALA A N 1
ATOM 2629 C CA . ALA A 1 326 ? 56.598 48.247 -95.073 1.00 61.03 326 ALA A CA 1
ATOM 2630 C C . ALA A 1 326 ? 57.607 47.728 -94.020 1.00 61.03 326 ALA A C 1
ATOM 2632 O O . ALA A 1 326 ? 58.124 46.616 -94.124 1.00 61.03 326 ALA A O 1
ATOM 2633 N N . ILE A 1 327 ? 57.850 48.504 -92.952 1.00 69.50 327 ILE A N 1
ATOM 2634 C CA . ILE A 1 327 ? 58.664 48.047 -91.807 1.00 69.50 327 ILE A CA 1
ATOM 2635 C C . ILE A 1 327 ? 57.949 46.912 -91.060 1.00 69.50 327 ILE A C 1
ATOM 2637 O O . ILE A 1 327 ? 58.593 45.954 -90.638 1.00 69.50 327 ILE A O 1
ATOM 2641 N N . ARG A 1 328 ? 56.617 46.986 -90.922 1.00 64.31 328 ARG A N 1
ATOM 2642 C CA . ARG A 1 328 ? 55.808 45.890 -90.388 1.00 64.31 328 ARG A CA 1
ATOM 2643 C C . ARG A 1 328 ? 55.827 44.675 -91.285 1.00 64.31 328 ARG A C 1
ATOM 2645 O O . ARG A 1 328 ? 55.748 43.623 -90.709 1.00 64.31 328 ARG A O 1
ATOM 2652 N N . GLU A 1 329 ? 55.929 44.749 -92.603 1.00 70.94 329 GLU A N 1
ATOM 2653 C CA . GLU A 1 329 ? 55.918 43.564 -93.468 1.00 70.94 329 GLU A CA 1
ATOM 2654 C C . GLU A 1 329 ? 57.197 42.750 -93.258 1.00 70.94 329 GLU A C 1
ATOM 2656 O O . GLU A 1 329 ? 57.112 41.583 -92.892 1.00 70.94 329 GLU A O 1
ATOM 2661 N N . GLN A 1 330 ? 58.375 43.385 -93.275 1.00 68.88 330 GLN A N 1
ATOM 2662 C CA . GLN A 1 330 ? 59.620 42.704 -92.887 1.00 68.88 330 GLN A CA 1
ATOM 2663 C C . GLN A 1 330 ? 59.621 42.248 -91.417 1.00 68.88 330 GLN A C 1
ATOM 2665 O O . GLN A 1 330 ? 60.096 41.153 -91.104 1.00 68.88 330 GLN A O 1
ATOM 2670 N N . ALA A 1 331 ? 59.061 43.046 -90.501 1.00 68.56 331 ALA A N 1
ATOM 2671 C CA . ALA A 1 331 ? 58.896 42.628 -89.109 1.00 68.56 331 ALA A CA 1
ATOM 2672 C C . ALA A 1 331 ? 57.820 41.543 -88.933 1.00 68.56 331 ALA A C 1
ATOM 2674 O O . ALA A 1 331 ? 57.919 40.779 -87.986 1.00 68.56 331 ALA A O 1
ATOM 2675 N N . ILE A 1 332 ? 56.841 41.424 -89.833 1.00 70.50 332 ILE A N 1
ATOM 2676 C CA . ILE A 1 332 ? 55.781 40.410 -89.863 1.00 70.50 332 ILE A CA 1
ATOM 2677 C C . ILE A 1 332 ? 56.322 39.132 -90.477 1.00 70.50 332 ILE A C 1
ATOM 2679 O O . ILE A 1 332 ? 55.963 38.086 -89.978 1.00 70.50 332 ILE A O 1
ATOM 2683 N N . ASP A 1 333 ? 57.240 39.159 -91.439 1.00 70.75 333 ASP A N 1
ATOM 2684 C CA . ASP A 1 333 ? 57.947 37.952 -91.883 1.00 70.75 333 ASP A CA 1
ATOM 2685 C C . ASP A 1 333 ? 58.924 37.455 -90.803 1.00 70.75 333 ASP A C 1
ATOM 2687 O O . ASP A 1 333 ? 58.995 36.257 -90.499 1.00 70.75 333 ASP A O 1
ATOM 2691 N N . GLY A 1 334 ? 59.614 38.379 -90.126 1.00 73.62 334 GLY A N 1
ATOM 2692 C CA . GLY A 1 334 ? 60.400 38.087 -88.924 1.00 73.62 334 GLY A CA 1
ATOM 2693 C C . GLY A 1 334 ? 59.540 37.550 -87.772 1.00 73.62 334 GLY A C 1
ATOM 2694 O O . GLY A 1 334 ? 59.888 36.556 -87.137 1.00 73.62 334 GLY A O 1
ATOM 2695 N N . GLU A 1 335 ? 58.377 38.148 -87.522 1.00 69.75 335 GLU A N 1
ATOM 2696 C CA . GLU A 1 335 ? 57.418 37.682 -86.525 1.00 69.75 335 GLU A CA 1
ATOM 2697 C C . GLU A 1 335 ? 56.680 36.424 -86.971 1.00 69.75 335 GLU A C 1
ATOM 2699 O O . GLU A 1 335 ? 56.356 35.633 -86.111 1.00 69.75 335 GLU A O 1
ATOM 2704 N N . ILE A 1 336 ? 56.427 36.161 -88.251 1.00 72.19 336 ILE A N 1
ATOM 2705 C CA . ILE A 1 336 ? 55.788 34.929 -88.730 1.00 72.19 336 ILE A CA 1
ATOM 2706 C C . ILE A 1 336 ? 56.790 33.795 -88.619 1.00 72.19 336 ILE A C 1
ATOM 2708 O O . ILE A 1 336 ? 56.437 32.744 -88.100 1.00 72.19 336 ILE A O 1
ATOM 2712 N N . THR A 1 337 ? 58.054 33.989 -88.995 1.00 74.25 337 THR A N 1
ATOM 2713 C CA . THR A 1 337 ? 59.082 32.964 -88.772 1.00 74.25 337 THR A CA 1
ATOM 2714 C C . THR A 1 337 ? 59.349 32.737 -87.280 1.00 74.25 337 THR A C 1
ATOM 2716 O O . THR A 1 337 ? 59.455 31.584 -86.859 1.00 74.25 337 THR A O 1
ATOM 2719 N N . ASN A 1 338 ? 59.348 33.780 -86.442 1.00 75.44 338 ASN A N 1
ATOM 2720 C CA . ASN A 1 338 ? 59.485 33.630 -84.988 1.00 75.44 338 ASN A CA 1
ATOM 2721 C C . ASN A 1 338 ? 58.212 33.118 -84.290 1.00 75.44 338 ASN A C 1
ATOM 2723 O O . ASN A 1 338 ? 58.329 32.336 -83.357 1.00 75.44 338 ASN A O 1
ATOM 2727 N N . ARG A 1 339 ? 57.003 33.449 -84.756 1.00 75.88 339 ARG A N 1
ATOM 2728 C CA . ARG A 1 339 ? 55.717 32.881 -84.302 1.00 75.88 339 ARG A CA 1
ATOM 2729 C C . ARG A 1 339 ? 55.515 31.473 -84.847 1.00 75.88 339 ARG A C 1
ATOM 2731 O O . ARG A 1 339 ? 54.847 30.695 -84.191 1.00 75.88 339 ARG A O 1
ATOM 2738 N N . MET A 1 340 ? 56.107 31.095 -85.981 1.00 73.06 340 MET A N 1
ATOM 2739 C CA . MET A 1 340 ? 56.154 29.703 -86.437 1.00 73.06 340 MET A CA 1
ATOM 2740 C C . MET A 1 340 ? 57.127 28.884 -85.595 1.00 73.06 340 MET A C 1
ATOM 2742 O O . MET A 1 340 ? 56.776 27.752 -85.269 1.00 73.06 340 MET A O 1
ATOM 2746 N N . LYS A 1 341 ? 58.270 29.461 -85.186 1.00 76.50 341 LYS A N 1
ATOM 2747 C CA . LYS A 1 341 ? 59.218 28.874 -84.218 1.00 76.50 341 LYS A CA 1
ATOM 2748 C C . LYS A 1 341 ? 58.664 28.842 -82.786 1.00 76.50 341 LYS A C 1
ATOM 2750 O O . LYS A 1 341 ? 58.896 27.867 -82.080 1.00 76.50 341 LYS A O 1
ATOM 2755 N N . SER A 1 342 ? 57.880 29.842 -82.376 1.00 76.50 342 SER A N 1
ATOM 2756 C CA . SER A 1 342 ? 57.137 29.845 -81.108 1.00 76.50 342 SER A CA 1
ATOM 2757 C C . SER A 1 342 ? 56.003 28.842 -81.176 1.00 76.50 342 SER A C 1
ATOM 2759 O O . SER A 1 342 ? 55.980 27.938 -80.375 1.00 76.50 342 SER A O 1
ATOM 2761 N N . ALA A 1 343 ? 55.143 28.860 -82.195 1.00 73.88 343 ALA A N 1
ATOM 2762 C CA . ALA A 1 343 ? 54.119 27.834 -82.390 1.00 73.88 343 ALA A CA 1
ATOM 2763 C C . ALA A 1 343 ? 54.719 26.440 -82.646 1.00 73.88 343 ALA A C 1
ATOM 2765 O O . ALA A 1 343 ? 54.036 25.447 -82.416 1.00 73.88 343 ALA A O 1
ATOM 2766 N N . GLU A 1 344 ? 55.982 26.332 -83.090 1.00 76.94 344 GLU A N 1
ATOM 2767 C CA . GLU A 1 344 ? 56.835 25.163 -82.841 1.00 76.94 344 GLU A CA 1
ATOM 2768 C C . GLU A 1 344 ? 56.871 24.967 -81.324 1.00 76.94 344 GLU A C 1
ATOM 2770 O O . GLU A 1 344 ? 56.118 24.148 -80.827 1.00 76.94 344 GLU A O 1
ATOM 2775 N N . GLN A 1 345 ? 57.631 25.757 -80.571 1.00 77.56 345 GLN A N 1
ATOM 2776 C CA . GLN A 1 345 ? 57.813 25.693 -79.111 1.00 77.56 345 GLN A CA 1
ATOM 2777 C C . GLN A 1 345 ? 56.523 25.513 -78.247 1.00 77.56 345 GLN A C 1
ATOM 2779 O O . GLN A 1 345 ? 56.552 24.775 -77.266 1.00 77.56 345 GLN A O 1
ATOM 2784 N N . ASP A 1 346 ? 55.357 25.997 -78.676 1.00 75.81 346 ASP A N 1
ATOM 2785 C CA . ASP A 1 346 ? 54.076 26.002 -77.960 1.00 75.81 346 ASP A CA 1
ATOM 2786 C C . ASP A 1 346 ? 53.211 24.772 -78.265 1.00 75.81 346 ASP A C 1
ATOM 2788 O O . ASP A 1 346 ? 52.722 24.107 -77.351 1.00 75.81 346 ASP A O 1
ATOM 2792 N N . LEU A 1 347 ? 53.034 24.409 -79.545 1.00 75.88 347 LEU A N 1
ATOM 2793 C CA . LEU A 1 347 ? 52.463 23.098 -79.894 1.00 75.88 347 LEU A CA 1
ATOM 2794 C C . LEU A 1 347 ? 53.434 21.983 -79.526 1.00 75.88 347 LEU A C 1
ATOM 2796 O O . LEU A 1 347 ? 53.015 20.859 -79.252 1.00 75.88 347 LEU A O 1
ATOM 2800 N N . THR A 1 348 ? 54.729 22.302 -79.488 1.00 77.00 348 THR A N 1
ATOM 2801 C CA . THR A 1 348 ? 55.726 21.415 -78.933 1.00 77.00 348 THR A CA 1
ATOM 2802 C C . THR A 1 348 ? 55.454 21.236 -77.429 1.00 77.00 348 THR A C 1
ATOM 2804 O O . THR A 1 348 ? 55.312 20.090 -76.998 1.00 77.00 348 THR A O 1
ATOM 2807 N N . ALA A 1 349 ? 55.255 22.296 -76.633 1.00 77.56 349 ALA A N 1
ATOM 2808 C CA . ALA A 1 349 ? 54.969 22.153 -75.201 1.00 77.56 349 ALA A CA 1
ATOM 2809 C C . ALA A 1 349 ? 53.679 21.352 -74.983 1.00 77.56 349 ALA A C 1
ATOM 2811 O O . ALA A 1 349 ? 53.671 20.371 -74.238 1.00 77.56 349 ALA A O 1
ATOM 2812 N N . LYS A 1 350 ? 52.630 21.686 -75.745 1.00 78.31 350 LYS A N 1
ATOM 2813 C CA . LYS A 1 350 ? 51.320 21.031 -75.682 1.00 78.31 350 LYS A CA 1
ATOM 2814 C C . LYS A 1 350 ? 51.368 19.524 -75.914 1.00 78.31 350 LYS A C 1
ATOM 2816 O O . LYS A 1 350 ? 50.641 18.838 -75.213 1.00 78.31 350 LYS A O 1
ATOM 2821 N N . LYS A 1 351 ? 52.213 18.962 -76.796 1.00 79.75 351 LYS A N 1
ATOM 2822 C CA . LYS A 1 351 ? 52.324 17.486 -76.858 1.00 79.75 351 LYS A CA 1
ATOM 2823 C C . LYS A 1 351 ? 52.883 16.883 -75.587 1.00 79.75 351 LYS A C 1
ATOM 2825 O O . LYS A 1 351 ? 52.285 15.947 -75.090 1.00 79.75 351 LYS A O 1
ATOM 2830 N N . ARG A 1 352 ? 53.987 17.407 -75.043 1.00 78.75 352 ARG A N 1
ATOM 2831 C CA . ARG A 1 352 ? 54.538 16.834 -73.805 1.00 78.75 352 ARG A CA 1
ATOM 2832 C C . ARG A 1 352 ? 53.591 17.056 -72.620 1.00 78.75 352 ARG A C 1
ATOM 2834 O O . ARG A 1 352 ? 53.508 16.189 -71.758 1.00 78.75 352 ARG A O 1
ATOM 2841 N N . GLU A 1 353 ? 52.784 18.120 -72.637 1.00 78.75 353 GLU A N 1
ATOM 2842 C CA . GLU A 1 353 ? 51.626 18.241 -71.745 1.00 78.75 353 GLU A CA 1
ATOM 2843 C C . GLU A 1 353 ? 50.516 17.221 -72.026 1.00 78.75 353 GLU A C 1
ATOM 2845 O O . GLU A 1 353 ? 49.971 16.706 -71.063 1.00 78.75 353 GLU A O 1
ATOM 2850 N N . PHE A 1 354 ? 50.165 16.907 -73.277 1.00 77.12 354 PHE A N 1
ATOM 2851 C CA . PHE A 1 354 ? 49.180 15.867 -73.601 1.00 77.12 354 PHE A CA 1
ATOM 2852 C C . PHE A 1 354 ? 49.684 14.479 -73.194 1.00 77.12 354 PHE A C 1
ATOM 2854 O O . PHE A 1 354 ? 48.973 13.792 -72.476 1.00 77.12 354 PHE A O 1
ATOM 2861 N N . ASP A 1 355 ? 50.926 14.116 -73.522 1.00 80.25 355 ASP A N 1
ATOM 2862 C CA . ASP A 1 355 ? 51.563 12.857 -73.117 1.00 80.25 355 ASP A CA 1
ATOM 2863 C C . ASP A 1 355 ? 51.636 12.732 -71.576 1.00 80.25 355 ASP A C 1
ATOM 2865 O O . ASP A 1 355 ? 51.501 11.641 -71.022 1.00 80.25 355 ASP A O 1
ATOM 2869 N N . LYS A 1 356 ? 51.842 13.846 -70.851 1.00 84.19 356 LYS A N 1
ATOM 2870 C CA . LYS A 1 356 ? 51.779 13.871 -69.377 1.00 84.19 356 LYS A CA 1
ATOM 2871 C C . LYS A 1 356 ? 50.360 13.862 -68.831 1.00 84.19 356 LYS A C 1
ATOM 2873 O O . LYS A 1 356 ? 50.145 13.225 -67.806 1.00 84.19 356 LYS A O 1
ATOM 2878 N N . ARG A 1 357 ? 49.416 14.555 -69.477 1.00 78.12 357 ARG A N 1
ATOM 2879 C CA . ARG A 1 357 ? 47.996 14.500 -69.124 1.00 78.12 357 ARG A CA 1
ATOM 2880 C C . ARG A 1 357 ? 47.554 13.063 -69.244 1.00 78.12 357 ARG A C 1
ATOM 2882 O O . ARG A 1 357 ? 47.215 12.524 -68.215 1.00 78.12 357 ARG A O 1
ATOM 2889 N N . GLU A 1 358 ? 47.704 12.430 -70.407 1.00 82.12 358 GLU A N 1
ATOM 2890 C CA . GLU A 1 358 ? 47.418 11.013 -70.676 1.00 82.12 358 GLU A CA 1
ATOM 2891 C C . GLU A 1 358 ? 48.038 10.050 -69.657 1.00 82.12 358 GLU A C 1
ATOM 2893 O O . GLU A 1 358 ? 47.384 9.081 -69.290 1.00 82.12 358 GLU A O 1
ATOM 2898 N N . LYS A 1 359 ? 49.245 10.327 -69.143 1.00 81.44 359 LYS A N 1
ATOM 2899 C CA . LYS A 1 359 ? 49.836 9.555 -68.036 1.00 81.44 359 LYS A CA 1
ATOM 2900 C C . LYS A 1 359 ? 49.181 9.819 -66.681 1.00 81.44 359 LYS A C 1
ATOM 2902 O O . LYS A 1 359 ? 48.798 8.853 -66.042 1.00 81.44 359 LYS A O 1
ATOM 2907 N N . SER A 1 360 ? 48.963 11.074 -66.277 1.00 83.94 360 SER A N 1
ATOM 2908 C CA . SER A 1 360 ? 48.159 11.404 -65.077 1.00 83.94 360 SER A CA 1
ATOM 2909 C C . SER A 1 360 ? 46.768 10.774 -65.155 1.00 83.94 360 SER A C 1
ATOM 2911 O O . SER A 1 360 ? 46.256 10.247 -64.183 1.00 83.94 360 SER A O 1
ATOM 2913 N N . ILE A 1 361 ? 46.210 10.766 -66.360 1.00 79.38 361 ILE A N 1
ATOM 2914 C CA . ILE A 1 361 ? 44.926 10.212 -66.772 1.00 79.38 361 ILE A CA 1
ATOM 2915 C C . ILE A 1 361 ? 44.975 8.675 -66.680 1.00 79.38 361 ILE A C 1
ATOM 2917 O O . ILE A 1 361 ? 44.032 8.092 -66.164 1.00 79.38 361 ILE A O 1
ATOM 2921 N N . ALA A 1 362 ? 46.058 7.994 -67.068 1.00 81.38 362 ALA A N 1
ATOM 2922 C CA . ALA A 1 362 ? 46.265 6.548 -66.860 1.00 81.38 362 ALA A CA 1
ATOM 2923 C C . ALA A 1 362 ? 46.672 6.156 -65.414 1.00 81.38 362 ALA A C 1
ATOM 2925 O O . ALA A 1 362 ? 46.530 5.006 -65.012 1.00 81.38 362 ALA A O 1
ATOM 2926 N N . GLU A 1 363 ? 47.177 7.090 -64.609 1.00 84.38 363 GLU A N 1
ATOM 2927 C CA . GLU A 1 363 ? 47.434 6.893 -63.174 1.00 84.38 363 GLU A CA 1
ATOM 2928 C C . GLU A 1 363 ? 46.155 7.093 -62.351 1.00 84.38 363 GLU A C 1
ATOM 2930 O O . GLU A 1 363 ? 45.884 6.336 -61.419 1.00 84.38 363 GLU A O 1
ATOM 2935 N N . GLU A 1 364 ? 45.343 8.083 -62.731 1.00 81.12 364 GLU A N 1
ATOM 2936 C CA . GLU A 1 364 ? 43.960 8.241 -62.299 1.00 81.12 364 GLU A CA 1
ATOM 2937 C C . GLU A 1 364 ? 43.197 6.965 -62.644 1.00 81.12 364 GLU A C 1
ATOM 2939 O O . GLU A 1 364 ? 42.753 6.315 -61.719 1.00 81.12 364 GLU A O 1
ATOM 2944 N N . GLU A 1 365 ? 43.165 6.515 -63.901 1.00 83.19 365 GLU A N 1
ATOM 2945 C CA . GLU A 1 365 ? 42.577 5.234 -64.359 1.00 83.19 365 GLU A CA 1
ATOM 2946 C C . GLU A 1 365 ? 42.799 4.031 -63.444 1.00 83.19 365 GLU A C 1
ATOM 2948 O O . GLU A 1 365 ? 41.891 3.239 -63.213 1.00 83.19 365 GLU A O 1
ATOM 2953 N N . LEU A 1 366 ? 44.017 3.885 -62.923 1.00 83.38 366 LEU A N 1
ATOM 2954 C CA . LEU A 1 366 ? 44.379 2.749 -62.093 1.00 83.38 366 LEU A CA 1
ATOM 2955 C C . LEU A 1 366 ? 43.850 2.907 -60.664 1.00 83.38 366 LEU A C 1
ATOM 2957 O O . LEU A 1 366 ? 43.328 1.946 -60.107 1.00 83.38 366 LEU A O 1
ATOM 2961 N N . ARG A 1 367 ? 43.894 4.123 -60.097 1.00 85.56 367 ARG A N 1
ATOM 2962 C CA . ARG A 1 367 ? 43.156 4.455 -58.859 1.00 85.56 367 ARG A CA 1
ATOM 2963 C C . ARG A 1 367 ? 41.649 4.344 -59.062 1.00 85.56 367 ARG A C 1
ATOM 2965 O O . ARG A 1 367 ? 40.913 3.984 -58.149 1.00 85.56 367 ARG A O 1
ATOM 2972 N N . LEU A 1 368 ? 41.206 4.658 -60.274 1.00 80.25 368 LEU A N 1
ATOM 2973 C CA . LEU A 1 368 ? 39.833 4.590 -60.709 1.00 80.25 368 LEU A CA 1
ATOM 2974 C C . LEU A 1 368 ? 39.397 3.113 -60.718 1.00 80.25 368 LEU A C 1
ATOM 2976 O O . LEU A 1 368 ? 38.441 2.798 -60.031 1.00 80.25 368 LEU A O 1
ATOM 2980 N N . ALA A 1 369 ? 40.156 2.173 -61.284 1.00 82.44 369 ALA A N 1
ATOM 2981 C CA . ALA A 1 369 ? 39.896 0.737 -61.109 1.00 82.44 369 ALA A CA 1
ATOM 2982 C C . ALA A 1 369 ? 40.003 0.261 -59.638 1.00 82.44 369 ALA A C 1
ATOM 2984 O O . ALA A 1 369 ? 39.199 -0.557 -59.192 1.00 82.44 369 ALA A O 1
ATOM 2985 N N . GLN A 1 370 ? 40.961 0.777 -58.857 1.00 83.75 370 GLN A N 1
ATOM 2986 C CA . GLN A 1 370 ? 41.174 0.374 -57.455 1.00 83.75 370 GLN A CA 1
ATOM 2987 C C . GLN A 1 370 ? 39.986 0.711 -56.550 1.00 83.75 370 GLN A C 1
ATOM 2989 O O . GLN A 1 370 ? 39.479 -0.175 -55.862 1.00 83.75 370 GLN A O 1
ATOM 2994 N N . HIS A 1 371 ? 39.479 1.945 -56.598 1.00 83.38 371 HIS A N 1
ATOM 2995 C CA . HIS A 1 371 ? 38.324 2.320 -55.785 1.00 83.38 371 HIS A CA 1
ATOM 2996 C C . HIS A 1 371 ? 37.046 1.538 -56.183 1.00 83.38 371 HIS A C 1
ATOM 2998 O O . HIS A 1 371 ? 36.142 1.450 -55.360 1.00 83.38 371 HIS A O 1
ATOM 3004 N N . GLN A 1 372 ? 36.954 0.916 -57.379 1.00 84.31 372 GLN A N 1
ATOM 3005 C CA . GLN A 1 372 ? 35.828 0.025 -57.743 1.00 84.31 372 GLN A CA 1
ATOM 3006 C C . GLN A 1 372 ? 35.875 -1.275 -56.934 1.00 84.31 372 GLN A C 1
ATOM 3008 O O . GLN A 1 372 ? 34.831 -1.811 -56.567 1.00 84.31 372 GLN A O 1
ATOM 3013 N N . SER A 1 373 ? 37.081 -1.786 -56.657 1.00 82.75 373 SER A N 1
ATOM 3014 C CA . SER A 1 373 ? 37.278 -2.958 -55.796 1.00 82.75 373 SER A CA 1
ATOM 3015 C C . SER A 1 373 ? 36.912 -2.614 -54.355 1.00 82.75 373 SER A C 1
ATOM 3017 O O . SER A 1 373 ? 35.999 -3.218 -53.797 1.00 82.75 373 SER A O 1
ATOM 3019 N N . GLU A 1 374 ? 37.505 -1.541 -53.815 1.00 86.19 374 GLU A N 1
ATOM 3020 C CA . GLU A 1 374 ? 37.236 -1.056 -52.452 1.00 86.19 374 GLU A CA 1
ATOM 3021 C C . GLU A 1 374 ? 35.738 -0.794 -52.207 1.00 86.19 374 GLU A C 1
ATOM 3023 O O . GLU A 1 374 ? 35.237 -1.011 -51.105 1.00 86.19 374 GLU A O 1
ATOM 3028 N N . LEU A 1 375 ? 35.000 -0.343 -53.228 1.00 81.56 375 LEU A N 1
ATOM 3029 C CA . LEU A 1 375 ? 33.560 -0.093 -53.134 1.00 81.56 375 LEU A CA 1
ATOM 3030 C C . LEU A 1 375 ? 32.709 -1.352 -53.114 1.00 81.56 375 LEU A C 1
ATOM 3032 O O . LEU A 1 375 ? 31.709 -1.364 -52.399 1.00 81.56 375 LEU A O 1
ATOM 3036 N N . LYS A 1 376 ? 33.088 -2.382 -53.872 1.00 86.69 376 LYS A N 1
ATOM 3037 C CA . LYS A 1 376 ? 32.405 -3.681 -53.855 1.00 86.69 376 LYS A CA 1
ATOM 3038 C C . LYS A 1 376 ? 32.677 -4.394 -52.540 1.00 86.69 376 LYS A C 1
ATOM 3040 O O . LYS A 1 376 ? 31.736 -4.763 -51.853 1.00 86.69 376 LYS A O 1
ATOM 3045 N N . GLU A 1 377 ? 33.932 -4.412 -52.100 1.00 82.88 377 GLU A N 1
ATOM 3046 C CA . GLU A 1 377 ? 34.331 -4.906 -50.776 1.00 82.88 377 GLU A CA 1
ATOM 3047 C C . GLU A 1 377 ? 33.562 -4.187 -49.639 1.00 82.88 377 GLU A C 1
ATOM 3049 O O . GLU A 1 377 ? 33.092 -4.825 -48.694 1.00 82.88 377 GLU A O 1
ATOM 3054 N N . ALA A 1 378 ? 33.337 -2.869 -49.756 1.00 83.00 378 ALA A N 1
ATOM 3055 C CA . ALA A 1 378 ? 32.546 -2.062 -48.814 1.00 83.00 378 ALA A CA 1
ATOM 3056 C C . ALA A 1 378 ? 31.010 -2.092 -49.028 1.00 83.00 378 ALA A C 1
ATOM 3058 O O . ALA A 1 378 ? 30.266 -1.436 -48.277 1.00 83.00 378 ALA A O 1
ATOM 3059 N N . GLU A 1 379 ? 30.518 -2.820 -50.032 1.00 84.44 379 GLU A N 1
ATOM 3060 C CA . GLU A 1 379 ? 29.102 -3.160 -50.221 1.00 84.44 379 GLU A CA 1
ATOM 3061 C C . GLU A 1 379 ? 28.810 -4.589 -49.778 1.00 84.44 379 GLU A C 1
ATOM 3063 O O . GLU A 1 379 ? 27.877 -4.778 -48.999 1.00 84.44 379 GLU A O 1
ATOM 3068 N N . ASP A 1 380 ? 29.651 -5.552 -50.150 1.00 86.44 380 ASP A N 1
ATOM 3069 C CA . ASP A 1 380 ? 29.590 -6.939 -49.687 1.00 86.44 380 ASP A CA 1
ATOM 3070 C C . ASP A 1 380 ? 29.718 -6.991 -48.155 1.00 86.44 380 ASP A C 1
ATOM 3072 O O . ASP A 1 380 ? 28.869 -7.562 -47.468 1.00 86.44 380 ASP A O 1
ATOM 3076 N N . GLY A 1 381 ? 30.696 -6.269 -47.588 1.00 87.25 381 GLY A N 1
ATOM 3077 C CA . GLY A 1 381 ? 30.835 -6.108 -46.138 1.00 87.25 381 GLY A CA 1
ATOM 3078 C C . GLY A 1 381 ? 29.636 -5.418 -45.470 1.00 87.25 381 GLY A C 1
ATOM 3079 O O . GLY A 1 381 ? 29.311 -5.728 -44.324 1.00 87.25 381 GLY A O 1
ATOM 3080 N N . LEU A 1 382 ? 28.926 -4.527 -46.177 1.00 83.31 382 LEU A N 1
ATOM 3081 C CA . LEU A 1 382 ? 27.690 -3.918 -45.669 1.00 83.31 382 LEU A CA 1
ATOM 3082 C C . LEU A 1 382 ? 26.496 -4.886 -45.760 1.00 83.31 382 LEU A C 1
ATOM 3084 O O . LEU A 1 382 ? 25.617 -4.822 -44.903 1.00 83.31 382 LEU A O 1
ATOM 3088 N N . SER A 1 383 ? 26.441 -5.766 -46.766 1.00 86.75 383 SER A N 1
ATOM 3089 C CA . SER A 1 383 ? 25.411 -6.813 -46.848 1.00 86.75 383 SER A CA 1
ATOM 3090 C C . SER A 1 383 ? 25.562 -7.787 -45.686 1.00 86.75 383 SER A C 1
ATOM 3092 O O . SER A 1 383 ? 24.624 -7.958 -44.914 1.00 86.75 383 SER A O 1
ATOM 3094 N N . LEU A 1 384 ? 26.783 -8.280 -45.452 1.00 85.00 384 LEU A N 1
ATOM 3095 C CA . LEU A 1 384 ? 27.098 -9.155 -44.320 1.00 85.00 384 LEU A CA 1
ATOM 3096 C C . LEU A 1 384 ? 26.757 -8.508 -42.965 1.00 85.00 384 LEU A C 1
ATOM 3098 O O . LEU A 1 384 ? 26.171 -9.162 -42.105 1.00 85.00 384 LEU A O 1
ATOM 3102 N N . MET A 1 385 ? 27.046 -7.213 -42.775 1.00 85.88 385 MET A N 1
ATOM 3103 C CA . MET A 1 385 ? 26.632 -6.489 -41.562 1.00 85.88 385 MET A CA 1
ATOM 3104 C C . MET A 1 385 ? 25.108 -6.354 -41.431 1.00 85.88 385 MET A C 1
ATOM 3106 O O . MET A 1 385 ? 24.587 -6.457 -40.324 1.00 85.88 385 MET A O 1
ATOM 3110 N N . LYS A 1 386 ? 24.373 -6.141 -42.530 1.00 86.69 386 LYS A N 1
ATOM 3111 C CA . LYS A 1 386 ? 22.900 -6.096 -42.511 1.00 86.69 386 LYS A CA 1
ATOM 3112 C C . LYS A 1 386 ? 22.282 -7.456 -42.208 1.00 86.69 386 LYS A C 1
ATOM 3114 O O . LYS A 1 386 ? 21.297 -7.512 -41.482 1.00 86.69 386 LYS A O 1
ATOM 3119 N N . GLU A 1 387 ? 22.840 -8.526 -42.761 1.00 86.69 387 GLU A N 1
ATOM 3120 C CA . GLU A 1 387 ? 22.390 -9.901 -42.540 1.00 86.69 387 GLU A CA 1
ATOM 3121 C C . GLU A 1 387 ? 22.643 -10.332 -41.088 1.00 86.69 387 GLU A C 1
ATOM 3123 O O . GLU A 1 387 ? 21.736 -10.855 -40.443 1.00 86.69 387 GLU A O 1
ATOM 3128 N N . ALA A 1 388 ? 23.814 -10.001 -40.528 1.00 86.88 388 ALA A N 1
ATOM 3129 C CA . ALA A 1 388 ? 24.113 -10.200 -39.110 1.00 86.88 388 ALA A CA 1
ATOM 3130 C C . ALA A 1 388 ? 23.138 -9.431 -38.198 1.00 86.88 388 ALA A C 1
ATOM 3132 O O . ALA A 1 388 ? 22.487 -10.039 -37.350 1.00 86.88 388 ALA A O 1
ATOM 3133 N N . LEU A 1 389 ? 22.957 -8.122 -38.426 1.00 86.25 389 LEU A N 1
ATOM 3134 C CA . LEU A 1 389 ? 22.012 -7.297 -37.660 1.00 86.25 389 LEU A CA 1
ATOM 3135 C C . LEU A 1 389 ? 20.557 -7.781 -37.795 1.00 86.25 389 LEU A C 1
ATOM 3137 O O . LEU A 1 389 ? 19.782 -7.655 -36.850 1.00 86.25 389 LEU A O 1
ATOM 3141 N N . ALA A 1 390 ? 20.166 -8.336 -38.946 1.00 88.44 390 ALA A N 1
ATOM 3142 C CA . ALA A 1 390 ? 18.825 -8.881 -39.146 1.00 88.44 390 ALA A CA 1
ATOM 3143 C C . ALA A 1 390 ? 18.582 -10.149 -38.312 1.00 88.44 390 ALA A C 1
ATOM 3145 O O . ALA A 1 390 ? 17.506 -10.287 -37.728 1.00 88.44 390 ALA A O 1
ATOM 3146 N N . GLU A 1 391 ? 19.566 -11.049 -38.211 1.00 87.44 391 GLU A N 1
ATOM 3147 C CA . GLU A 1 391 ? 19.473 -12.236 -37.351 1.00 87.44 391 GLU A CA 1
ATOM 3148 C C . GLU A 1 391 ? 19.602 -11.892 -35.855 1.00 87.44 391 GLU A C 1
ATOM 3150 O O . GLU A 1 391 ? 18.852 -12.448 -35.054 1.00 87.44 391 GLU A O 1
ATOM 3155 N N . GLU A 1 392 ? 20.436 -10.920 -35.463 1.00 87.38 392 GLU A N 1
ATOM 3156 C CA . GLU A 1 392 ? 20.479 -10.400 -34.081 1.00 87.38 392 GLU A CA 1
ATOM 3157 C C . GLU A 1 392 ? 19.127 -9.801 -33.656 1.00 87.38 392 GLU A C 1
ATOM 3159 O O . GLU A 1 392 ? 18.573 -10.156 -32.613 1.00 87.38 392 GLU A O 1
ATOM 3164 N N . LEU A 1 393 ? 18.538 -8.938 -34.492 1.00 87.06 393 LEU A N 1
ATOM 3165 C CA . LEU A 1 393 ? 17.246 -8.294 -34.224 1.00 87.06 393 LEU A CA 1
ATOM 3166 C C . LEU A 1 393 ? 16.105 -9.328 -34.183 1.00 87.06 393 LEU A C 1
ATOM 3168 O O . LEU A 1 393 ? 15.218 -9.248 -33.333 1.00 87.06 393 LEU A O 1
ATOM 3172 N N . LYS A 1 394 ? 16.155 -10.350 -35.043 1.00 90.06 394 LYS A N 1
ATOM 3173 C CA . LYS A 1 394 ? 15.246 -11.509 -35.031 1.00 90.06 394 LYS A CA 1
ATOM 3174 C C . LYS A 1 394 ? 15.407 -12.367 -33.769 1.00 90.06 394 LYS A C 1
ATOM 3176 O O . LYS A 1 394 ? 14.395 -12.795 -33.215 1.00 90.06 394 LYS A O 1
ATOM 3181 N N . GLY A 1 395 ? 16.634 -12.554 -33.279 1.00 87.94 395 GLY A N 1
ATOM 3182 C CA . GLY A 1 395 ? 16.927 -13.176 -31.985 1.00 87.94 395 GLY A CA 1
ATOM 3183 C C . GLY A 1 395 ? 16.296 -12.404 -30.826 1.00 87.94 395 GLY A C 1
ATOM 3184 O O . GLY A 1 395 ? 15.472 -12.955 -30.098 1.00 87.94 395 GLY A O 1
ATOM 3185 N N . HIS A 1 396 ? 16.568 -11.102 -30.724 1.00 86.44 396 HIS A N 1
ATOM 3186 C CA . HIS A 1 396 ? 15.983 -10.246 -29.687 1.00 86.44 396 HIS A CA 1
ATOM 3187 C C . HIS A 1 396 ? 14.449 -10.149 -29.764 1.00 86.44 396 HIS A C 1
ATOM 3189 O O . HIS A 1 396 ? 13.786 -10.071 -28.729 1.00 86.44 396 HIS A O 1
ATOM 3195 N N . MET A 1 397 ? 13.843 -10.211 -30.958 1.00 88.25 397 MET A N 1
ATOM 3196 C CA . MET A 1 397 ? 12.382 -10.315 -31.085 1.00 88.25 397 MET A CA 1
ATOM 3197 C C . MET A 1 397 ? 11.836 -11.645 -30.546 1.00 88.25 397 MET A C 1
ATOM 3199 O O . MET A 1 397 ? 10.756 -11.648 -29.954 1.00 88.25 397 MET A O 1
ATOM 3203 N N . ALA A 1 398 ? 12.560 -12.758 -30.701 1.00 89.25 398 ALA A N 1
ATOM 3204 C CA . ALA A 1 398 ? 12.178 -14.044 -30.116 1.00 89.25 398 ALA A CA 1
ATOM 3205 C C . ALA A 1 398 ? 12.325 -14.040 -28.582 1.00 89.25 398 ALA A C 1
ATOM 3207 O O . ALA A 1 398 ? 11.392 -14.434 -27.881 1.00 89.25 398 ALA A O 1
ATOM 3208 N N . GLU A 1 399 ? 13.433 -13.511 -28.052 1.00 87.88 399 GLU A N 1
ATOM 3209 C CA . GLU A 1 399 ? 13.641 -13.320 -26.607 1.00 87.88 399 GLU A CA 1
ATOM 3210 C C . GLU A 1 399 ? 12.545 -12.440 -25.986 1.00 87.88 399 GLU A C 1
ATOM 3212 O O . GLU A 1 399 ? 11.983 -12.772 -24.939 1.00 87.88 399 GLU A O 1
ATOM 3217 N N . TYR A 1 400 ? 12.187 -11.338 -26.654 1.00 88.44 400 TYR A N 1
ATOM 3218 C CA . TYR A 1 400 ? 11.118 -10.446 -26.212 1.00 88.44 400 TYR A CA 1
ATOM 3219 C C . TYR A 1 400 ? 9.739 -11.118 -26.282 1.00 88.44 400 TYR A C 1
ATOM 3221 O O . TYR A 1 400 ? 8.932 -10.954 -25.367 1.00 88.44 400 TYR A O 1
ATOM 3229 N N . ALA A 1 401 ? 9.468 -11.925 -27.313 1.00 90.25 401 ALA A N 1
ATOM 3230 C CA . ALA A 1 401 ? 8.235 -12.705 -27.409 1.00 90.25 401 ALA A CA 1
ATOM 3231 C C . ALA A 1 401 ? 8.123 -13.754 -26.285 1.00 90.25 401 ALA A C 1
ATOM 3233 O O . ALA A 1 401 ? 7.061 -13.878 -25.673 1.00 90.25 401 ALA A O 1
ATOM 3234 N N . GLU A 1 402 ? 9.213 -14.453 -25.949 1.00 89.88 402 GLU A N 1
ATOM 3235 C CA . GLU A 1 402 ? 9.266 -15.345 -24.785 1.00 89.88 402 GLU A CA 1
ATOM 3236 C C . GLU A 1 402 ? 9.048 -14.597 -23.464 1.00 89.88 402 GLU A C 1
ATOM 3238 O O . GLU A 1 402 ? 8.318 -15.076 -22.595 1.00 89.88 402 GLU A O 1
ATOM 3243 N N . PHE A 1 403 ? 9.674 -13.431 -23.295 1.00 89.31 403 PHE A N 1
ATOM 3244 C CA . PHE A 1 403 ? 9.524 -12.598 -22.103 1.00 89.31 403 PHE A CA 1
ATOM 3245 C C . PHE A 1 403 ? 8.073 -12.128 -21.930 1.00 89.31 403 PHE A C 1
ATOM 3247 O O . PHE A 1 403 ? 7.503 -12.278 -20.849 1.00 89.31 403 PHE A O 1
ATOM 3254 N N . VAL A 1 404 ? 7.437 -11.648 -23.004 1.00 90.00 404 VAL A N 1
ATOM 3255 C CA . VAL A 1 404 ? 6.016 -11.268 -23.020 1.00 90.00 404 VAL A CA 1
ATOM 3256 C C . VAL A 1 404 ? 5.107 -12.471 -22.742 1.00 90.00 404 VAL A C 1
ATOM 3258 O O . VAL A 1 404 ? 4.132 -12.330 -22.005 1.00 90.00 404 VAL A O 1
ATOM 3261 N N . ALA A 1 405 ? 5.424 -13.661 -23.262 1.00 91.94 405 ALA A N 1
ATOM 3262 C CA . ALA A 1 405 ? 4.667 -14.879 -22.967 1.00 91.94 405 ALA A CA 1
ATOM 3263 C C . ALA A 1 405 ? 4.752 -15.268 -21.478 1.00 91.94 405 ALA A C 1
ATOM 3265 O O . ALA A 1 405 ? 3.716 -15.509 -20.856 1.00 91.94 405 ALA A O 1
ATOM 3266 N N . LYS A 1 406 ? 5.957 -15.249 -20.889 1.00 91.75 406 LYS A N 1
ATOM 3267 C CA . LYS A 1 406 ? 6.193 -15.516 -19.457 1.00 91.75 406 LYS A CA 1
ATOM 3268 C C . LYS A 1 406 ? 5.432 -14.516 -18.579 1.00 91.75 406 LYS A C 1
ATOM 3270 O O . LYS A 1 406 ? 4.603 -14.929 -17.766 1.00 91.75 406 LYS A O 1
ATOM 3275 N N . TRP A 1 407 ? 5.586 -13.214 -18.837 1.00 92.19 407 TRP A N 1
ATOM 3276 C CA . TRP A 1 407 ? 4.841 -12.153 -18.142 1.00 92.19 407 TRP A CA 1
ATOM 3277 C C . TRP A 1 407 ? 3.325 -12.293 -18.268 1.00 92.19 407 TRP A C 1
ATOM 3279 O O . TRP A 1 407 ? 2.602 -12.008 -17.314 1.00 92.19 407 TRP A O 1
ATOM 3289 N N . LYS A 1 408 ? 2.819 -12.755 -19.417 1.00 94.00 408 LYS A N 1
ATOM 3290 C CA . LYS A 1 408 ? 1.390 -13.022 -19.586 1.00 94.00 408 LYS A CA 1
ATOM 3291 C C . LYS A 1 408 ? 0.926 -14.187 -18.707 1.00 94.00 408 LYS A C 1
ATOM 3293 O O . LYS A 1 408 ? -0.079 -14.043 -18.021 1.00 94.00 408 LYS A O 1
ATOM 3298 N N . THR A 1 409 ? 1.674 -15.292 -18.647 1.00 93.06 409 THR A N 1
ATOM 3299 C CA . THR A 1 409 ? 1.337 -16.423 -17.758 1.00 93.06 409 THR A CA 1
ATOM 3300 C C . THR A 1 409 ? 1.432 -16.070 -16.267 1.00 93.06 409 THR A C 1
ATOM 3302 O O . THR A 1 409 ? 0.596 -16.506 -15.471 1.00 93.06 409 THR A O 1
ATOM 3305 N N . GLU A 1 410 ? 2.379 -15.214 -15.875 1.00 92.62 410 GLU A N 1
ATOM 3306 C CA . GLU A 1 410 ? 2.453 -14.670 -14.513 1.00 92.62 410 GLU A CA 1
ATOM 3307 C C . GLU A 1 410 ? 1.256 -13.755 -14.213 1.00 92.62 410 GLU A C 1
ATOM 3309 O O . GLU A 1 410 ? 0.598 -13.910 -13.187 1.00 92.62 410 GLU A O 1
ATOM 3314 N N . LEU A 1 411 ? 0.893 -12.858 -15.135 1.00 91.75 411 LEU A N 1
ATOM 3315 C CA . LEU A 1 411 ? -0.271 -11.981 -14.989 1.00 91.75 411 LEU A CA 1
ATOM 3316 C C . LEU A 1 411 ? -1.590 -12.768 -14.907 1.00 91.75 411 LEU A C 1
ATOM 3318 O O . LEU A 1 411 ? -2.451 -12.440 -14.087 1.00 91.75 411 LEU A O 1
ATOM 3322 N N . ASP A 1 412 ? -1.753 -13.810 -15.720 1.00 92.94 412 ASP A N 1
ATOM 3323 C CA . ASP A 1 412 ? -2.945 -14.662 -15.723 1.00 92.94 412 ASP A CA 1
ATOM 3324 C C . ASP A 1 412 ? -3.046 -15.493 -14.427 1.00 92.94 412 ASP A C 1
ATOM 3326 O O . ASP A 1 412 ? -4.123 -15.561 -13.828 1.00 92.94 412 ASP A O 1
ATOM 3330 N N . SER A 1 413 ? -1.933 -16.032 -13.910 1.00 92.75 413 SER A N 1
ATOM 3331 C CA . SER A 1 413 ? -1.921 -16.748 -12.620 1.00 92.75 413 SER A CA 1
ATOM 3332 C C . SER A 1 413 ? -2.149 -15.823 -11.413 1.00 92.75 413 SER A C 1
ATOM 3334 O O . SER A 1 413 ? -2.935 -16.157 -10.523 1.00 92.75 413 SER A O 1
ATOM 3336 N N . LEU A 1 414 ? -1.581 -14.610 -11.409 1.00 91.19 414 LEU A N 1
ATOM 3337 C CA . LEU A 1 414 ? -1.874 -13.583 -10.401 1.00 91.19 414 LEU A CA 1
ATOM 3338 C C . LEU A 1 414 ? -3.345 -13.138 -10.442 1.00 91.19 414 LEU A C 1
ATOM 3340 O O . LEU A 1 414 ? -3.953 -12.906 -9.394 1.00 91.19 414 LEU A O 1
ATOM 3344 N N . ASN A 1 415 ? -3.954 -13.050 -11.630 1.00 91.19 415 ASN A N 1
ATOM 3345 C CA . ASN A 1 415 ? -5.385 -12.776 -11.767 1.00 91.19 415 ASN A CA 1
ATOM 3346 C C . ASN A 1 415 ? -6.256 -13.946 -11.279 1.00 91.19 415 ASN A C 1
ATOM 3348 O O . ASN A 1 415 ? -7.286 -13.696 -10.644 1.00 91.19 415 ASN A O 1
ATOM 3352 N N . ALA A 1 416 ? -5.839 -15.197 -11.502 1.00 91.88 416 ALA A N 1
ATOM 3353 C CA . ALA A 1 416 ? -6.509 -16.382 -10.968 1.00 91.88 416 ALA A CA 1
ATOM 3354 C C . ALA A 1 416 ? -6.495 -16.387 -9.428 1.00 91.88 416 ALA A C 1
ATOM 3356 O O . ALA A 1 416 ? -7.570 -16.382 -8.822 1.00 91.88 416 ALA A O 1
ATOM 3357 N N . ALA A 1 417 ? -5.322 -16.244 -8.801 1.00 89.62 417 ALA A N 1
ATOM 3358 C CA . ALA A 1 417 ? -5.178 -16.157 -7.343 1.00 89.62 417 ALA A CA 1
ATOM 3359 C C . ALA A 1 417 ? -5.969 -14.972 -6.750 1.00 89.62 417 ALA A C 1
ATOM 3361 O O . ALA A 1 417 ? -6.685 -15.105 -5.757 1.00 89.62 417 ALA A O 1
ATOM 3362 N N . ARG A 1 418 ? -5.952 -13.807 -7.415 1.00 91.94 418 ARG A N 1
ATOM 3363 C CA . ARG A 1 418 ? -6.783 -12.646 -7.045 1.00 91.94 418 ARG A CA 1
ATOM 3364 C C . ARG A 1 418 ? -8.288 -12.928 -7.155 1.00 91.94 418 ARG A C 1
ATOM 3366 O O . ARG A 1 418 ? -9.075 -12.284 -6.458 1.00 91.94 418 ARG A O 1
ATOM 3373 N N . SER A 1 419 ? -8.714 -13.848 -8.021 1.00 91.81 419 SER A N 1
ATOM 3374 C CA . SER A 1 419 ? -10.110 -14.299 -8.102 1.00 91.81 419 SER A CA 1
ATOM 3375 C C . SER A 1 419 ? -10.482 -15.227 -6.941 1.00 91.81 419 SER A C 1
ATOM 3377 O O . SER A 1 419 ? -11.606 -15.161 -6.449 1.00 91.81 419 SER A O 1
ATOM 3379 N N . GLU A 1 420 ? -9.540 -16.037 -6.460 1.00 92.06 420 GLU A N 1
ATOM 3380 C CA . GLU A 1 420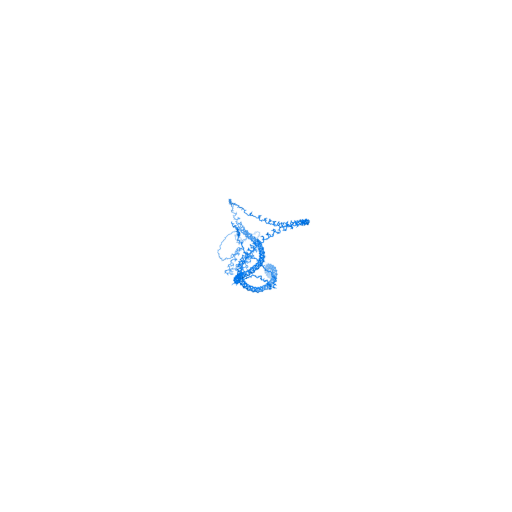 ? -9.738 -16.966 -5.344 1.00 92.06 420 GLU A CA 1
ATOM 3381 C C . GLU A 1 420 ? -9.780 -16.224 -4.013 1.00 92.06 420 GLU A C 1
ATOM 3383 O O . GLU A 1 420 ? -10.784 -16.324 -3.314 1.00 92.06 420 GLU A O 1
ATOM 3388 N N . ILE A 1 421 ? -8.833 -15.316 -3.763 1.00 89.62 421 ILE A N 1
ATOM 3389 C CA . ILE A 1 421 ? -8.845 -14.409 -2.600 1.00 89.62 421 ILE A CA 1
ATOM 3390 C C . ILE A 1 421 ? -10.160 -13.599 -2.527 1.00 89.62 421 ILE A C 1
ATOM 3392 O O . ILE A 1 421 ? -10.667 -13.306 -1.442 1.00 89.62 421 ILE A O 1
ATOM 3396 N N . LYS A 1 422 ? -10.778 -13.256 -3.671 1.00 92.12 422 LYS A N 1
ATOM 3397 C CA . LYS A 1 422 ? -12.121 -12.641 -3.700 1.00 92.12 422 LYS A CA 1
ATOM 3398 C C . LYS A 1 422 ? -13.233 -13.607 -3.267 1.00 92.12 422 LYS A C 1
ATOM 3400 O O . LYS A 1 422 ? -14.135 -13.173 -2.550 1.00 92.12 422 LYS A O 1
ATOM 3405 N N . LYS A 1 423 ? -13.195 -14.878 -3.691 1.00 92.94 423 LYS A N 1
ATOM 3406 C CA . LYS A 1 423 ? -14.153 -15.923 -3.274 1.00 92.94 423 LYS A CA 1
ATOM 3407 C C . LYS A 1 423 ? -14.011 -16.216 -1.777 1.00 92.94 423 LYS A C 1
ATOM 3409 O O . LYS A 1 423 ? -15.010 -16.202 -1.064 1.00 92.94 423 LYS A O 1
ATOM 3414 N N . GLU A 1 424 ? -12.782 -16.392 -1.297 1.00 90.50 424 GLU A N 1
ATOM 3415 C CA . GLU A 1 424 ? -12.457 -16.604 0.117 1.00 90.50 424 GLU A CA 1
ATOM 3416 C C . GLU A 1 424 ? -12.931 -15.435 0.974 1.00 90.50 424 GLU A C 1
ATOM 3418 O O . GLU A 1 424 ? -13.698 -15.639 1.913 1.00 90.50 424 GLU A O 1
ATOM 3423 N N . LYS A 1 425 ? -12.585 -14.193 0.601 1.00 91.50 425 LYS A N 1
ATOM 3424 C CA . LYS A 1 425 ? -13.073 -12.999 1.301 1.00 91.50 425 LYS A CA 1
ATOM 3425 C C . LYS A 1 425 ? -14.601 -12.948 1.338 1.00 91.50 425 LYS A C 1
ATOM 3427 O O . LYS A 1 425 ? -15.157 -12.593 2.374 1.00 91.50 425 LYS A O 1
ATOM 3432 N N . ALA A 1 426 ? -15.294 -13.308 0.256 1.00 89.69 426 ALA A N 1
ATOM 3433 C CA . ALA A 1 426 ? -16.756 -13.364 0.246 1.00 89.69 426 ALA A CA 1
ATOM 3434 C C . ALA A 1 426 ? -17.309 -14.474 1.163 1.00 89.69 426 ALA A C 1
ATOM 3436 O O . ALA A 1 426 ? -18.326 -14.261 1.822 1.00 89.69 426 ALA A O 1
ATOM 3437 N N . SER A 1 427 ? -16.631 -15.621 1.256 1.00 90.62 427 SER A N 1
ATOM 3438 C CA . SER A 1 427 ? -16.983 -16.715 2.172 1.00 90.62 427 SER A CA 1
ATOM 3439 C C . SER A 1 427 ? -16.781 -16.321 3.639 1.00 90.62 427 SER A C 1
ATOM 3441 O O . SER A 1 427 ? -17.706 -16.440 4.437 1.00 90.62 427 SER A O 1
ATOM 3443 N N . ILE A 1 428 ? -15.620 -15.753 3.980 1.00 88.75 428 ILE A N 1
ATOM 3444 C CA . ILE A 1 428 ? -15.311 -15.223 5.318 1.00 88.75 428 ILE A CA 1
ATOM 3445 C C . ILE A 1 428 ? -16.301 -14.112 5.695 1.00 88.75 428 ILE A C 1
ATOM 3447 O O . ILE A 1 428 ? -16.815 -14.102 6.807 1.00 88.75 428 ILE A O 1
ATOM 3451 N N . THR A 1 429 ? -16.642 -13.216 4.760 1.00 89.50 429 THR A N 1
ATOM 3452 C CA . THR A 1 429 ? -17.645 -12.161 5.000 1.00 89.50 429 THR A CA 1
ATOM 3453 C C . THR A 1 429 ? -19.018 -12.751 5.337 1.00 89.50 429 THR A C 1
ATOM 3455 O O . THR A 1 429 ? -19.673 -12.258 6.250 1.00 89.50 429 THR A O 1
ATOM 3458 N N . LYS A 1 430 ? -19.446 -13.823 4.651 1.00 91.25 430 LYS A N 1
ATOM 3459 C CA . LYS A 1 430 ? -20.697 -14.532 4.971 1.00 91.25 430 LYS A CA 1
ATOM 3460 C C . LYS A 1 430 ? -20.648 -15.226 6.332 1.00 91.25 430 LYS A C 1
ATOM 3462 O O . LYS A 1 430 ? -21.643 -15.184 7.043 1.00 91.25 430 LYS A O 1
ATOM 3467 N N . LEU A 1 431 ? -19.519 -15.843 6.682 1.00 90.12 431 LEU A N 1
ATOM 3468 C CA . LEU A 1 431 ? -19.332 -16.527 7.964 1.00 90.12 431 LEU A CA 1
ATOM 3469 C C . LEU A 1 431 ? -19.404 -15.526 9.127 1.00 90.12 431 LEU A C 1
ATOM 3471 O O . LEU A 1 431 ? -20.264 -15.667 9.986 1.00 90.12 431 LEU A O 1
ATOM 3475 N N . VAL A 1 432 ? -18.645 -14.427 9.056 1.00 88.25 432 VAL A N 1
ATOM 3476 C CA . VAL A 1 432 ? -18.701 -13.331 10.042 1.00 88.25 432 VAL A CA 1
ATOM 3477 C C . VAL A 1 432 ? -20.100 -12.699 10.124 1.00 88.25 432 VAL A C 1
ATOM 3479 O O . VAL A 1 432 ? -20.554 -12.352 11.209 1.00 88.25 432 VAL A O 1
ATOM 3482 N N . GLN A 1 433 ? -20.828 -12.571 9.007 1.00 88.94 433 GLN A N 1
ATOM 3483 C CA . GLN A 1 433 ? -22.229 -12.117 9.021 1.00 88.94 433 GLN A CA 1
ATOM 3484 C C . GLN A 1 433 ? -23.204 -13.137 9.635 1.00 88.94 433 GLN A C 1
ATOM 3486 O O . GLN A 1 433 ? -24.260 -12.732 10.119 1.00 88.94 433 GLN A O 1
ATOM 3491 N N . GLY A 1 434 ? -22.875 -14.430 9.616 1.00 90.81 434 GLY A N 1
ATOM 3492 C CA . GLY A 1 434 ? -23.594 -15.474 10.346 1.00 90.81 434 GLY A CA 1
ATOM 3493 C C . GLY A 1 434 ? -23.331 -15.378 11.846 1.00 90.81 434 GLY A C 1
ATOM 3494 O O . GLY A 1 434 ? -24.276 -15.238 12.618 1.00 90.81 434 GLY A O 1
ATOM 3495 N N . ASP A 1 435 ? -22.059 -15.346 12.243 1.00 90.44 435 ASP A N 1
ATOM 3496 C CA . ASP A 1 435 ? -21.642 -15.249 13.647 1.00 90.44 435 ASP A CA 1
ATOM 3497 C C . ASP A 1 435 ? -22.210 -13.990 14.321 1.00 90.44 435 ASP A C 1
ATOM 3499 O O . ASP A 1 435 ? -22.750 -14.064 15.421 1.00 90.44 435 ASP A O 1
ATOM 3503 N N . LEU A 1 436 ? -22.180 -12.839 13.635 1.00 88.06 436 LEU A N 1
ATOM 3504 C CA . LEU A 1 436 ? -22.774 -11.591 14.130 1.00 88.06 436 LEU A CA 1
ATOM 3505 C C . LEU A 1 436 ? -24.298 -11.675 14.321 1.00 88.06 436 LEU A C 1
ATOM 3507 O O . LEU A 1 436 ? -24.821 -11.014 15.214 1.00 88.06 436 LEU A O 1
ATOM 3511 N N . ARG A 1 437 ? -25.018 -12.481 13.526 1.00 90.25 437 ARG A N 1
ATOM 3512 C CA . ARG A 1 437 ? -26.454 -12.726 13.755 1.00 90.25 437 ARG A CA 1
ATOM 3513 C C . ARG A 1 437 ? -26.679 -13.607 14.971 1.00 90.25 437 ARG A C 1
ATOM 3515 O O . ARG A 1 437 ? -27.468 -13.228 15.823 1.00 90.25 437 ARG A O 1
ATOM 3522 N N . VAL A 1 438 ? -25.944 -14.713 15.093 1.00 89.50 438 VAL A N 1
ATOM 3523 C CA . VAL A 1 438 ? -26.049 -15.611 16.255 1.00 89.50 438 VAL A CA 1
ATOM 3524 C C . VAL A 1 438 ? -25.698 -14.869 17.550 1.00 89.50 438 VAL A C 1
ATOM 3526 O O . VAL A 1 438 ? -26.366 -15.052 18.563 1.00 89.50 438 VAL A O 1
ATOM 3529 N N . LEU A 1 439 ? -24.699 -13.981 17.524 1.00 88.62 439 LEU A N 1
ATOM 3530 C CA . LEU A 1 439 ? -24.370 -13.117 18.659 1.00 88.62 439 LEU A CA 1
ATOM 3531 C C . LEU A 1 439 ? -25.482 -12.101 18.965 1.00 88.62 439 LEU A C 1
ATOM 3533 O O . LEU A 1 439 ? -25.821 -11.945 20.132 1.00 88.62 439 LEU A O 1
ATOM 3537 N N . SER A 1 440 ? -26.094 -11.473 17.953 1.00 89.00 440 SER A N 1
ATOM 3538 C CA . SER A 1 440 ? -27.246 -10.573 18.142 1.00 89.00 440 SER A CA 1
ATOM 3539 C C . SER A 1 440 ? -28.467 -11.304 18.713 1.00 89.00 440 SER A C 1
ATOM 3541 O O . SER A 1 440 ? -29.106 -10.805 19.630 1.00 89.00 440 SER A O 1
ATOM 3543 N N . GLU A 1 441 ? -28.768 -12.507 18.219 1.00 90.19 441 GLU A N 1
ATOM 3544 C CA . GLU A 1 441 ? -29.854 -13.360 18.719 1.00 90.19 441 GLU A CA 1
ATOM 3545 C C . GLU A 1 441 ? -29.605 -13.764 20.186 1.00 90.19 441 GLU A C 1
ATOM 3547 O O . GLU A 1 441 ? -30.532 -13.777 20.998 1.00 90.19 441 GLU A O 1
ATOM 3552 N N . LYS A 1 442 ? -28.343 -14.016 20.566 1.00 90.69 442 LYS A N 1
ATOM 3553 C CA . LYS A 1 442 ? -27.954 -14.273 21.962 1.00 90.69 442 LYS A CA 1
ATOM 3554 C C . LYS A 1 442 ? -27.946 -13.023 22.841 1.00 90.69 442 LYS A C 1
ATOM 3556 O O . LYS A 1 442 ? -28.257 -13.133 24.026 1.00 90.69 442 LYS A O 1
ATOM 3561 N N . GLU A 1 443 ? -27.648 -11.849 22.294 1.00 91.06 443 GLU A N 1
ATOM 3562 C CA . GLU A 1 443 ? -27.809 -10.574 22.998 1.00 91.06 443 GLU A CA 1
ATOM 3563 C C . GLU A 1 443 ? -29.294 -10.308 23.297 1.00 91.06 443 GLU A C 1
ATOM 3565 O O . GLU A 1 443 ? -29.639 -10.034 24.446 1.00 91.06 443 GLU A O 1
ATOM 3570 N N . ASP A 1 444 ? -30.187 -10.505 22.322 1.00 90.19 444 ASP A N 1
ATOM 3571 C CA . ASP A 1 444 ? -31.640 -10.385 22.507 1.00 90.19 444 ASP A CA 1
ATOM 3572 C C . ASP A 1 444 ? -32.195 -11.402 23.528 1.00 90.19 444 ASP A C 1
ATOM 3574 O O . ASP A 1 444 ? -32.999 -11.029 24.392 1.00 90.19 444 ASP A O 1
ATOM 3578 N N . GLU A 1 445 ? -31.736 -12.663 23.509 1.00 90.38 445 GLU A N 1
ATOM 3579 C CA . GLU A 1 445 ? -32.064 -13.664 24.542 1.00 90.38 445 GLU A CA 1
ATOM 3580 C C . GLU A 1 445 ? -31.646 -13.198 25.949 1.00 90.38 445 GLU A C 1
ATOM 3582 O O . GLU A 1 445 ? -32.456 -13.232 26.881 1.00 90.38 445 GLU A O 1
ATOM 3587 N N . LEU A 1 446 ? -30.403 -12.728 26.114 1.00 88.50 446 LEU A N 1
ATOM 3588 C CA . LEU A 1 446 ? -29.875 -12.251 27.398 1.00 88.50 446 LEU A CA 1
ATOM 3589 C C . LEU A 1 446 ? -30.591 -10.982 27.882 1.00 88.50 446 LEU A C 1
ATOM 3591 O O . LEU A 1 446 ? -30.890 -10.849 29.073 1.00 88.50 446 LEU A O 1
ATOM 3595 N N . VAL A 1 447 ? -30.923 -10.068 26.971 1.00 91.12 447 VAL A N 1
ATOM 3596 C CA . VAL A 1 447 ? -31.713 -8.864 27.255 1.00 91.12 447 VAL A CA 1
ATOM 3597 C C . VAL A 1 447 ? -33.145 -9.232 27.660 1.00 91.12 447 VAL A C 1
ATOM 3599 O O . VAL A 1 447 ? -33.697 -8.600 28.565 1.00 91.12 447 VAL A O 1
ATOM 3602 N N . SER A 1 448 ? -33.753 -10.260 27.058 1.00 90.88 448 SER A N 1
ATOM 3603 C CA . SER A 1 448 ? -35.066 -10.766 27.483 1.00 90.88 448 SER A CA 1
ATOM 3604 C C . SER A 1 448 ? -35.002 -11.399 28.875 1.00 90.88 448 SER A C 1
ATOM 3606 O O . SER A 1 448 ? -35.773 -11.012 29.753 1.00 90.88 448 SER A O 1
ATOM 3608 N N . ALA A 1 449 ? -34.041 -12.295 29.119 1.00 89.75 449 ALA A N 1
ATOM 3609 C CA . ALA A 1 449 ? -33.849 -12.924 30.426 1.00 89.75 449 ALA A CA 1
ATOM 3610 C C . ALA A 1 449 ? -33.604 -11.882 31.533 1.00 89.75 449 ALA A C 1
ATOM 3612 O O . ALA A 1 449 ? -34.185 -11.968 32.613 1.00 89.75 449 ALA A O 1
ATOM 3613 N N . THR A 1 450 ? -32.818 -10.838 31.248 1.00 89.50 450 THR A N 1
ATOM 3614 C CA . THR A 1 450 ? -32.569 -9.726 32.181 1.00 89.50 450 THR A CA 1
ATOM 3615 C C . THR A 1 450 ? -33.854 -8.956 32.516 1.00 89.50 450 THR A C 1
ATOM 3617 O O . THR A 1 450 ? -34.084 -8.628 33.681 1.00 89.50 450 THR A O 1
ATOM 3620 N N . LYS A 1 451 ? -34.737 -8.717 31.534 1.00 90.38 451 LYS A N 1
ATOM 3621 C CA . LYS A 1 451 ? -36.046 -8.070 31.756 1.00 90.38 451 LYS A CA 1
ATOM 3622 C C . LYS A 1 451 ? -36.978 -8.920 32.626 1.00 90.38 451 LYS A C 1
ATOM 3624 O O . LYS A 1 451 ? -37.669 -8.364 33.482 1.00 90.38 451 LYS A O 1
ATOM 3629 N N . ASP A 1 452 ? -36.993 -10.241 32.451 1.00 90.38 452 ASP A N 1
ATOM 3630 C CA . ASP A 1 452 ? -37.787 -11.127 33.312 1.00 90.38 452 ASP A CA 1
ATOM 3631 C C . ASP A 1 452 ? -37.179 -11.264 34.724 1.00 90.38 452 ASP A C 1
ATOM 3633 O O . ASP A 1 452 ? -37.924 -11.208 35.703 1.00 90.38 452 ASP A O 1
ATOM 3637 N N . PHE A 1 453 ? -35.848 -11.284 34.883 1.00 89.75 453 PHE A N 1
ATOM 3638 C CA . PHE A 1 453 ? -35.217 -11.181 36.209 1.00 89.75 453 PHE A CA 1
ATOM 3639 C C . PHE A 1 453 ? -35.521 -9.845 36.909 1.00 89.75 453 PHE A C 1
ATOM 3641 O O . PHE A 1 453 ? -35.772 -9.827 38.115 1.00 89.75 453 PHE A O 1
ATOM 3648 N N . GLU A 1 454 ? -35.563 -8.721 36.187 1.00 90.31 454 GLU A N 1
ATOM 3649 C CA . GLU A 1 454 ? -36.015 -7.440 36.746 1.00 90.31 454 GLU A CA 1
ATOM 3650 C C . GLU A 1 454 ? -37.480 -7.477 37.200 1.00 90.31 454 GLU A C 1
ATOM 3652 O O . GLU A 1 454 ? -37.827 -6.944 38.256 1.00 90.31 454 GLU A O 1
ATOM 3657 N N . LYS A 1 455 ? -38.353 -8.092 36.403 1.00 91.00 455 LYS A N 1
ATOM 3658 C CA . LYS A 1 455 ? -39.781 -8.257 36.694 1.00 91.00 455 LYS A CA 1
ATOM 3659 C C . LYS A 1 455 ? -39.997 -9.127 37.932 1.00 91.00 455 LYS A C 1
ATOM 3661 O O . LYS A 1 455 ? -40.802 -8.762 38.787 1.00 91.00 455 LYS A O 1
ATOM 3666 N N . ASP A 1 456 ? -39.231 -10.202 38.083 1.00 90.25 456 ASP A N 1
ATOM 3667 C CA . ASP A 1 456 ? -39.298 -11.080 39.252 1.00 90.25 456 ASP A CA 1
ATOM 3668 C C . ASP A 1 456 ? -38.659 -10.447 40.493 1.00 90.25 456 ASP A C 1
ATOM 3670 O O . ASP A 1 456 ? -39.234 -10.528 41.577 1.00 90.25 456 ASP A O 1
ATOM 3674 N N . LYS A 1 457 ? -37.578 -9.672 40.342 1.00 91.31 457 LYS A N 1
ATOM 3675 C CA . LYS A 1 457 ? -37.065 -8.796 41.410 1.00 91.31 457 LYS A CA 1
ATOM 3676 C C . LYS A 1 457 ? -38.134 -7.809 41.895 1.00 91.31 457 LYS A C 1
ATOM 3678 O O . LYS A 1 457 ? -38.277 -7.612 43.099 1.00 91.31 457 LYS A O 1
ATOM 3683 N N . ARG A 1 458 ? -38.921 -7.213 40.989 1.00 90.12 458 ARG A N 1
ATOM 3684 C CA . ARG A 1 458 ? -40.045 -6.326 41.355 1.00 90.12 458 ARG A CA 1
ATOM 3685 C C . ARG A 1 458 ? -41.159 -7.089 42.088 1.00 90.12 458 ARG A C 1
ATOM 3687 O O . ARG A 1 458 ? -41.664 -6.562 43.076 1.00 90.12 458 ARG A O 1
ATOM 3694 N N . LYS A 1 459 ? -41.501 -8.324 41.681 1.00 91.25 459 LYS A N 1
ATOM 3695 C CA . LYS A 1 459 ? -42.436 -9.192 42.435 1.00 91.25 459 LYS A CA 1
ATOM 3696 C C . LYS A 1 459 ? -41.929 -9.448 43.856 1.00 91.25 459 LYS A C 1
ATOM 3698 O O . LYS A 1 459 ? -42.651 -9.156 44.805 1.00 91.25 459 LYS A O 1
ATOM 3703 N N . LEU A 1 460 ? -40.683 -9.908 43.996 1.00 90.75 460 LEU A N 1
ATOM 3704 C CA . LEU A 1 460 ? -40.064 -10.211 45.289 1.00 90.75 460 LEU A CA 1
ATOM 3705 C C . LEU A 1 460 ? -40.056 -8.990 46.216 1.00 90.75 460 LEU A C 1
ATOM 3707 O O . LEU A 1 460 ? -40.430 -9.122 47.373 1.00 90.75 460 LEU A O 1
ATOM 3711 N N . ILE A 1 461 ? -39.763 -7.790 45.704 1.00 89.81 461 ILE A N 1
ATOM 3712 C CA . ILE A 1 461 ? -39.876 -6.542 46.479 1.00 89.81 461 ILE A CA 1
ATOM 3713 C C . ILE A 1 461 ? -41.328 -6.290 46.933 1.00 89.81 461 ILE A C 1
ATOM 3715 O O . ILE A 1 461 ? -41.551 -5.855 48.061 1.00 89.81 461 ILE A O 1
ATOM 3719 N N . THR A 1 462 ? -42.349 -6.569 46.112 1.00 91.88 462 THR A N 1
ATOM 3720 C CA . THR A 1 462 ? -43.753 -6.437 46.565 1.00 91.88 462 THR A CA 1
ATOM 3721 C C . THR A 1 462 ? -44.170 -7.501 47.585 1.00 91.88 462 THR A C 1
ATOM 3723 O O . THR A 1 462 ? -45.014 -7.225 48.435 1.00 91.88 462 THR A O 1
ATOM 3726 N N . GLU A 1 463 ? -43.577 -8.694 47.549 1.00 90.12 463 GLU A N 1
ATOM 3727 C CA . GLU A 1 463 ? -43.817 -9.756 48.534 1.00 90.12 463 GLU A CA 1
ATOM 3728 C C . GLU A 1 463 ? -43.077 -9.487 49.850 1.00 90.12 463 GLU A C 1
ATOM 3730 O O . GLU A 1 463 ? -43.678 -9.599 50.914 1.00 90.12 463 GLU A O 1
ATOM 3735 N N . GLU A 1 464 ? -41.830 -9.018 49.787 1.00 90.38 464 GLU A N 1
ATOM 3736 C CA . GLU A 1 464 ? -41.051 -8.522 50.924 1.00 90.38 464 GLU A CA 1
ATOM 3737 C C . GLU A 1 464 ? -41.793 -7.395 51.653 1.00 90.38 464 GLU A C 1
ATOM 3739 O O . GLU A 1 464 ? -41.987 -7.474 52.864 1.00 90.38 464 GLU A O 1
ATOM 3744 N N . ASN A 1 465 ? -42.305 -6.391 50.930 1.00 89.94 465 ASN A N 1
ATOM 3745 C CA . ASN A 1 465 ? -43.090 -5.314 51.540 1.00 89.94 465 ASN A CA 1
ATOM 3746 C C . ASN A 1 465 ? -44.367 -5.835 52.228 1.00 89.94 465 ASN A C 1
ATOM 3748 O O . ASN A 1 465 ? -44.643 -5.442 53.360 1.00 89.94 465 ASN A O 1
ATOM 3752 N N . ARG A 1 466 ? -45.100 -6.777 51.613 1.00 91.00 466 ARG A N 1
ATOM 3753 C CA . ARG A 1 466 ? -46.270 -7.429 52.242 1.00 91.00 466 ARG A CA 1
ATOM 3754 C C . ARG A 1 466 ? -45.895 -8.230 53.492 1.00 91.00 466 ARG A C 1
ATOM 3756 O O . ARG A 1 466 ? -46.650 -8.243 54.462 1.00 91.00 466 ARG A O 1
ATOM 3763 N N . LEU A 1 467 ? -44.743 -8.902 53.486 1.00 88.62 467 LEU A N 1
ATOM 3764 C CA . LEU A 1 467 ? -44.228 -9.615 54.655 1.00 88.62 467 LEU A CA 1
ATOM 3765 C C . LEU A 1 467 ? -43.833 -8.634 55.766 1.00 88.62 467 LEU A C 1
ATOM 3767 O O . LEU A 1 467 ? -44.207 -8.858 56.911 1.00 88.62 467 LEU A O 1
ATOM 3771 N N . VAL A 1 468 ? -43.180 -7.514 55.442 1.00 90.50 468 VAL A N 1
ATOM 3772 C CA . VAL A 1 468 ? -42.857 -6.438 56.397 1.00 90.50 468 VAL A CA 1
ATOM 3773 C C . VAL A 1 468 ? -44.123 -5.803 56.987 1.00 90.50 468 VAL A C 1
ATOM 3775 O O . VAL A 1 468 ? -44.179 -5.557 58.191 1.00 90.50 468 VAL A O 1
ATOM 3778 N N . GLU A 1 469 ? -45.168 -5.573 56.189 1.00 89.69 469 GLU A N 1
ATOM 3779 C CA . GLU A 1 469 ? -46.471 -5.110 56.688 1.00 89.69 469 GLU A CA 1
ATOM 3780 C C . GLU A 1 469 ? -47.119 -6.127 57.635 1.00 89.69 469 GLU A C 1
ATOM 3782 O O . GLU A 1 469 ? -47.590 -5.747 58.709 1.00 89.69 469 GLU A O 1
ATOM 3787 N N . ARG A 1 470 ? -47.077 -7.419 57.290 1.00 88.75 470 ARG A N 1
ATOM 3788 C CA . ARG A 1 470 ? -47.620 -8.501 58.121 1.00 88.75 470 ARG A CA 1
ATOM 3789 C C . ARG A 1 470 ? -46.819 -8.725 59.407 1.00 88.75 470 ARG A C 1
ATOM 3791 O O . ARG A 1 470 ? -47.418 -8.996 60.442 1.00 88.75 470 ARG A O 1
ATOM 3798 N N . VAL A 1 471 ? -45.495 -8.561 59.378 1.00 88.44 471 VAL A N 1
ATOM 3799 C CA . VAL A 1 471 ? -44.642 -8.558 60.580 1.00 88.44 471 VAL A CA 1
ATOM 3800 C C . VAL A 1 471 ? -45.018 -7.383 61.480 1.00 88.44 471 VAL A C 1
ATOM 3802 O O . VAL A 1 471 ? -45.319 -7.605 62.647 1.00 88.44 471 VAL A O 1
ATOM 3805 N N . ARG A 1 472 ? -45.140 -6.164 60.937 1.00 88.69 472 ARG A N 1
ATOM 3806 C CA . ARG A 1 472 ? -45.603 -4.982 61.693 1.00 88.69 472 ARG A CA 1
ATOM 3807 C C . ARG A 1 472 ? -47.001 -5.154 62.283 1.00 88.69 472 ARG A C 1
ATOM 3809 O O . ARG A 1 472 ? -47.307 -4.582 63.326 1.00 88.69 472 ARG A O 1
ATOM 3816 N N . GLU A 1 473 ? -47.880 -5.902 61.625 1.00 88.62 473 GLU A N 1
ATOM 3817 C CA . GLU A 1 473 ? -49.199 -6.235 62.164 1.00 88.62 473 GLU A CA 1
ATOM 3818 C C . GLU A 1 473 ? -49.116 -7.266 63.299 1.00 88.62 473 GLU A C 1
ATOM 3820 O O . GLU A 1 473 ? -49.721 -7.056 64.350 1.00 88.62 473 GLU A O 1
ATOM 3825 N N . LEU A 1 474 ? -48.298 -8.312 63.153 1.00 87.56 474 LEU A N 1
ATOM 3826 C CA . LEU A 1 474 ? -48.016 -9.272 64.225 1.00 87.56 474 LEU A CA 1
ATOM 3827 C C . LEU A 1 474 ? -47.338 -8.606 65.436 1.00 87.56 474 LEU A C 1
ATOM 3829 O O . LEU A 1 474 ? -47.690 -8.924 66.568 1.00 87.56 474 LEU A O 1
ATOM 3833 N N . GLU A 1 475 ? -46.447 -7.633 65.230 1.00 87.88 475 GLU A N 1
ATOM 3834 C CA . GLU A 1 475 ? -45.848 -6.813 66.294 1.00 87.88 475 GLU A CA 1
ATOM 3835 C C . GLU A 1 475 ? -46.910 -6.003 67.056 1.00 87.88 475 GLU A C 1
ATOM 3837 O O . GLU A 1 475 ? -46.913 -6.000 68.290 1.00 87.88 475 GLU A O 1
ATOM 3842 N N . ARG A 1 476 ? -47.864 -5.370 66.347 1.00 89.44 476 ARG A N 1
ATOM 3843 C CA . ARG A 1 476 ? -49.012 -4.684 66.974 1.00 89.44 476 ARG A CA 1
ATOM 3844 C C . ARG A 1 476 ? -49.871 -5.654 67.783 1.00 89.44 476 ARG A C 1
ATOM 3846 O O . ARG A 1 476 ? -50.244 -5.320 68.905 1.00 89.44 476 ARG A O 1
ATOM 3853 N N . VAL A 1 477 ? -50.175 -6.834 67.239 1.00 87.25 477 VAL A N 1
ATOM 3854 C CA . VAL A 1 477 ? -50.967 -7.869 67.925 1.00 87.25 477 VAL A CA 1
ATOM 3855 C C . VAL A 1 477 ? -50.227 -8.388 69.161 1.00 87.25 477 VAL A C 1
ATOM 3857 O O . VAL A 1 477 ? -50.829 -8.478 70.226 1.00 87.25 477 VAL A O 1
ATOM 3860 N N . ALA A 1 478 ? -48.915 -8.623 69.080 1.00 85.31 478 ALA A N 1
ATOM 3861 C CA . ALA A 1 478 ? -48.088 -9.004 70.224 1.00 85.31 478 ALA A CA 1
ATOM 3862 C C . ALA A 1 478 ? -48.047 -7.904 71.304 1.00 85.31 478 ALA A C 1
ATOM 3864 O O . ALA A 1 478 ? -48.181 -8.196 72.490 1.00 85.31 478 ALA A O 1
ATOM 3865 N N . HIS A 1 479 ? -47.947 -6.628 70.914 1.00 83.31 479 HIS A N 1
ATOM 3866 C CA . HIS A 1 479 ? -48.039 -5.495 71.845 1.00 83.31 479 HIS A CA 1
ATOM 3867 C C . HIS A 1 479 ? -49.434 -5.356 72.480 1.00 83.31 479 HIS A C 1
ATOM 3869 O O . HIS A 1 479 ? -49.546 -4.957 73.641 1.00 83.31 479 HIS A O 1
ATOM 3875 N N . GLN A 1 480 ? -50.507 -5.684 71.753 1.00 84.94 480 GLN A N 1
ATOM 3876 C CA . GLN A 1 480 ? -51.864 -5.736 72.307 1.00 84.94 480 GLN A CA 1
ATOM 3877 C C . GLN A 1 480 ? -52.018 -6.905 73.288 1.00 84.94 480 GLN A C 1
ATOM 3879 O O . GLN A 1 480 ? -52.501 -6.686 74.398 1.00 84.94 480 GLN A O 1
ATOM 3884 N N . HIS A 1 481 ? -51.534 -8.100 72.939 1.00 82.31 481 HIS A N 1
ATOM 3885 C CA . HIS A 1 481 ? -51.499 -9.256 73.838 1.00 82.31 481 HIS A CA 1
ATOM 3886 C C . HIS A 1 481 ? -50.716 -8.957 75.117 1.00 82.31 481 HIS A C 1
ATOM 3888 O O . HIS A 1 481 ? -51.268 -9.133 76.196 1.00 82.31 481 HIS A O 1
ATOM 3894 N N . GLY A 1 482 ? -49.508 -8.391 75.028 1.00 86.25 482 GLY A N 1
ATOM 3895 C CA . GLY A 1 482 ? -48.721 -8.014 76.208 1.00 86.25 482 GLY A CA 1
ATOM 3896 C C . GLY A 1 482 ? -49.436 -7.015 77.131 1.00 86.25 482 GLY A C 1
ATOM 3897 O O . GLY A 1 482 ? -49.325 -7.114 78.350 1.00 86.25 482 GLY A O 1
ATOM 3898 N N . ARG A 1 483 ? -50.244 -6.093 76.583 1.00 84.00 483 ARG A N 1
ATOM 3899 C CA . ARG A 1 483 ? -51.106 -5.201 77.387 1.00 84.00 483 ARG A CA 1
ATOM 3900 C C . ARG A 1 483 ? -52.275 -5.943 78.039 1.00 84.00 483 ARG A C 1
ATOM 3902 O O . ARG A 1 483 ? -52.588 -5.666 79.194 1.00 84.00 483 ARG A O 1
ATOM 3909 N N . VAL A 1 484 ? -52.922 -6.864 77.324 1.00 84.38 484 VAL A N 1
ATOM 3910 C CA . VAL A 1 484 ? -54.007 -7.703 77.867 1.00 84.38 484 VAL A CA 1
ATOM 3911 C C . VAL A 1 484 ? -53.477 -8.634 78.960 1.00 84.38 484 VAL A C 1
ATOM 3913 O O . VAL A 1 484 ? -54.124 -8.796 79.987 1.00 84.38 484 VAL A O 1
ATOM 3916 N N . GLU A 1 485 ? -52.278 -9.179 78.792 1.00 83.50 485 GLU A N 1
ATOM 3917 C CA . GLU A 1 485 ? -51.620 -10.063 79.752 1.00 83.50 485 GLU A CA 1
ATOM 3918 C C . GLU A 1 485 ? -51.147 -9.303 81.001 1.00 83.50 485 GLU A C 1
ATOM 3920 O O . GLU A 1 485 ? -51.382 -9.758 82.117 1.00 83.50 485 GLU A O 1
ATOM 3925 N N . GLN A 1 486 ? -50.628 -8.077 80.853 1.00 83.62 486 GLN A N 1
ATOM 3926 C CA . GLN A 1 486 ? -50.405 -7.165 81.986 1.00 83.62 486 GLN A CA 1
ATOM 3927 C C . GLN A 1 486 ? -51.710 -6.838 82.735 1.00 83.62 486 GLN A C 1
ATOM 3929 O O . GLN A 1 486 ? -51.722 -6.816 83.966 1.00 83.62 486 GLN A O 1
ATOM 3934 N N . GLN A 1 487 ? -52.825 -6.621 82.025 1.00 83.94 487 GLN A N 1
ATOM 3935 C CA . GLN A 1 487 ? -54.142 -6.443 82.653 1.00 83.94 487 GLN A CA 1
ATOM 3936 C C . GLN A 1 487 ? -54.642 -7.724 83.336 1.00 83.94 487 GLN A C 1
ATOM 3938 O O . GLN A 1 487 ? -55.296 -7.637 84.377 1.00 83.94 487 GLN A O 1
ATOM 3943 N N . PHE A 1 488 ? -54.329 -8.901 82.789 1.00 82.44 488 PHE A N 1
ATOM 3944 C CA . PHE A 1 488 ? -54.675 -10.190 83.380 1.00 82.44 488 PHE A CA 1
ATOM 3945 C C . PHE A 1 488 ? -53.897 -10.418 84.679 1.00 82.44 488 PHE A C 1
ATOM 3947 O O . PHE A 1 488 ? -54.519 -10.584 85.720 1.00 82.44 488 PHE A O 1
ATOM 3954 N N . GLN A 1 489 ? -52.568 -10.271 84.662 1.00 84.06 489 GLN A N 1
ATOM 3955 C CA . GLN A 1 489 ? -51.714 -10.350 85.855 1.00 84.06 489 GLN A CA 1
ATOM 3956 C C . GLN A 1 489 ? -52.085 -9.303 86.922 1.00 84.06 489 GLN A C 1
ATOM 3958 O O . GLN A 1 489 ? -51.977 -9.561 88.121 1.00 84.06 489 GLN A O 1
ATOM 3963 N N . ALA A 1 490 ? -52.539 -8.110 86.519 1.00 82.25 490 ALA A N 1
ATOM 3964 C CA . ALA A 1 490 ? -53.042 -7.100 87.452 1.00 82.25 490 ALA A CA 1
ATOM 3965 C C . ALA A 1 490 ? -54.376 -7.515 88.103 1.00 82.25 490 ALA A C 1
ATOM 3967 O O . ALA A 1 490 ? -54.563 -7.303 89.301 1.00 82.25 490 ALA A O 1
ATOM 3968 N N . ARG A 1 491 ? -55.288 -8.139 87.342 1.00 82.81 491 ARG A N 1
ATOM 3969 C CA . ARG A 1 491 ? -56.538 -8.713 87.872 1.00 82.81 491 ARG A CA 1
ATOM 3970 C C . ARG A 1 491 ? -56.283 -9.925 88.761 1.00 82.81 491 ARG A C 1
ATOM 3972 O O . ARG A 1 491 ? -56.906 -10.029 89.805 1.00 82.81 491 ARG A O 1
ATOM 3979 N N . GLU A 1 492 ? -55.359 -10.794 88.380 1.00 82.94 492 GLU A N 1
ATOM 3980 C CA . GLU A 1 492 ? -54.932 -11.970 89.138 1.00 82.94 492 GLU A CA 1
ATOM 3981 C C . GLU A 1 492 ? -54.347 -11.565 90.498 1.00 82.94 492 GLU A C 1
ATOM 3983 O O . GLU A 1 492 ? -54.825 -12.021 91.531 1.00 82.94 492 GLU A O 1
ATOM 3988 N N . LYS A 1 493 ? -53.432 -10.585 90.532 1.00 82.62 493 LYS A N 1
ATOM 3989 C CA . LYS A 1 493 ? -52.923 -9.999 91.787 1.00 82.62 493 LYS A CA 1
ATOM 3990 C C . LYS A 1 493 ? -54.016 -9.331 92.628 1.00 82.62 493 LYS A C 1
ATOM 3992 O O . LYS A 1 493 ? -53.967 -9.405 93.854 1.00 82.62 493 LYS A O 1
ATOM 3997 N N . ALA A 1 494 ? -55.007 -8.696 91.998 1.00 80.81 494 ALA A N 1
ATOM 3998 C CA . ALA A 1 494 ? -56.152 -8.133 92.712 1.00 80.81 494 ALA A CA 1
ATOM 3999 C C . ALA A 1 494 ? -57.063 -9.227 93.300 1.00 80.81 494 ALA A C 1
ATOM 4001 O O . ALA A 1 494 ? -57.492 -9.100 94.443 1.00 80.81 494 ALA A O 1
ATOM 4002 N N . LEU A 1 495 ? -57.322 -10.311 92.561 1.00 81.38 495 LEU A N 1
ATOM 4003 C CA . LEU A 1 495 ? -58.073 -11.478 93.035 1.00 81.38 495 LEU A CA 1
ATOM 4004 C C . LEU A 1 495 ? -57.348 -12.165 94.193 1.00 81.38 495 LEU A C 1
ATOM 4006 O O . LEU A 1 495 ? -57.966 -12.373 95.232 1.00 81.38 495 LEU A O 1
ATOM 4010 N N . GLN A 1 496 ? -56.036 -12.384 94.081 1.00 83.31 496 GLN A N 1
ATOM 4011 C CA . GLN A 1 496 ? -55.219 -12.916 95.170 1.00 83.31 496 GLN A CA 1
ATOM 4012 C C . GLN A 1 496 ? -55.334 -12.046 96.432 1.00 83.31 496 GLN A C 1
ATOM 4014 O O . GLN A 1 496 ? -55.528 -12.566 97.523 1.00 83.31 496 GLN A O 1
ATOM 4019 N N . ALA A 1 497 ? -55.301 -10.714 96.294 1.00 80.50 497 ALA A N 1
ATOM 4020 C CA . ALA A 1 497 ? -55.499 -9.789 97.413 1.00 80.50 497 ALA A CA 1
ATOM 4021 C C . ALA A 1 497 ? -56.932 -9.822 97.994 1.00 80.50 497 ALA A C 1
ATOM 4023 O O . ALA A 1 497 ? -57.111 -9.585 99.193 1.00 80.50 497 ALA A O 1
ATOM 4024 N N . TYR A 1 498 ? -57.952 -10.132 97.183 1.00 80.50 498 TYR A N 1
ATOM 4025 C CA . TYR A 1 498 ? -59.319 -10.375 97.656 1.00 80.50 498 TYR A CA 1
ATOM 4026 C C . TYR A 1 498 ? -59.456 -11.715 98.390 1.00 80.50 498 TYR A C 1
ATOM 4028 O O . TYR A 1 498 ? -60.128 -11.750 99.419 1.00 80.50 498 TYR A O 1
ATOM 4036 N N . GLU A 1 499 ? -58.808 -12.783 97.921 1.00 79.81 499 GLU A N 1
ATOM 4037 C CA . GLU A 1 499 ? -58.739 -14.086 98.600 1.00 79.81 499 GLU A CA 1
ATOM 4038 C C . GLU A 1 499 ? -58.032 -13.956 99.954 1.00 79.81 499 GLU A C 1
ATOM 4040 O O . GLU A 1 499 ? -58.580 -14.341 100.984 1.00 79.81 499 GLU A O 1
ATOM 4045 N N . ASP A 1 500 ? -56.884 -13.279 99.984 1.00 80.19 500 ASP A N 1
ATOM 4046 C CA . ASP A 1 500 ? -56.153 -12.917 101.200 1.00 80.19 500 ASP A CA 1
ATOM 4047 C C . ASP A 1 500 ? -57.025 -12.139 102.202 1.00 80.19 500 ASP A C 1
ATOM 4049 O O . ASP A 1 500 ? -56.917 -12.313 103.418 1.00 80.19 500 ASP A O 1
ATOM 4053 N N . ALA A 1 501 ? -57.876 -11.237 101.703 1.00 78.06 501 ALA A N 1
ATOM 4054 C CA . ALA A 1 501 ? -58.801 -10.446 102.511 1.00 78.06 501 ALA A CA 1
ATOM 4055 C C . ALA A 1 501 ? -60.062 -11.226 102.930 1.00 78.06 501 ALA A C 1
ATOM 4057 O O . ALA A 1 501 ? -60.677 -10.875 103.940 1.00 78.06 501 ALA A O 1
ATOM 4058 N N . LEU A 1 502 ? -60.448 -12.265 102.184 1.00 75.56 502 LEU A N 1
ATOM 4059 C CA . LEU A 1 502 ? -61.508 -13.209 102.542 1.00 75.56 502 LEU A CA 1
ATOM 4060 C C . LEU A 1 502 ? -61.025 -14.166 103.628 1.00 75.56 502 LEU A C 1
ATOM 4062 O O . LEU A 1 502 ? -61.650 -14.205 104.683 1.00 75.56 502 LEU A O 1
ATOM 4066 N N . GLY A 1 503 ? -59.862 -14.800 103.458 1.00 81.19 503 GLY A N 1
ATOM 4067 C CA . GLY A 1 503 ? -59.249 -15.648 104.482 1.00 81.19 503 GLY A CA 1
ATOM 4068 C C . GLY A 1 503 ? -59.094 -14.907 105.813 1.00 81.19 503 GLY A C 1
ATOM 4069 O O . GLY A 1 503 ? -59.537 -15.395 106.846 1.00 81.19 503 GLY A O 1
ATOM 4070 N N . LYS A 1 504 ? -58.613 -13.653 105.801 1.00 78.81 504 LYS A N 1
ATOM 4071 C CA . LYS A 1 504 ? -58.538 -12.795 107.008 1.00 78.81 504 LYS A CA 1
ATOM 4072 C C . LYS A 1 504 ? -59.908 -12.499 107.649 1.00 78.81 504 LYS A C 1
ATOM 4074 O O . LYS A 1 504 ? -59.966 -12.263 108.855 1.00 78.81 504 LYS A O 1
ATOM 4079 N N . LYS A 1 505 ? -61.012 -12.512 106.889 1.00 77.50 505 LYS A N 1
ATOM 4080 C CA . LYS A 1 505 ? -62.385 -12.380 107.419 1.00 77.50 505 LYS A CA 1
ATOM 4081 C C . LYS A 1 505 ? -62.931 -13.703 107.944 1.00 77.50 505 LYS A C 1
ATOM 4083 O O . LYS A 1 505 ? -63.557 -13.700 108.998 1.00 77.50 505 LYS A O 1
ATOM 4088 N N . GLU A 1 506 ? -62.676 -14.814 107.265 1.00 77.06 506 GLU A N 1
ATOM 4089 C CA . GLU A 1 506 ? -63.031 -16.161 107.728 1.00 77.06 506 GLU A CA 1
ATOM 4090 C C . GLU A 1 506 ? -62.335 -16.473 109.055 1.00 77.06 506 GLU A C 1
ATOM 4092 O O . GLU A 1 506 ? -62.977 -16.898 110.011 1.00 77.06 506 GLU A O 1
ATOM 4097 N N . ASP A 1 507 ? -61.061 -16.108 109.175 1.00 77.31 507 ASP A N 1
ATOM 4098 C CA . ASP A 1 507 ? -60.260 -16.204 110.394 1.00 77.31 507 ASP A CA 1
ATOM 4099 C C . ASP A 1 507 ? -60.870 -15.394 111.564 1.00 77.31 507 ASP A C 1
ATOM 4101 O O . ASP A 1 507 ? -60.873 -15.829 112.719 1.00 77.31 507 ASP A O 1
ATOM 4105 N N . LEU A 1 508 ? -61.456 -14.222 111.277 1.00 77.75 508 LEU A N 1
ATOM 4106 C CA . LEU A 1 508 ? -62.200 -13.408 112.250 1.00 77.75 508 LEU A CA 1
ATOM 4107 C C . LEU A 1 508 ? -63.575 -14.006 112.595 1.00 77.75 508 LEU A C 1
ATOM 4109 O O . LEU A 1 508 ? -63.972 -13.967 113.761 1.00 77.75 508 LEU A O 1
ATOM 4113 N N . ILE A 1 509 ? -64.278 -14.591 111.622 1.00 75.50 509 ILE A N 1
ATOM 4114 C CA . ILE A 1 509 ? -65.558 -15.289 111.818 1.00 75.50 509 ILE A CA 1
ATOM 4115 C C . ILE A 1 509 ? -65.355 -16.542 112.680 1.00 75.50 509 ILE A C 1
ATOM 4117 O O . ILE A 1 509 ? -66.092 -16.736 113.643 1.00 75.50 509 ILE A O 1
ATOM 4121 N N . MET A 1 510 ? -64.309 -17.333 112.432 1.00 76.00 510 MET A N 1
ATOM 4122 C CA . MET A 1 510 ? -63.942 -18.494 113.252 1.00 76.00 510 MET A CA 1
ATOM 4123 C C . MET A 1 510 ? -63.560 -18.081 114.682 1.00 76.00 510 MET A C 1
ATOM 4125 O O . MET A 1 510 ? -64.020 -18.684 115.653 1.00 76.00 510 MET A O 1
ATOM 4129 N N . LYS A 1 511 ? -62.804 -16.985 114.850 1.00 77.94 511 LYS A N 1
ATOM 4130 C CA . LYS A 1 511 ? -62.504 -16.409 116.178 1.00 77.94 511 LYS A CA 1
ATOM 4131 C C . LYS A 1 511 ? -63.755 -15.877 116.894 1.00 77.94 511 LYS A C 1
ATOM 4133 O O . LYS A 1 511 ? -63.788 -15.884 118.126 1.00 77.94 511 LYS A O 1
ATOM 4138 N N . ALA A 1 512 ? -64.782 -15.436 116.165 1.00 74.19 512 ALA A N 1
ATOM 4139 C CA . ALA A 1 512 ? -66.073 -15.042 116.731 1.00 74.19 512 ALA A CA 1
ATOM 4140 C C . ALA A 1 512 ? -66.944 -16.258 117.104 1.00 74.19 512 ALA A C 1
ATOM 4142 O O . ALA A 1 512 ? -67.503 -16.284 118.202 1.00 74.19 512 ALA A O 1
ATOM 4143 N N . LEU A 1 513 ? -67.001 -17.285 116.249 1.00 74.94 513 LEU A N 1
ATOM 4144 C CA . LEU A 1 513 ? -67.709 -18.546 116.497 1.00 74.94 513 LEU A CA 1
ATOM 4145 C C . LEU A 1 513 ? -67.164 -19.265 117.734 1.00 74.94 513 LEU A C 1
ATOM 4147 O O . LEU A 1 513 ? -67.938 -19.579 118.634 1.00 74.94 513 LEU A O 1
ATOM 4151 N N . ASN A 1 514 ? -65.842 -19.418 117.857 1.00 77.44 514 ASN A N 1
ATOM 4152 C CA . ASN A 1 514 ? -65.226 -20.056 119.026 1.00 77.44 514 ASN A CA 1
ATOM 4153 C C . ASN A 1 514 ? -65.582 -19.323 120.338 1.00 77.44 514 ASN A C 1
ATOM 4155 O O . ASN A 1 514 ? -65.908 -19.955 121.343 1.00 77.44 514 ASN A O 1
ATOM 4159 N N . LYS A 1 515 ? -65.614 -17.980 120.324 1.00 77.88 515 LYS A N 1
ATOM 4160 C CA . LYS A 1 515 ? -66.069 -17.174 121.473 1.00 77.88 515 LYS A CA 1
ATOM 4161 C C . LYS A 1 515 ? -67.564 -17.346 121.763 1.00 77.88 515 LYS A C 1
ATOM 4163 O O . LYS A 1 515 ? -67.957 -17.343 122.931 1.00 77.88 515 LYS A O 1
ATOM 4168 N N . ALA A 1 516 ? -68.396 -17.511 120.735 1.00 71.88 516 ALA A N 1
ATOM 4169 C CA . ALA A 1 516 ? -69.818 -17.802 120.896 1.00 71.88 516 ALA A CA 1
ATOM 4170 C C . ALA A 1 516 ? -70.054 -19.209 121.479 1.00 71.88 516 ALA A C 1
ATOM 4172 O O . ALA A 1 516 ? -70.915 -19.370 122.345 1.00 71.88 516 ALA A O 1
ATOM 4173 N N . GLU A 1 517 ? -69.257 -20.211 121.095 1.00 77.00 517 GLU A N 1
ATOM 4174 C CA . GLU A 1 517 ? -69.303 -21.548 121.699 1.00 77.00 517 GLU A CA 1
ATOM 4175 C C . GLU A 1 517 ? -68.845 -21.554 123.161 1.00 77.00 517 GLU A C 1
ATOM 4177 O O . GLU A 1 517 ? -69.488 -22.181 124.004 1.00 77.00 517 GLU A O 1
ATOM 4182 N N . GLU A 1 518 ? -67.778 -20.826 123.502 1.00 80.06 518 GLU A N 1
ATOM 4183 C CA . GLU A 1 518 ? -67.384 -20.630 124.901 1.00 80.06 518 GLU A CA 1
ATOM 4184 C C . GLU A 1 518 ? -68.500 -19.980 125.728 1.00 80.06 518 GLU A C 1
ATOM 4186 O O . GLU A 1 518 ? -68.784 -20.420 126.846 1.00 80.06 518 GLU A O 1
ATOM 4191 N N . ALA A 1 519 ? -69.139 -18.935 125.193 1.00 75.12 519 ALA A N 1
ATOM 4192 C CA . ALA A 1 519 ? -70.264 -18.271 125.843 1.00 75.12 519 ALA A CA 1
ATOM 4193 C C . ALA A 1 519 ? -71.461 -19.223 126.007 1.00 75.12 519 ALA A C 1
ATOM 4195 O O . ALA A 1 519 ? -72.096 -19.238 127.063 1.00 75.12 519 ALA A O 1
ATOM 4196 N N . ARG A 1 520 ? -71.728 -20.077 125.009 1.00 78.81 520 ARG A N 1
ATOM 4197 C CA . ARG A 1 520 ? -72.762 -21.117 125.074 1.00 78.81 520 ARG A CA 1
ATOM 4198 C C . ARG A 1 520 ? -72.466 -22.164 126.150 1.00 78.81 520 ARG A C 1
ATOM 4200 O O . ARG A 1 520 ? -73.357 -22.452 126.944 1.00 78.81 520 ARG A O 1
ATOM 4207 N N . LYS A 1 521 ? -71.233 -22.679 126.239 1.00 79.31 521 LYS A N 1
ATOM 4208 C CA . LYS A 1 521 ? -70.819 -23.626 127.296 1.00 79.31 521 LYS A CA 1
ATOM 4209 C C . LYS A 1 521 ? -71.014 -23.017 128.690 1.00 79.31 521 LYS A C 1
ATOM 4211 O O . LYS A 1 521 ? -71.666 -23.623 129.538 1.00 79.31 521 LYS A O 1
ATOM 4216 N N . LYS A 1 522 ? -70.578 -21.766 128.889 1.00 78.75 522 LYS A N 1
ATOM 4217 C CA . LYS A 1 522 ? -70.798 -20.999 130.134 1.00 78.75 522 LYS A CA 1
ATOM 4218 C C . LYS A 1 522 ? -72.297 -20.809 130.443 1.00 78.75 522 LYS A C 1
ATOM 4220 O O . LYS A 1 522 ? -72.703 -20.901 131.600 1.00 78.75 522 LYS A O 1
ATOM 4225 N N . ALA A 1 523 ? -73.144 -20.603 129.431 1.00 71.69 523 ALA A N 1
ATOM 4226 C CA . ALA A 1 523 ? -74.596 -20.511 129.604 1.00 71.69 523 ALA A CA 1
ATOM 4227 C C . ALA A 1 523 ? -75.262 -21.861 129.947 1.00 71.69 523 ALA A C 1
ATOM 4229 O O . ALA A 1 523 ? -76.231 -21.889 130.707 1.00 71.69 523 ALA A O 1
ATOM 4230 N N . GLU A 1 524 ? -74.756 -22.981 129.428 1.00 76.56 524 GLU A N 1
ATOM 4231 C CA . GLU A 1 524 ? -75.250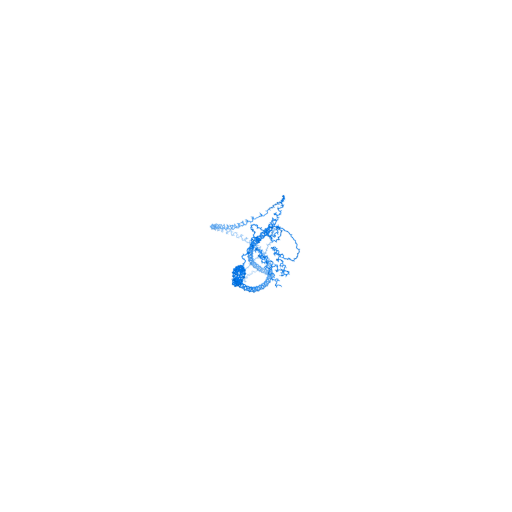 -24.326 129.757 1.00 76.56 524 GLU A CA 1
ATOM 4232 C C . GLU A 1 524 ? -74.821 -24.760 131.176 1.00 76.56 524 GLU A C 1
ATOM 4234 O O . GLU A 1 524 ? -75.657 -25.267 131.926 1.00 76.56 524 GLU A O 1
ATOM 4239 N N . GLU A 1 525 ? -73.610 -24.413 131.633 1.00 78.12 525 GLU A N 1
ATOM 4240 C CA . GLU A 1 525 ? -73.227 -24.539 133.052 1.00 78.12 525 GLU A CA 1
ATOM 4241 C C . GLU A 1 525 ? -74.152 -23.751 133.995 1.00 78.12 525 GLU A C 1
ATOM 4243 O O . GLU A 1 525 ? -74.522 -24.232 135.069 1.00 78.12 525 GLU A O 1
ATOM 4248 N N . LEU A 1 526 ? -74.519 -22.521 133.620 1.00 74.50 526 LEU A N 1
ATOM 4249 C CA . LEU A 1 526 ? -75.431 -21.690 134.409 1.00 74.50 526 LEU A CA 1
ATOM 4250 C C . LEU A 1 526 ? -76.848 -22.283 134.438 1.00 74.50 526 LEU A C 1
ATOM 4252 O O . LEU A 1 526 ? -77.482 -22.274 135.493 1.00 74.50 526 LEU A O 1
ATOM 4256 N N . LYS A 1 527 ? -77.325 -22.877 133.335 1.00 75.25 527 LYS A N 1
ATOM 4257 C CA . LYS A 1 527 ? -78.588 -23.639 133.316 1.00 75.25 527 LYS A CA 1
ATOM 4258 C C . LYS A 1 527 ? -78.543 -24.845 134.259 1.00 75.25 527 LYS A C 1
ATOM 4260 O O . LYS A 1 527 ? -79.507 -25.046 134.996 1.00 75.25 527 LYS A O 1
ATOM 4265 N N . ALA A 1 528 ? -77.441 -25.599 134.292 1.00 74.38 528 ALA A N 1
ATOM 4266 C CA . ALA A 1 528 ? -77.271 -26.723 135.217 1.00 74.38 528 ALA A CA 1
ATOM 4267 C C . ALA A 1 528 ? -77.301 -26.267 136.691 1.00 74.38 528 ALA A C 1
ATOM 4269 O O . ALA A 1 528 ? -78.030 -26.833 137.505 1.00 74.38 528 ALA A O 1
ATOM 4270 N N . LYS A 1 529 ? -76.603 -25.170 137.020 1.00 75.56 529 LYS A N 1
ATOM 4271 C CA . LYS A 1 529 ? -76.634 -24.548 138.359 1.00 75.56 529 LYS A CA 1
ATOM 4272 C C . LYS A 1 529 ? -78.053 -24.084 138.742 1.00 75.56 529 LYS A C 1
ATOM 4274 O O . LYS A 1 529 ? -78.486 -24.298 139.871 1.00 75.56 529 LYS A O 1
ATOM 4279 N N . ILE A 1 530 ? -78.819 -23.523 137.800 1.00 71.56 530 ILE A N 1
ATOM 4280 C CA . ILE A 1 530 ? -80.229 -23.136 138.010 1.00 71.56 530 ILE A CA 1
ATOM 4281 C C . ILE A 1 530 ? -81.147 -24.358 138.203 1.00 71.56 530 ILE A C 1
ATOM 4283 O O . ILE A 1 530 ? -82.105 -24.273 138.972 1.00 71.56 530 ILE A O 1
ATOM 4287 N N . ALA A 1 531 ? -80.876 -25.490 137.545 1.00 72.94 531 ALA A N 1
ATOM 4288 C CA . ALA A 1 531 ? -81.631 -26.728 137.746 1.00 72.94 531 ALA A CA 1
ATOM 4289 C C . ALA A 1 531 ? -81.448 -27.272 139.174 1.00 72.94 531 ALA A C 1
ATOM 4291 O O . ALA A 1 531 ? -82.443 -27.469 139.869 1.00 72.94 531 ALA A O 1
ATOM 4292 N N . ALA A 1 532 ? -80.204 -27.377 139.655 1.00 72.56 532 ALA A N 1
ATOM 4293 C CA . ALA A 1 532 ? -79.904 -27.805 141.025 1.00 72.56 532 ALA A CA 1
ATOM 4294 C C . ALA A 1 532 ? -80.553 -26.895 142.093 1.00 72.56 532 ALA A C 1
ATOM 4296 O O . ALA A 1 532 ? -81.074 -27.371 143.099 1.00 72.56 532 ALA A O 1
ATOM 4297 N N . VAL A 1 533 ? -80.611 -25.576 141.857 1.00 72.69 533 VAL A N 1
ATOM 4298 C CA . VAL A 1 533 ? -81.314 -24.632 142.751 1.00 72.69 533 VAL A CA 1
ATOM 4299 C C . VAL A 1 533 ? -82.839 -24.836 142.742 1.00 72.69 533 VAL A C 1
ATOM 4301 O O . VAL A 1 533 ? -83.490 -24.625 143.766 1.00 72.69 533 VAL A O 1
ATOM 4304 N N . LYS A 1 534 ? -83.437 -25.266 141.621 1.00 74.81 534 LYS A N 1
ATOM 4305 C CA . LYS A 1 534 ? -84.867 -25.626 141.571 1.00 74.81 534 LYS A CA 1
ATOM 4306 C C . LYS A 1 534 ? -85.160 -26.934 142.304 1.00 74.81 534 LYS A C 1
ATOM 4308 O O . LYS A 1 534 ? -86.189 -27.016 142.967 1.00 74.81 534 LYS A O 1
ATOM 4313 N N . GLU A 1 535 ? -84.263 -27.910 142.210 1.00 73.94 535 GLU A N 1
ATOM 4314 C CA . GLU A 1 535 ? -84.348 -29.196 142.910 1.00 73.94 535 GLU A CA 1
ATOM 4315 C C . GLU A 1 535 ? -84.252 -29.003 144.431 1.00 73.94 535 GLU A C 1
ATOM 4317 O O . GLU A 1 535 ? -85.198 -29.324 145.148 1.00 73.94 535 GLU A O 1
ATOM 4322 N N . ALA A 1 536 ? -83.226 -28.290 144.910 1.00 70.00 536 ALA A N 1
ATOM 4323 C CA . ALA A 1 536 ? -83.100 -27.913 146.321 1.00 70.00 536 ALA A CA 1
ATOM 4324 C C . ALA A 1 536 ? -84.319 -27.124 146.851 1.00 70.00 536 ALA A C 1
ATOM 4326 O O . ALA A 1 536 ? -84.705 -27.265 148.011 1.00 70.00 536 ALA A O 1
ATOM 4327 N N . LYS A 1 537 ? -84.975 -26.317 146.002 1.00 72.19 537 LYS A N 1
ATOM 4328 C CA . LYS A 1 537 ? -86.218 -25.605 146.352 1.00 72.19 537 LYS A CA 1
ATOM 4329 C C . LYS A 1 537 ? -87.460 -26.513 146.379 1.00 72.19 537 LYS A C 1
ATOM 4331 O O . LYS A 1 537 ? -88.428 -26.178 147.061 1.00 72.19 537 LYS A O 1
ATOM 4336 N N . ALA A 1 538 ? -87.457 -27.638 145.667 1.00 75.69 538 ALA A N 1
ATOM 4337 C CA . ALA A 1 538 ? -88.500 -28.657 145.776 1.00 75.69 538 ALA A CA 1
ATOM 4338 C C . ALA A 1 538 ? -88.343 -29.474 147.070 1.00 75.69 538 ALA A C 1
ATOM 4340 O O . ALA A 1 538 ? -89.335 -29.723 147.754 1.00 75.69 538 ALA A O 1
ATOM 4341 N N . ASP A 1 539 ? -87.109 -29.804 147.457 1.00 74.19 539 ASP A N 1
ATOM 4342 C CA . ASP A 1 539 ? -86.833 -30.491 148.723 1.00 74.19 539 ASP A CA 1
ATOM 4343 C C . ASP A 1 539 ? -87.073 -29.601 149.947 1.00 74.19 539 ASP A C 1
ATOM 4345 O O . ASP A 1 539 ? -87.630 -30.074 150.937 1.00 74.19 539 ASP A O 1
ATOM 4349 N N . LEU A 1 540 ? -86.796 -28.293 149.857 1.00 74.25 540 LEU A N 1
ATOM 4350 C CA . LEU A 1 540 ? -87.207 -27.334 150.891 1.00 74.25 540 LEU A CA 1
ATOM 4351 C C . LEU A 1 540 ? -88.722 -27.417 151.158 1.00 74.25 540 LEU A C 1
ATOM 4353 O O . LEU A 1 540 ? -89.135 -27.521 152.309 1.00 74.25 540 LEU A O 1
ATOM 4357 N N . LYS A 1 541 ? -89.547 -27.476 150.102 1.00 74.75 541 LYS A N 1
ATOM 4358 C CA . LYS A 1 541 ? -91.007 -27.629 150.232 1.00 74.75 541 LYS A CA 1
ATOM 4359 C C . LYS A 1 541 ? -91.438 -28.971 150.828 1.00 74.75 541 LYS A C 1
ATOM 4361 O O . LYS A 1 541 ? -92.457 -29.026 151.513 1.00 74.75 541 LYS A O 1
ATOM 4366 N N . ARG A 1 542 ? -90.693 -30.055 150.579 1.00 75.56 542 ARG A N 1
ATOM 4367 C CA . ARG A 1 542 ? -90.939 -31.361 151.223 1.00 75.56 542 ARG A CA 1
ATOM 4368 C C . ARG A 1 542 ? -90.666 -31.289 152.727 1.00 75.56 542 ARG A C 1
ATOM 4370 O O . ARG A 1 542 ? -91.457 -31.808 153.509 1.00 75.56 542 ARG A O 1
ATOM 4377 N N . LEU A 1 543 ? -89.594 -30.606 153.129 1.00 73.56 543 LEU A N 1
ATOM 4378 C CA . LEU A 1 543 ? -89.258 -30.374 154.538 1.00 73.56 543 LEU A CA 1
ATOM 4379 C C . LEU A 1 543 ? -90.263 -29.435 155.228 1.00 73.56 543 LEU A C 1
ATOM 4381 O O . LEU A 1 543 ? -90.638 -29.689 156.369 1.00 73.56 543 LEU A O 1
ATOM 4385 N N . GLU A 1 544 ? -90.751 -28.399 154.538 1.00 74.88 544 GLU A N 1
ATOM 4386 C CA . GLU A 1 544 ? -91.841 -27.537 155.022 1.00 74.88 544 GLU A CA 1
ATOM 4387 C C . GLU A 1 544 ? -93.134 -28.339 155.256 1.00 74.88 544 GLU A C 1
ATOM 4389 O O . GLU A 1 544 ? -93.743 -28.215 156.317 1.00 74.88 544 GLU A O 1
ATOM 4394 N N . ALA A 1 545 ? -93.518 -29.220 154.323 1.00 76.38 545 ALA A N 1
ATOM 4395 C CA . ALA A 1 545 ? -94.698 -30.076 154.469 1.00 76.38 545 ALA A CA 1
ATOM 4396 C C . ALA A 1 545 ? -94.574 -31.062 155.649 1.00 76.38 545 ALA A C 1
ATOM 4398 O O . ALA A 1 545 ? -95.475 -31.127 156.486 1.00 76.38 545 ALA A O 1
ATOM 4399 N N . LEU A 1 546 ? -93.438 -31.764 155.765 1.00 76.12 546 LEU A N 1
ATOM 4400 C CA . LEU A 1 546 ? -93.145 -32.656 156.897 1.00 76.12 546 LEU A CA 1
ATOM 4401 C C . LEU A 1 546 ? -93.147 -31.911 158.239 1.00 76.12 546 LEU A C 1
ATOM 4403 O O . LEU A 1 546 ? -93.604 -32.448 159.247 1.00 76.12 546 LEU A O 1
ATOM 4407 N N . ARG A 1 547 ? -92.673 -30.658 158.266 1.00 74.25 547 ARG A N 1
ATOM 4408 C CA . ARG A 1 547 ? -92.735 -29.817 159.465 1.00 74.25 547 ARG A CA 1
ATOM 4409 C C . ARG A 1 547 ? -94.181 -29.505 159.857 1.00 74.25 547 ARG A C 1
ATOM 4411 O O . ARG A 1 547 ? -94.512 -29.663 161.027 1.00 74.25 547 ARG A O 1
ATOM 4418 N N . SER A 1 548 ? -95.038 -29.102 158.918 1.00 75.50 548 SER A N 1
ATOM 4419 C CA . SER A 1 548 ? -96.453 -28.831 159.219 1.00 75.50 548 SER A CA 1
ATOM 4420 C C . SER A 1 548 ? -97.218 -30.085 159.663 1.00 75.50 548 SER A C 1
ATOM 4422 O O . SER A 1 548 ? -98.095 -29.999 160.521 1.00 75.50 548 SER A O 1
ATOM 4424 N N . GLU A 1 549 ? -96.866 -31.258 159.132 1.00 76.81 549 GLU A N 1
ATOM 4425 C CA . GLU A 1 549 ? -97.423 -32.546 159.562 1.00 76.81 549 GLU A CA 1
ATOM 4426 C C . GLU A 1 549 ? -96.986 -32.906 160.998 1.00 76.81 549 GLU A C 1
ATOM 4428 O O . GLU A 1 549 ? -97.821 -33.272 161.831 1.00 76.81 549 GLU A O 1
ATOM 4433 N N . LEU A 1 550 ? -95.708 -32.693 161.336 1.00 75.31 550 LEU A N 1
ATOM 4434 C CA . LEU A 1 550 ? -95.201 -32.821 162.707 1.00 75.31 550 LEU A CA 1
ATOM 4435 C C . LEU A 1 550 ? -95.886 -31.839 163.669 1.00 75.31 550 LEU A C 1
ATOM 4437 O O . LEU A 1 550 ? -96.370 -32.265 164.718 1.00 75.31 550 LEU A O 1
ATOM 4441 N N . GLU A 1 551 ? -95.993 -30.558 163.311 1.00 75.69 551 GLU A N 1
ATOM 4442 C CA . GLU A 1 551 ? -96.669 -29.533 164.122 1.00 75.69 551 GLU A CA 1
ATOM 4443 C C . GLU A 1 551 ? -98.141 -29.902 164.391 1.00 75.69 551 GLU A C 1
ATOM 4445 O O . GLU A 1 551 ? -98.596 -29.814 165.534 1.00 75.69 551 GLU A O 1
ATOM 4450 N N . TRP A 1 552 ? -98.854 -30.442 163.394 1.00 80.81 552 TRP A N 1
ATOM 4451 C CA . TRP A 1 552 ? -100.213 -30.965 163.576 1.00 80.81 552 TRP A CA 1
ATOM 4452 C C . TRP A 1 552 ? -100.276 -32.155 164.547 1.00 80.81 552 TRP A C 1
ATOM 4454 O O . TRP A 1 552 ? -101.169 -32.205 165.397 1.00 80.81 552 TRP A O 1
ATOM 4464 N N . THR A 1 553 ? -99.333 -33.105 164.476 1.00 74.69 553 THR A N 1
ATOM 4465 C CA . THR A 1 553 ? -99.296 -34.226 165.440 1.00 74.69 553 THR A CA 1
ATOM 4466 C C . THR A 1 553 ? -98.973 -33.772 166.863 1.00 74.69 553 THR A C 1
ATOM 4468 O O . THR A 1 553 ? -99.620 -34.236 167.804 1.00 74.69 553 THR A O 1
ATOM 4471 N N . ILE A 1 554 ? -98.054 -32.815 167.029 1.00 73.25 554 ILE A N 1
ATOM 4472 C CA . ILE A 1 554 ? -97.720 -32.219 168.330 1.00 73.25 554 ILE A CA 1
ATOM 4473 C C . ILE A 1 554 ? -98.962 -31.555 168.933 1.00 73.25 554 ILE A C 1
ATOM 4475 O O . ILE A 1 554 ? -99.291 -31.802 170.096 1.00 73.25 554 ILE A O 1
ATOM 4479 N N . GLU A 1 555 ? -99.705 -30.761 168.158 1.00 74.62 555 GLU A N 1
ATOM 4480 C CA . GLU A 1 555 ? -100.900 -30.088 168.673 1.00 74.62 555 GLU A CA 1
ATOM 4481 C C . GLU A 1 555 ? -102.051 -31.070 168.971 1.00 74.62 555 GLU A C 1
ATOM 4483 O O . GLU A 1 555 ? -102.768 -30.917 169.964 1.00 74.62 555 GLU A O 1
ATOM 4488 N N . LYS A 1 556 ? -102.191 -32.134 168.172 1.00 76.38 556 LYS A N 1
ATOM 4489 C CA . LYS A 1 556 ? -103.166 -33.212 168.401 1.00 76.38 556 LYS A CA 1
ATOM 4490 C C . LYS A 1 556 ? -102.928 -33.945 169.725 1.00 76.38 556 LYS A C 1
ATOM 4492 O O . LYS A 1 556 ? -103.891 -34.194 170.449 1.00 76.38 556 LYS A O 1
ATOM 4497 N N . GLU A 1 557 ? -101.679 -34.259 170.070 1.00 72.94 557 GLU A N 1
ATOM 4498 C CA . GLU A 1 557 ? -101.351 -34.859 171.372 1.00 72.94 557 GLU A CA 1
ATOM 4499 C C . GLU A 1 557 ? -101.445 -33.837 172.516 1.00 72.94 557 GLU A C 1
ATOM 4501 O O . GLU A 1 557 ? -101.992 -34.151 173.574 1.00 72.94 557 GLU A O 1
ATOM 4506 N N . SER A 1 558 ? -101.043 -32.581 172.285 1.00 62.59 558 SER A N 1
ATOM 4507 C CA . SER A 1 558 ? -101.175 -31.488 173.266 1.00 62.59 558 SER A CA 1
ATOM 4508 C C . SER A 1 558 ? -102.627 -31.306 173.726 1.00 62.59 558 SER A C 1
ATOM 4510 O O . SER A 1 558 ? -102.902 -31.182 174.922 1.00 62.59 558 SER A O 1
ATOM 4512 N N . ARG A 1 559 ? -103.585 -31.386 172.792 1.00 66.56 559 ARG A N 1
ATOM 4513 C CA . ARG A 1 559 ? -105.026 -31.324 173.085 1.00 66.56 559 ARG A CA 1
ATOM 4514 C C . ARG A 1 559 ? -105.528 -32.521 173.917 1.00 66.56 559 ARG A C 1
ATOM 4516 O O . ARG A 1 559 ? -106.468 -32.342 174.688 1.00 66.56 559 ARG A O 1
ATOM 4523 N N . LYS A 1 560 ? -104.897 -33.706 173.848 1.00 63.69 560 LYS A N 1
ATOM 4524 C CA . LYS A 1 560 ? -105.210 -34.837 174.755 1.00 63.69 560 LYS A CA 1
ATOM 4525 C C . LYS A 1 560 ? -104.646 -34.632 176.160 1.00 63.69 560 LYS A C 1
ATOM 4527 O O . LYS A 1 560 ? -105.325 -34.945 177.134 1.00 63.69 560 LYS A O 1
ATOM 4532 N N . VAL A 1 561 ? -103.424 -34.106 176.273 1.00 57.84 561 VAL A N 1
ATOM 4533 C CA . VAL A 1 561 ? -102.777 -33.834 177.571 1.00 57.84 561 VAL A CA 1
ATOM 4534 C C . VAL A 1 561 ? -103.591 -32.807 178.366 1.00 57.84 561 VAL A C 1
ATOM 4536 O O . VAL A 1 561 ? -103.908 -33.039 179.532 1.00 57.84 561 VAL A O 1
ATOM 4539 N N . ILE A 1 562 ? -104.030 -31.727 177.710 1.00 58.47 562 ILE A N 1
ATOM 4540 C CA . ILE A 1 562 ? -104.889 -30.696 178.316 1.00 58.47 562 ILE A CA 1
ATOM 4541 C C . ILE A 1 562 ? -106.227 -31.284 178.804 1.00 58.47 562 ILE A C 1
ATOM 4543 O O . ILE A 1 562 ? -106.700 -30.914 179.877 1.00 58.47 562 ILE A O 1
ATOM 4547 N N . ALA A 1 563 ? -106.810 -32.247 178.080 1.00 52.50 563 ALA A N 1
ATOM 4548 C CA . ALA A 1 563 ? -108.074 -32.884 178.461 1.00 52.50 563 ALA A CA 1
ATOM 4549 C C . ALA A 1 563 ? -107.986 -33.789 179.711 1.00 52.50 563 ALA A C 1
ATOM 4551 O O . ALA A 1 563 ? -109.016 -34.068 180.324 1.00 52.50 563 ALA A O 1
ATOM 4552 N N . MET A 1 564 ? -106.789 -34.236 180.113 1.00 50.34 564 MET A N 1
ATOM 4553 C CA . MET A 1 564 ? -106.594 -35.088 181.300 1.00 50.34 564 MET A CA 1
ATOM 4554 C C . MET A 1 564 ? -106.105 -34.326 182.545 1.00 50.34 564 MET A C 1
ATOM 4556 O O . MET A 1 564 ? -106.250 -34.829 183.657 1.00 50.34 564 MET A O 1
ATOM 4560 N N . GLY A 1 565 ? -105.593 -33.098 182.398 1.00 44.62 565 GLY A N 1
ATOM 4561 C CA . GLY A 1 565 ? -105.050 -32.298 183.510 1.00 44.62 565 GLY A CA 1
ATOM 4562 C C . GLY A 1 565 ? -106.078 -31.732 184.506 1.00 44.62 565 GLY A C 1
ATOM 4563 O O . GLY A 1 565 ? -105.698 -31.179 185.534 1.00 44.62 565 GLY A O 1
ATOM 4564 N N . GLY A 1 566 ? -107.382 -31.863 184.245 1.00 42.94 566 GLY A N 1
ATOM 4565 C CA . GLY A 1 566 ? -108.449 -31.187 185.002 1.00 42.94 566 GLY A CA 1
ATOM 4566 C C . GLY A 1 566 ? -108.764 -31.716 186.413 1.00 42.94 566 GLY A C 1
ATOM 4567 O O . GLY A 1 566 ? -109.797 -31.338 186.962 1.00 42.94 566 GLY A O 1
ATOM 4568 N N . LYS A 1 567 ? -107.953 -32.616 186.993 1.00 41.69 567 LYS A N 1
ATOM 4569 C CA . LYS A 1 567 ? -108.240 -33.279 188.287 1.00 41.69 567 LYS A CA 1
ATOM 4570 C C . LYS A 1 567 ? -107.009 -33.525 189.179 1.00 41.69 567 LYS A C 1
ATOM 4572 O O . LYS A 1 567 ? -106.844 -34.630 189.684 1.00 41.69 567 LYS A O 1
ATOM 4577 N N . LEU A 1 568 ? -106.174 -32.513 189.423 1.00 40.12 568 LEU A N 1
ATOM 4578 C CA . LEU A 1 568 ? -105.256 -32.514 190.578 1.00 40.12 568 LEU A CA 1
ATOM 4579 C C . LEU A 1 568 ? -104.837 -31.085 190.967 1.00 40.12 568 LEU A C 1
ATOM 4581 O O . LEU A 1 568 ? -103.823 -30.554 190.529 1.00 40.12 568 LEU A O 1
ATOM 4585 N N . HIS A 1 569 ? -105.667 -30.451 191.794 1.00 43.16 569 HIS A N 1
ATOM 4586 C CA . HIS A 1 569 ? -105.337 -29.206 192.490 1.00 43.16 569 HIS A CA 1
ATOM 4587 C C . HIS A 1 569 ? -104.700 -29.555 193.854 1.00 43.16 569 HIS A C 1
ATOM 4589 O O . HIS A 1 569 ? -105.067 -30.568 194.445 1.00 43.16 569 HIS A O 1
ATOM 4595 N N . HIS A 1 570 ? -103.791 -28.713 194.362 1.00 37.69 570 HIS A N 1
ATOM 4596 C CA . HIS A 1 570 ? -103.169 -28.808 195.703 1.00 37.69 570 HIS A CA 1
ATOM 4597 C C . HIS A 1 570 ? -102.185 -29.972 195.987 1.00 37.69 570 HIS A C 1
ATOM 4599 O O . HIS A 1 570 ? -102.254 -30.599 197.043 1.00 37.69 570 HIS A O 1
ATOM 4605 N N . ILE A 1 571 ? -101.171 -30.170 195.137 1.00 38.81 571 ILE A N 1
ATOM 4606 C CA . ILE A 1 571 ? -99.843 -30.652 195.580 1.00 38.81 571 ILE A CA 1
ATOM 4607 C C . ILE A 1 571 ? -98.765 -29.730 194.966 1.00 38.81 571 ILE A C 1
ATOM 4609 O O . ILE A 1 571 ? -98.983 -29.147 193.909 1.00 38.81 571 ILE A O 1
ATOM 4613 N N . GLU A 1 572 ? -97.629 -29.579 195.657 1.00 37.41 572 GLU A N 1
ATOM 4614 C CA . GLU A 1 572 ? -96.389 -28.929 195.178 1.00 37.41 572 GLU A CA 1
ATOM 4615 C C . GLU A 1 572 ? -96.365 -27.405 194.951 1.00 37.41 572 GLU A C 1
ATOM 4617 O O . GLU A 1 572 ? -95.502 -26.878 194.254 1.00 37.41 572 GLU A O 1
ATOM 4622 N N . ASP A 1 573 ? -97.122 -26.662 195.761 1.00 39.59 573 ASP A N 1
ATOM 4623 C CA . ASP A 1 573 ? -96.744 -25.290 196.161 1.00 39.59 573 ASP A CA 1
ATOM 4624 C C . ASP A 1 573 ? -95.523 -25.312 197.128 1.00 39.59 573 ASP A C 1
ATOM 4626 O O . ASP A 1 573 ? -95.583 -24.855 198.274 1.00 39.59 573 ASP A O 1
ATOM 4630 N N . ARG A 1 574 ? -94.434 -26.012 196.741 1.00 32.22 574 ARG A N 1
ATOM 4631 C CA . ARG A 1 574 ? -93.334 -26.369 197.667 1.00 32.22 574 ARG A CA 1
ATOM 4632 C C . ARG A 1 574 ? -91.916 -26.594 197.104 1.00 32.22 574 ARG A C 1
ATOM 4634 O O . ARG A 1 574 ? -91.024 -26.861 197.903 1.00 32.22 574 ARG A O 1
ATOM 4641 N N . LEU A 1 575 ? -91.669 -26.403 195.807 1.00 40.12 575 LEU A N 1
ATOM 4642 C CA . LEU A 1 575 ? -90.324 -26.201 195.227 1.00 40.12 575 LEU A CA 1
ATOM 4643 C C . LEU A 1 575 ? -90.423 -25.094 194.161 1.00 40.12 575 LEU A C 1
ATOM 4645 O O . LEU A 1 575 ? -91.143 -25.265 193.186 1.00 40.12 575 LEU A O 1
ATOM 4649 N N . LYS A 1 576 ? -89.810 -23.907 194.244 1.00 34.34 576 LYS A N 1
ATOM 4650 C CA . LYS A 1 576 ? -88.786 -23.331 195.141 1.00 34.34 576 LYS A CA 1
ATOM 4651 C C . LYS A 1 576 ? -87.416 -24.031 195.138 1.00 34.34 576 LYS A C 1
ATOM 4653 O O . LYS A 1 576 ? -87.296 -25.182 195.525 1.00 34.34 576 LYS A O 1
ATOM 4658 N N . GLU A 1 577 ? -86.399 -23.236 194.779 1.00 30.83 577 GLU A N 1
ATOM 4659 C CA . GLU A 1 577 ? -85.017 -23.634 194.441 1.00 30.83 577 GLU A CA 1
ATOM 4660 C C . GLU A 1 577 ? -84.924 -24.504 193.165 1.00 30.83 577 GLU A C 1
ATOM 4662 O O . GLU A 1 577 ? -85.849 -25.232 192.834 1.00 30.83 577 GLU A O 1
ATOM 4667 N N . SER A 1 578 ? -83.883 -24.422 192.329 1.00 32.59 578 SER A N 1
ATOM 4668 C CA . SER A 1 578 ? -82.610 -23.678 192.405 1.00 32.59 578 SER A CA 1
ATOM 4669 C C . SER A 1 578 ? -82.434 -22.870 191.101 1.00 32.59 578 SER A C 1
ATOM 4671 O O . SER A 1 578 ? -82.534 -23.437 190.020 1.00 32.59 578 SER A O 1
ATOM 4673 N N . LYS A 1 579 ? -82.431 -21.530 191.126 1.00 32.84 579 LYS A N 1
ATOM 4674 C CA . LYS A 1 579 ? -81.288 -20.625 191.398 1.00 32.84 579 LYS A CA 1
ATOM 4675 C C . LYS A 1 579 ? -80.233 -20.530 190.278 1.00 32.84 579 LYS A C 1
ATOM 4677 O O . LYS A 1 579 ? -79.662 -21.517 189.838 1.00 32.84 579 LYS A O 1
ATOM 4682 N N . ASP A 1 580 ? -79.928 -19.272 189.963 1.00 27.81 580 ASP A N 1
ATOM 4683 C CA . ASP A 1 580 ? -78.611 -18.717 189.627 1.00 27.81 580 ASP A CA 1
ATOM 4684 C C . ASP A 1 580 ? -77.869 -19.163 188.353 1.00 27.81 580 ASP A C 1
ATOM 4686 O O . ASP A 1 580 ? -77.118 -20.133 188.327 1.00 27.81 580 ASP A O 1
ATOM 4690 N N . SER A 1 581 ? -77.944 -18.302 187.329 1.00 35.62 581 SER A N 1
ATOM 4691 C CA . SER A 1 581 ? -76.809 -17.482 186.836 1.00 35.62 581 SER A CA 1
ATOM 4692 C C . SER A 1 581 ? -75.369 -18.063 186.823 1.00 35.62 581 SER A C 1
ATOM 4694 O O . SER A 1 581 ? -74.388 -17.323 186.941 1.00 35.62 581 SER A O 1
ATOM 4696 N N . ARG A 1 582 ? -75.204 -19.362 186.554 1.00 31.67 582 ARG A N 1
ATOM 4697 C CA . ARG A 1 582 ? -73.964 -20.054 186.135 1.00 31.67 582 ARG A CA 1
ATOM 4698 C C . ARG A 1 582 ? -74.356 -21.077 185.043 1.00 31.67 582 ARG A C 1
ATOM 4700 O O . ARG A 1 582 ? -75.388 -21.709 185.169 1.00 31.67 582 ARG A O 1
ATOM 4707 N N . VAL A 1 583 ? -73.610 -21.308 183.957 1.00 37.16 583 VAL A N 1
ATOM 4708 C CA . VAL A 1 583 ? -72.274 -20.812 183.604 1.00 37.16 583 VAL A CA 1
ATOM 4709 C C . VAL A 1 583 ? -72.083 -20.729 182.076 1.00 37.16 583 VAL A C 1
ATOM 4711 O O . VAL A 1 583 ? -72.405 -21.643 181.330 1.00 37.16 583 VAL A O 1
ATOM 4714 N N . LYS A 1 584 ? -71.520 -19.598 181.641 1.00 34.84 584 LYS A N 1
ATOM 4715 C CA . LYS A 1 584 ? -70.394 -19.438 180.699 1.00 34.84 584 LYS A CA 1
ATOM 4716 C C . LYS A 1 584 ? -69.943 -20.661 179.856 1.00 34.84 584 LYS A C 1
ATOM 4718 O O . LYS A 1 584 ? -69.045 -21.383 180.280 1.00 34.84 584 LYS A O 1
ATOM 4723 N N . ALA A 1 585 ? -70.402 -20.749 178.606 1.00 36.84 585 ALA A N 1
ATOM 4724 C CA . ALA A 1 585 ? -69.690 -21.371 177.475 1.00 36.84 585 ALA A CA 1
ATOM 4725 C C . ALA A 1 585 ? -70.366 -20.938 176.149 1.00 36.84 585 ALA A C 1
ATOM 4727 O O . ALA A 1 585 ? -71.580 -21.062 176.055 1.00 36.84 585 ALA A O 1
ATOM 4728 N N . ILE A 1 586 ? -69.714 -20.404 175.107 1.00 42.59 586 ILE A N 1
ATOM 4729 C CA . ILE A 1 586 ? -68.332 -19.924 174.924 1.00 42.59 586 ILE A CA 1
ATOM 4730 C C . ILE A 1 586 ? -68.367 -18.542 174.224 1.00 42.59 586 ILE A C 1
ATOM 4732 O O . ILE A 1 586 ? -69.222 -18.265 173.391 1.00 42.59 586 ILE A O 1
ATOM 4736 N N . GLU A 1 587 ? -67.428 -17.693 174.647 1.00 34.88 587 GLU A N 1
ATOM 4737 C CA . GLU A 1 587 ? -66.816 -16.486 174.047 1.00 34.88 587 GLU A CA 1
ATOM 4738 C C . GLU A 1 587 ? -67.172 -16.157 172.570 1.00 34.88 587 GLU A C 1
ATOM 4740 O O . GLU A 1 587 ? -67.178 -17.036 171.721 1.00 34.88 587 GLU A O 1
ATOM 4745 N N . LYS A 1 588 ? -67.437 -14.917 172.119 1.00 37.56 588 LYS A N 1
ATOM 4746 C CA . LYS A 1 588 ? -67.030 -13.550 172.537 1.00 37.56 588 LYS A CA 1
ATOM 4747 C C . LYS A 1 588 ? -65.512 -13.283 172.532 1.00 37.56 588 LYS A C 1
ATOM 4749 O O . LYS A 1 588 ? -64.929 -13.198 173.608 1.00 37.56 588 LYS A O 1
ATOM 4754 N N . ARG A 1 589 ? -64.902 -13.008 171.365 1.00 35.06 589 ARG A N 1
ATOM 4755 C CA . ARG A 1 589 ? -63.608 -12.287 171.247 1.00 35.06 589 ARG A CA 1
ATOM 4756 C C . ARG A 1 589 ? -63.415 -11.565 169.895 1.00 35.06 589 ARG A C 1
ATOM 4758 O O . ARG A 1 589 ? -63.388 -12.234 168.877 1.00 35.06 589 ARG A O 1
ATOM 4765 N N . HIS A 1 590 ? -63.189 -10.244 169.981 1.00 31.92 590 HIS A N 1
ATOM 4766 C CA . HIS A 1 590 ? -62.278 -9.375 169.192 1.00 31.92 590 HIS A CA 1
ATOM 4767 C C . HIS A 1 590 ? -62.399 -9.297 167.642 1.00 31.92 590 HIS A C 1
ATOM 4769 O O . HIS A 1 590 ? -62.729 -10.273 166.992 1.00 31.92 590 HIS A O 1
ATOM 4775 N N . GLU A 1 591 ? -62.252 -8.161 166.937 1.00 30.91 591 GLU A N 1
ATOM 4776 C CA . GLU A 1 591 ? -61.471 -6.897 167.059 1.00 30.91 591 GLU A CA 1
ATOM 4777 C C . GLU A 1 591 ? -60.275 -6.845 166.067 1.00 30.91 591 GLU A C 1
ATOM 4779 O O . GLU A 1 591 ? -60.023 -7.794 165.335 1.00 30.91 591 GLU A O 1
ATOM 4784 N N . LYS A 1 592 ? -59.671 -5.663 165.894 1.00 37.09 592 LYS A N 1
ATOM 4785 C CA . LYS A 1 592 ? -58.964 -5.203 164.682 1.00 37.09 592 LYS A CA 1
ATOM 4786 C C . LYS A 1 592 ? -57.579 -5.838 164.425 1.00 37.09 592 LYS A C 1
ATOM 4788 O O . LYS A 1 592 ? -56.850 -6.144 165.360 1.00 37.09 592 LYS A O 1
ATOM 4793 N N . ALA A 1 593 ? -57.168 -5.716 163.151 1.00 27.61 593 ALA A N 1
ATOM 4794 C CA . ALA A 1 593 ? -55.794 -5.586 162.621 1.00 27.61 593 ALA A CA 1
ATOM 4795 C C . ALA A 1 593 ? -55.055 -6.846 162.102 1.00 27.61 593 ALA A C 1
ATOM 4797 O O . ALA A 1 593 ? -55.414 -7.972 162.409 1.00 27.61 593 ALA A O 1
ATOM 4798 N N . ALA A 1 594 ? -54.005 -6.571 161.301 1.00 26.83 594 ALA A N 1
ATOM 4799 C CA . ALA A 1 594 ? -53.112 -7.474 160.545 1.00 26.83 594 ALA A CA 1
ATOM 4800 C C . ALA A 1 594 ? -53.807 -8.348 159.466 1.00 26.83 594 ALA A C 1
ATOM 4802 O O . ALA A 1 594 ? -54.841 -8.951 159.704 1.00 26.83 594 ALA A O 1
ATOM 4803 N N . LYS A 1 595 ? -53.413 -8.348 158.182 1.00 32.78 595 LYS A N 1
ATOM 4804 C CA . LYS A 1 595 ? -52.102 -8.613 157.537 1.00 32.78 595 LYS A CA 1
ATOM 4805 C C . LYS A 1 595 ? -51.540 -10.020 157.790 1.00 32.78 595 LYS A C 1
ATOM 4807 O O . LYS A 1 595 ? -50.954 -10.237 158.839 1.00 32.78 595 LYS A O 1
ATOM 4812 N N . GLN A 1 596 ? -51.508 -10.820 156.710 1.00 30.84 596 GLN A N 1
ATOM 4813 C CA . GLN A 1 596 ? -50.485 -11.853 156.434 1.00 30.84 596 GLN A CA 1
ATOM 4814 C C . GLN A 1 596 ? -50.504 -13.069 157.411 1.00 30.84 596 GLN A C 1
ATOM 4816 O O . GLN A 1 596 ? -51.125 -13.021 158.460 1.00 30.84 596 GLN A O 1
ATOM 4821 N N . GLU A 1 597 ? -49.936 -14.247 157.123 1.00 29.70 597 GLU A N 1
ATOM 4822 C CA . GLU A 1 597 ? -49.253 -14.753 155.924 1.00 29.70 597 GLU A CA 1
ATOM 4823 C C . GLU A 1 597 ? -49.301 -16.293 155.861 1.00 29.70 597 GLU A C 1
ATOM 4825 O O . GLU A 1 597 ? -49.240 -16.936 156.905 1.00 29.70 597 GLU A O 1
ATOM 4830 N N . LYS A 1 598 ? -49.249 -16.883 154.654 1.00 31.41 598 LYS A N 1
ATOM 4831 C CA . LYS A 1 598 ? -48.530 -18.152 154.399 1.00 31.41 598 LYS A CA 1
ATOM 4832 C C . LYS A 1 598 ? -47.872 -18.124 153.008 1.00 31.41 598 LYS A C 1
ATOM 4834 O O . LYS A 1 598 ? -48.554 -18.217 151.995 1.00 31.41 598 LYS A O 1
ATOM 4839 N N . LYS A 1 599 ? -46.543 -17.954 152.994 1.00 36.41 599 LYS A N 1
ATOM 4840 C CA . LYS A 1 599 ? -45.628 -18.115 151.836 1.00 36.41 599 LYS A CA 1
ATOM 4841 C C . LYS A 1 599 ? -45.220 -19.604 151.674 1.00 36.41 599 LYS A C 1
ATOM 4843 O O . LYS A 1 599 ? -45.639 -20.398 152.520 1.00 36.41 599 LYS A O 1
ATOM 4848 N N . PRO A 1 600 ? -44.473 -20.021 150.621 1.00 35.84 600 PRO A N 1
ATOM 4849 C CA . PRO A 1 600 ? -43.020 -19.737 150.432 1.00 35.84 600 PRO A CA 1
ATOM 4850 C C . PRO A 1 600 ? -42.734 -18.680 149.319 1.00 35.84 600 PRO A C 1
ATOM 4852 O O . PRO A 1 600 ? -43.626 -18.435 148.520 1.00 35.84 600 PRO A O 1
ATOM 4855 N N . VAL A 1 601 ? -41.648 -17.875 149.235 1.00 33.41 601 VAL A N 1
ATOM 4856 C CA . VAL A 1 601 ? -40.190 -17.991 149.561 1.00 33.41 601 VAL A CA 1
ATOM 4857 C C . VAL A 1 601 ? -39.404 -18.765 148.470 1.00 33.41 601 VAL A C 1
ATOM 4859 O O . VAL A 1 601 ? -39.812 -19.892 148.211 1.00 33.41 601 VAL A O 1
ATOM 4862 N N . PRO A 1 602 ? -38.249 -18.288 147.912 1.00 42.91 602 PRO A N 1
ATOM 4863 C CA . PRO A 1 602 ? -37.685 -16.915 147.811 1.00 42.91 602 PRO A CA 1
ATOM 4864 C C . PRO A 1 602 ? -36.880 -16.582 146.493 1.00 42.91 602 PRO A C 1
ATOM 4866 O O . PRO A 1 602 ? -36.812 -17.375 145.570 1.00 42.91 602 PRO A O 1
ATOM 4869 N N . HIS A 1 603 ? -36.194 -15.420 146.480 1.00 30.97 603 HIS A N 1
ATOM 4870 C CA . HIS A 1 603 ? -34.852 -15.125 145.889 1.00 30.97 603 HIS A CA 1
ATOM 4871 C C . HIS A 1 603 ? -34.484 -15.212 144.371 1.00 30.97 603 HIS A C 1
ATOM 4873 O O . HIS A 1 603 ? -34.390 -16.279 143.791 1.00 30.97 603 HIS A O 1
ATOM 4879 N N . ARG A 1 604 ? -34.012 -14.051 143.859 1.00 30.06 604 ARG A N 1
ATOM 4880 C CA . ARG A 1 604 ? -32.660 -13.731 143.293 1.00 30.06 604 ARG A CA 1
ATOM 4881 C C . ARG A 1 604 ? -32.041 -14.544 142.111 1.00 30.06 604 ARG A C 1
ATOM 4883 O O . ARG A 1 604 ? -31.765 -15.725 142.243 1.00 30.06 604 ARG A O 1
ATOM 4890 N N . LEU A 1 605 ? -31.527 -13.770 141.134 1.00 34.88 605 LEU A N 1
ATOM 4891 C CA . LEU A 1 605 ? -30.442 -14.047 140.152 1.00 34.88 605 LEU A CA 1
ATOM 4892 C C . LEU A 1 605 ? -30.757 -14.822 138.842 1.00 34.88 605 LEU A C 1
ATOM 4894 O O . LEU A 1 605 ? -31.827 -15.383 138.651 1.00 34.88 605 LEU A O 1
ATOM 4898 N N . THR A 1 606 ? -29.808 -14.678 137.906 1.00 40.56 606 THR A N 1
ATOM 4899 C CA . THR A 1 606 ? -29.699 -15.103 136.485 1.00 40.56 606 THR A CA 1
ATOM 4900 C C . THR A 1 606 ? -29.208 -16.573 136.350 1.00 40.56 606 THR A C 1
ATOM 4902 O O . THR A 1 606 ? -28.950 -17.150 137.409 1.00 40.56 606 THR A O 1
ATOM 4905 N N . PRO A 1 607 ? -29.003 -17.213 135.153 1.00 47.94 607 PRO A N 1
ATOM 4906 C CA . PRO A 1 607 ? -28.834 -16.684 133.772 1.00 47.94 607 PRO A CA 1
ATOM 4907 C C . PRO A 1 607 ? -29.470 -17.525 132.608 1.00 47.94 607 PRO A C 1
ATOM 4909 O O . PRO A 1 607 ? -30.313 -18.374 132.855 1.00 47.94 607 PRO A O 1
ATOM 4912 N N . VAL A 1 608 ? -28.995 -17.296 131.359 1.00 32.06 608 VAL A N 1
ATOM 4913 C CA . VAL A 1 608 ? -29.145 -18.101 130.100 1.00 32.06 608 VAL A CA 1
ATOM 4914 C C . VAL A 1 608 ? -30.514 -17.982 129.375 1.00 32.06 608 VAL A C 1
ATOM 4916 O O . VAL A 1 608 ? -31.525 -18.298 129.984 1.00 32.06 608 VAL A O 1
ATOM 4919 N N . THR A 1 609 ? -30.736 -17.442 128.151 1.00 38.28 609 THR A N 1
ATOM 4920 C CA . THR A 1 609 ? -30.043 -17.298 126.820 1.00 38.28 609 THR A CA 1
ATOM 4921 C C . THR A 1 609 ? -30.172 -18.502 125.857 1.00 38.28 609 THR A C 1
ATOM 4923 O O . THR A 1 609 ? -30.283 -19.621 126.347 1.00 38.28 609 THR A O 1
ATOM 4926 N N . PRO A 1 610 ? -30.056 -18.356 124.505 1.00 63.72 610 PRO A N 1
ATOM 4927 C CA . PRO A 1 610 ? -30.355 -17.259 123.538 1.00 63.72 610 PRO A CA 1
ATOM 4928 C C . PRO A 1 610 ? -31.175 -17.828 122.315 1.00 63.72 610 PRO A C 1
ATOM 4930 O O . PRO A 1 610 ? -31.933 -18.765 122.556 1.00 63.72 610 PRO A O 1
ATOM 4933 N N . PRO A 1 611 ? -31.039 -17.422 121.016 1.00 44.81 611 PRO A N 1
ATOM 4934 C CA . PRO A 1 611 ? -30.611 -16.160 120.358 1.00 44.81 611 PRO A CA 1
ATOM 4935 C C . PRO A 1 611 ? -31.705 -15.556 119.401 1.00 44.81 611 PRO A C 1
ATOM 4937 O O . PRO A 1 611 ? -32.708 -16.217 119.160 1.00 44.81 611 PRO A O 1
ATOM 4940 N N . LYS A 1 612 ? -31.713 -14.320 118.844 1.00 35.56 612 LYS A N 1
ATOM 4941 C CA . LYS A 1 612 ? -30.768 -13.174 118.642 1.00 35.56 612 LYS A CA 1
ATOM 4942 C C . LYS A 1 612 ? -29.729 -13.300 117.479 1.00 35.56 612 LYS A C 1
ATOM 4944 O O . LYS A 1 612 ? -29.470 -14.420 117.067 1.00 35.56 612 LYS A O 1
ATOM 4949 N N . PRO A 1 613 ? -29.056 -12.216 117.004 1.00 57.72 613 PRO A N 1
ATOM 4950 C CA . PRO A 1 613 ? -29.562 -10.877 116.593 1.00 57.72 613 PRO A CA 1
ATOM 4951 C C . PRO A 1 613 ? -28.841 -10.325 115.287 1.00 57.72 613 PRO A C 1
ATOM 4953 O O . PRO A 1 613 ? -27.987 -11.016 114.756 1.00 57.72 613 PRO A O 1
ATOM 4956 N N . VAL A 1 614 ? -29.285 -9.253 114.591 1.00 38.69 614 VAL A N 1
ATOM 4957 C CA . VAL A 1 614 ? -28.836 -7.811 114.609 1.00 38.69 614 VAL A CA 1
ATOM 4958 C C . VAL A 1 614 ? -27.560 -7.384 113.813 1.00 38.69 614 VAL A C 1
ATOM 4960 O O . VAL A 1 614 ? -26.479 -7.883 114.078 1.00 38.69 614 VAL A O 1
ATOM 4963 N N . GLU A 1 615 ? -27.767 -6.383 112.929 1.00 38.56 615 GLU A N 1
ATOM 4964 C CA . GLU A 1 615 ? -26.953 -5.208 112.466 1.00 38.56 615 GLU A CA 1
ATOM 4965 C C . GLU A 1 615 ? -25.544 -5.263 111.784 1.00 38.56 615 GLU A C 1
ATOM 4967 O O . GLU A 1 615 ? -24.596 -5.867 112.266 1.00 38.56 615 GLU A O 1
ATOM 4972 N N . THR A 1 616 ? -25.471 -4.489 110.677 1.00 46.62 616 THR A N 1
ATOM 4973 C CA . THR A 1 616 ? -24.431 -3.551 110.142 1.00 46.62 616 THR A CA 1
ATOM 4974 C C . THR A 1 616 ? -22.948 -3.903 109.868 1.00 46.62 616 THR A C 1
ATOM 4976 O O . THR A 1 616 ? -22.190 -4.232 110.767 1.00 46.62 616 THR A O 1
ATOM 4979 N N . GLU A 1 617 ? -22.555 -3.534 108.633 1.00 35.72 617 GLU A N 1
ATOM 4980 C CA . GLU A 1 617 ? -21.333 -2.808 108.190 1.00 35.72 617 GLU A CA 1
ATOM 4981 C C . GLU A 1 617 ? -19.935 -3.477 108.032 1.00 35.72 617 GLU A C 1
ATOM 4983 O O . GLU A 1 617 ? -19.378 -4.105 108.920 1.00 35.72 617 GLU A O 1
ATOM 4988 N N . GLU A 1 618 ? -19.384 -3.211 106.833 1.00 33.22 618 GLU A N 1
ATOM 4989 C CA . GLU A 1 618 ? -17.985 -2.997 106.396 1.00 33.22 618 GLU A CA 1
ATOM 4990 C C . GLU A 1 618 ? -16.844 -4.063 106.432 1.00 33.22 618 GLU A C 1
ATOM 4992 O O . GLU A 1 618 ? -16.400 -4.570 107.451 1.00 33.22 618 GLU A O 1
ATOM 4997 N N . HIS A 1 619 ? -16.262 -4.225 105.227 1.00 31.59 619 HIS A N 1
ATOM 4998 C CA . HIS A 1 619 ? -14.831 -4.338 104.871 1.00 31.59 619 HIS A CA 1
ATOM 4999 C C . HIS A 1 619 ? -13.934 -5.582 105.169 1.00 31.59 619 HIS A C 1
ATOM 5001 O O . HIS A 1 619 ? -13.188 -5.621 106.136 1.00 31.59 619 HIS A O 1
ATOM 5007 N N . VAL A 1 620 ? -13.778 -6.406 104.106 1.00 30.64 620 VAL A N 1
ATOM 5008 C CA . VAL A 1 620 ? -12.510 -6.634 103.335 1.00 30.64 620 VAL A CA 1
ATOM 5009 C C . VAL A 1 620 ? -11.413 -7.634 103.824 1.00 30.64 620 VAL A C 1
ATOM 5011 O O . VAL A 1 620 ? -11.111 -7.757 105.000 1.00 30.64 620 VAL A O 1
ATOM 5014 N N . TYR A 1 621 ? -10.761 -8.253 102.813 1.00 33.56 621 TYR A N 1
ATOM 5015 C CA . TYR A 1 621 ? -9.520 -9.075 102.754 1.00 33.56 621 TYR A CA 1
ATOM 5016 C C . TYR A 1 621 ? -9.534 -10.600 103.078 1.00 33.56 621 TYR A C 1
ATOM 5018 O O . TYR A 1 621 ? -9.724 -11.006 104.213 1.00 33.56 621 TYR A O 1
ATOM 5026 N N . GLU A 1 622 ? -9.220 -11.393 102.024 1.00 34.25 622 GLU A N 1
ATOM 5027 C CA . GLU A 1 622 ? -8.249 -12.527 101.912 1.00 34.25 622 GLU A CA 1
ATOM 5028 C C . GLU A 1 622 ? -8.262 -13.753 102.880 1.00 34.25 622 GLU A C 1
ATOM 5030 O O . GLU A 1 622 ? -8.608 -13.643 104.044 1.00 34.25 622 GLU A O 1
ATOM 5035 N N . ALA A 1 623 ? -7.841 -14.982 102.503 1.00 33.97 623 ALA A N 1
ATOM 5036 C CA . ALA A 1 623 ? -7.431 -15.581 101.210 1.00 33.97 623 ALA A CA 1
ATOM 5037 C C . ALA A 1 623 ? -7.334 -17.137 101.269 1.00 33.97 623 ALA A C 1
ATOM 5039 O O . ALA A 1 623 ? -6.939 -17.673 102.299 1.00 33.97 623 ALA A O 1
ATOM 5040 N N . ARG A 1 624 ? -7.491 -17.811 100.103 1.00 33.66 624 ARG A N 1
ATOM 5041 C CA . ARG A 1 624 ? -7.037 -19.202 99.767 1.00 33.66 624 ARG A CA 1
ATOM 5042 C C . ARG A 1 624 ? -7.704 -20.362 100.571 1.00 33.66 624 ARG A C 1
ATOM 5044 O O . ARG A 1 624 ? -8.408 -20.104 101.534 1.00 33.66 624 ARG A O 1
ATOM 5051 N N . ALA A 1 625 ? -7.629 -21.647 100.179 1.00 32.41 625 ALA A N 1
ATOM 5052 C CA . ALA A 1 625 ? -6.774 -22.327 99.186 1.00 32.41 625 ALA A CA 1
ATOM 5053 C C . ALA A 1 625 ? -7.439 -23.542 98.468 1.00 32.41 625 ALA A C 1
ATOM 5055 O O . ALA A 1 625 ? -8.372 -24.121 99.008 1.00 32.41 625 ALA A O 1
ATOM 5056 N N . GLU A 1 626 ? -6.873 -23.902 97.299 1.00 34.28 626 GLU A N 1
ATOM 5057 C CA . GLU A 1 626 ? -6.776 -25.222 96.601 1.00 34.28 626 GLU A CA 1
ATOM 5058 C C . GLU A 1 626 ? -8.037 -26.105 96.299 1.00 34.28 626 GLU A C 1
ATOM 5060 O O . GLU A 1 626 ? -8.884 -26.292 97.162 1.00 34.28 626 GLU A O 1
ATOM 5065 N N . ILE A 1 627 ? -8.334 -26.616 95.073 1.00 45.38 627 ILE A N 1
ATOM 5066 C CA . ILE A 1 627 ? -7.572 -27.307 93.966 1.00 45.38 627 ILE A CA 1
ATOM 5067 C C . ILE A 1 627 ? -7.445 -28.830 94.256 1.00 45.38 627 ILE A C 1
ATOM 5069 O O . ILE A 1 627 ? -7.086 -29.141 95.391 1.00 45.38 627 ILE A O 1
ATOM 5073 N N . PRO A 1 628 ? -7.798 -29.789 93.342 1.00 50.88 628 PRO A N 1
ATOM 5074 C CA . PRO A 1 628 ? -7.372 -29.906 91.921 1.00 50.88 628 PRO A CA 1
ATOM 5075 C C . PRO A 1 628 ? -8.482 -30.196 90.861 1.00 50.88 628 PRO A C 1
ATOM 5077 O O . PRO A 1 628 ? -9.537 -30.728 91.183 1.00 50.88 628 PRO A O 1
ATOM 5080 N N . GLU A 1 629 ? -8.400 -29.623 89.648 1.00 36.59 629 GLU A N 1
ATOM 5081 C CA . GLU A 1 629 ? -7.854 -30.141 88.354 1.00 36.59 629 GLU A CA 1
ATOM 5082 C C . GLU A 1 629 ? -8.834 -30.949 87.469 1.00 36.59 629 GLU A C 1
ATOM 5084 O O . GLU A 1 629 ? -9.582 -31.800 87.938 1.00 36.59 629 GLU A O 1
ATOM 5089 N N . GLY A 1 630 ? -8.802 -30.672 86.156 1.00 31.38 630 GLY A N 1
ATOM 5090 C CA . GLY A 1 630 ? -9.649 -31.298 85.131 1.00 31.38 630 GLY A CA 1
ATOM 5091 C C . GLY A 1 630 ? -9.761 -30.440 83.860 1.00 31.38 630 GLY A C 1
ATOM 5092 O O . GLY A 1 630 ? -10.601 -29.547 83.792 1.00 31.38 630 GLY A O 1
ATOM 5093 N N . HIS A 1 631 ? -8.899 -30.699 82.872 1.00 37.19 631 HIS A N 1
ATOM 5094 C CA . HIS A 1 631 ? -8.925 -30.094 81.525 1.00 37.19 631 HIS A CA 1
ATOM 5095 C C . HIS A 1 631 ? -10.213 -30.523 80.762 1.00 37.19 631 HIS A C 1
ATOM 5097 O O . HIS A 1 631 ? -10.841 -31.505 81.146 1.00 37.19 631 HIS A O 1
ATOM 5103 N N . GLU A 1 632 ? -10.727 -29.832 79.734 1.00 34.28 632 GLU A N 1
ATOM 5104 C CA . GLU A 1 632 ? -10.047 -29.276 78.546 1.00 34.28 632 GLU A CA 1
ATOM 5105 C C . GLU A 1 632 ? -10.490 -27.850 78.139 1.00 34.28 632 GLU A C 1
ATOM 5107 O O . GLU A 1 632 ? -11.443 -27.276 78.665 1.00 34.28 632 GLU A O 1
ATOM 5112 N N . GLU A 1 633 ? -9.755 -27.255 77.193 1.00 45.72 633 GLU A N 1
ATOM 5113 C CA . GLU A 1 633 ? -9.826 -25.838 76.823 1.00 45.72 633 GLU A CA 1
ATOM 5114 C C . GLU A 1 633 ? -10.624 -25.577 75.531 1.00 45.72 633 GLU A C 1
ATOM 5116 O O . GLU A 1 633 ? -10.323 -26.149 74.488 1.00 45.72 633 GLU A O 1
ATOM 5121 N N . THR A 1 634 ? -11.508 -24.571 75.530 1.00 38.84 634 THR A N 1
ATOM 5122 C CA . THR A 1 634 ? -11.799 -23.770 74.317 1.00 38.84 634 THR A CA 1
ATOM 5123 C C . THR A 1 634 ? -11.998 -22.292 74.658 1.00 38.84 634 THR A C 1
ATOM 5125 O O . THR A 1 634 ? -13.046 -21.696 74.393 1.00 38.84 634 THR A O 1
ATOM 5128 N N . GLY A 1 635 ? -10.980 -21.675 75.259 1.00 37.62 635 GLY A N 1
ATOM 5129 C CA . GLY A 1 635 ? -10.930 -20.227 75.451 1.00 37.62 635 GLY A CA 1
ATOM 5130 C C . GLY A 1 635 ? -10.706 -19.493 74.127 1.00 37.62 635 GLY A C 1
ATOM 5131 O O . GLY A 1 635 ? -9.578 -19.117 73.820 1.00 37.62 635 GLY A O 1
ATOM 5132 N N . ILE A 1 636 ? -11.766 -19.258 73.343 1.00 43.97 636 ILE A N 1
ATOM 5133 C CA . ILE A 1 636 ? -11.691 -18.345 72.191 1.00 43.97 636 ILE A CA 1
ATOM 5134 C C . ILE A 1 636 ? -11.598 -16.914 72.733 1.00 43.97 636 ILE A C 1
ATOM 5136 O O . ILE A 1 636 ? -12.607 -16.236 72.940 1.00 43.97 636 ILE A O 1
ATOM 5140 N N . ALA A 1 637 ? -10.363 -16.470 72.976 1.00 41.91 637 ALA A N 1
ATOM 5141 C CA . ALA A 1 637 ? -10.042 -15.061 73.146 1.00 41.91 637 ALA A CA 1
ATOM 5142 C C . ALA A 1 637 ? -10.585 -14.258 71.950 1.00 41.91 637 ALA A C 1
ATOM 5144 O O . ALA A 1 637 ? -10.731 -14.789 70.848 1.00 41.91 637 ALA A O 1
ATOM 5145 N N . ALA A 1 638 ? -10.917 -12.984 72.167 1.00 45.69 638 ALA A N 1
ATOM 5146 C CA . ALA A 1 638 ? -11.484 -12.141 71.120 1.00 45.69 638 ALA A CA 1
ATOM 5147 C C . ALA A 1 638 ? -10.482 -11.979 69.964 1.00 45.69 638 ALA A C 1
ATOM 5149 O O . ALA A 1 638 ? -9.524 -11.213 70.084 1.00 45.69 638 ALA A O 1
ATOM 5150 N N . ALA A 1 639 ? -10.722 -12.722 68.878 1.00 50.50 639 ALA A N 1
ATOM 5151 C CA . ALA A 1 639 ? -9.849 -12.782 67.715 1.00 50.50 639 ALA A CA 1
ATOM 5152 C C . ALA A 1 639 ? -9.606 -11.374 67.169 1.00 50.50 639 ALA A C 1
ATOM 5154 O O . ALA A 1 639 ? -10.543 -10.669 66.778 1.00 50.50 639 ALA A O 1
ATOM 5155 N N . ARG A 1 640 ? -8.345 -10.948 67.187 1.00 61.03 640 ARG A N 1
ATOM 5156 C CA . ARG A 1 640 ? -7.935 -9.621 66.726 1.00 61.03 640 ARG A CA 1
ATOM 5157 C C . ARG A 1 640 ? -8.071 -9.545 65.203 1.00 61.03 640 ARG A C 1
ATOM 5159 O O . ARG A 1 640 ? -7.929 -10.569 64.536 1.00 61.03 640 ARG A O 1
ATOM 5166 N N . PRO A 1 641 ? -8.249 -8.352 64.606 1.00 66.12 641 PRO A N 1
ATOM 5167 C CA . PRO A 1 641 ? -8.267 -8.212 63.147 1.00 66.12 641 PRO A CA 1
ATOM 5168 C C . PRO A 1 641 ? -7.031 -8.813 62.449 1.00 66.12 641 PRO A C 1
ATOM 5170 O O . PRO A 1 641 ? -7.141 -9.341 61.348 1.00 66.12 641 PRO A O 1
ATOM 5173 N N . SER A 1 642 ? -5.878 -8.842 63.127 1.00 72.19 642 SER A N 1
ATOM 5174 C CA . SER A 1 642 ? -4.643 -9.505 62.679 1.00 72.19 642 SER A CA 1
ATOM 5175 C C . SER A 1 642 ? -4.738 -11.030 62.503 1.00 72.19 642 SER A C 1
ATOM 5177 O O . SER A 1 642 ? -3.866 -11.620 61.875 1.00 72.19 642 SER A O 1
ATOM 5179 N N . GLU A 1 643 ? -5.758 -11.689 63.056 1.00 83.19 643 GLU A N 1
ATOM 5180 C CA . GLU A 1 643 ? -5.983 -13.135 62.901 1.00 83.19 643 GLU A CA 1
ATOM 5181 C C . GLU A 1 643 ? -6.799 -13.463 61.642 1.00 83.19 643 GLU A C 1
ATOM 5183 O O . GLU A 1 643 ? -6.777 -14.605 61.187 1.00 83.19 643 GLU A O 1
ATOM 5188 N N . ILE A 1 644 ? -7.473 -12.476 61.035 1.00 88.12 644 ILE A N 1
ATOM 5189 C CA . ILE A 1 644 ? -8.288 -12.662 59.823 1.00 88.12 644 ILE A CA 1
ATOM 5190 C C . ILE A 1 644 ? -7.460 -13.266 58.668 1.00 88.12 644 ILE A C 1
ATOM 5192 O O . ILE A 1 644 ? -7.902 -14.283 58.128 1.00 88.12 644 ILE A O 1
ATOM 5196 N N . PRO A 1 645 ? -6.250 -12.766 58.323 1.00 89.88 645 PRO A N 1
ATOM 5197 C CA . PRO A 1 645 ? -5.452 -13.348 57.241 1.00 89.88 645 PRO A CA 1
ATOM 5198 C C . PRO A 1 645 ? -4.913 -14.743 57.578 1.00 89.88 645 PRO A C 1
ATOM 5200 O O . PRO A 1 645 ? -4.830 -15.596 56.701 1.00 89.88 645 PRO A O 1
ATOM 5203 N N . HIS A 1 646 ? -4.590 -15.015 58.850 1.00 90.25 646 HIS A N 1
ATOM 5204 C CA . HIS A 1 646 ? -4.175 -16.357 59.273 1.00 90.25 646 HIS A CA 1
ATOM 5205 C C . HIS A 1 646 ? -5.337 -17.349 59.149 1.00 90.25 646 HIS A C 1
ATOM 5207 O O . HIS A 1 646 ? -5.132 -18.470 58.691 1.00 90.25 646 HIS A O 1
ATOM 5213 N N . LEU A 1 647 ? -6.555 -16.959 59.531 1.00 92.62 647 LEU A N 1
ATOM 5214 C CA . LEU A 1 647 ? -7.742 -17.800 59.394 1.00 92.62 647 LEU A CA 1
ATOM 5215 C C . LEU A 1 647 ? -8.117 -18.007 57.916 1.00 92.62 647 LEU A C 1
ATOM 5217 O O . LEU A 1 647 ? -8.432 -19.128 57.532 1.00 92.62 647 LEU A O 1
ATOM 5221 N N . LEU A 1 648 ? -8.018 -16.979 57.067 1.00 94.62 648 LEU A N 1
ATOM 5222 C CA . LEU A 1 648 ? -8.189 -17.130 55.616 1.00 94.62 648 LEU A CA 1
ATOM 5223 C C . LEU A 1 648 ? -7.168 -18.118 55.037 1.00 94.62 648 LEU A C 1
ATOM 5225 O O . LEU A 1 648 ? -7.568 -19.117 54.442 1.00 94.62 648 LEU A O 1
ATOM 5229 N N . ASN A 1 649 ? -5.871 -17.912 55.289 1.00 93.56 649 ASN A N 1
ATOM 5230 C CA . ASN A 1 649 ? -4.818 -18.817 54.821 1.00 93.56 649 ASN A CA 1
ATOM 5231 C C . ASN A 1 649 ? -5.031 -20.245 55.347 1.00 93.56 649 ASN A C 1
ATOM 5233 O O . ASN A 1 649 ? -5.060 -21.175 54.555 1.00 93.56 649 ASN A O 1
ATOM 5237 N N . GLN A 1 650 ? -5.325 -20.427 56.638 1.00 92.94 650 GLN A N 1
ATOM 5238 C CA . GLN A 1 650 ? -5.599 -21.744 57.228 1.00 92.94 650 GLN A CA 1
ATOM 5239 C C . GLN A 1 650 ? -6.854 -22.425 56.640 1.00 92.94 650 GLN A C 1
ATOM 5241 O O . GLN A 1 650 ? -6.945 -23.656 56.636 1.00 92.94 650 GLN A O 1
ATOM 5246 N N . ALA A 1 651 ? -7.824 -21.661 56.129 1.00 94.44 651 ALA A N 1
ATOM 5247 C CA . ALA A 1 651 ? -8.976 -22.196 55.406 1.00 94.44 651 ALA A CA 1
ATOM 5248 C C . ALA A 1 651 ? -8.654 -22.533 53.937 1.00 94.44 651 ALA A C 1
ATOM 5250 O O . ALA A 1 651 ? -9.207 -23.499 53.413 1.00 94.44 651 ALA A O 1
ATOM 5251 N N . HIS A 1 652 ? -7.743 -21.799 53.290 1.00 94.50 652 HIS A N 1
ATOM 5252 C CA . HIS A 1 652 ? -7.236 -22.118 51.950 1.00 94.50 652 HIS A CA 1
ATOM 5253 C C . HIS A 1 652 ? -6.260 -23.307 51.962 1.00 94.50 652 HIS A C 1
ATOM 5255 O O . HIS A 1 652 ? -6.426 -24.218 51.156 1.00 94.50 652 HIS A O 1
ATOM 5261 N N . ASP A 1 653 ? -5.339 -23.381 52.926 1.00 94.50 653 ASP A N 1
ATOM 5262 C CA . ASP A 1 653 ? -4.549 -24.581 53.243 1.00 94.50 653 ASP A CA 1
ATOM 5263 C C . ASP A 1 653 ? -5.485 -25.741 53.633 1.00 94.50 653 ASP A C 1
ATOM 5265 O O . ASP A 1 653 ? -5.318 -26.873 53.184 1.00 94.50 653 ASP A O 1
ATOM 5269 N N . SER A 1 654 ? -6.538 -25.415 54.397 1.00 94.25 654 SER A N 1
ATOM 5270 C CA . SER A 1 654 ? -7.736 -26.227 54.660 1.00 94.25 654 SER A CA 1
ATOM 5271 C C . SER A 1 654 ? -8.247 -26.973 53.425 1.00 94.25 654 SER A C 1
ATOM 5273 O O . SER A 1 654 ? -8.320 -28.202 53.366 1.00 94.25 654 SER A O 1
ATOM 5275 N N . LEU A 1 655 ? -8.597 -26.176 52.415 1.00 93.38 655 LEU A N 1
ATOM 5276 C CA . LEU A 1 655 ? -9.107 -26.615 51.120 1.00 93.38 655 LEU A CA 1
ATOM 5277 C C . LEU A 1 655 ? -8.059 -27.350 50.284 1.00 93.38 655 LEU A C 1
ATOM 5279 O O . LEU A 1 655 ? -8.389 -28.360 49.673 1.00 93.38 655 LEU A O 1
ATOM 5283 N N . ALA A 1 656 ? -6.809 -26.887 50.267 1.00 92.44 656 ALA A N 1
ATOM 5284 C CA . ALA A 1 656 ? -5.723 -27.533 49.532 1.00 92.44 656 ALA A CA 1
ATOM 5285 C C . ALA A 1 656 ? -5.403 -28.936 50.086 1.00 92.44 656 ALA A C 1
ATOM 5287 O O . ALA A 1 656 ? -5.055 -29.838 49.326 1.00 92.44 656 ALA A O 1
ATOM 5288 N N . ALA A 1 657 ? -5.590 -29.142 51.393 1.00 93.94 657 ALA A N 1
ATOM 5289 C CA . ALA A 1 657 ? -5.545 -30.444 52.060 1.00 93.94 657 ALA A CA 1
ATOM 5290 C C . ALA A 1 657 ? -6.865 -31.247 51.961 1.00 93.94 657 ALA A C 1
ATOM 5292 O O . ALA A 1 657 ? -6.969 -32.331 52.533 1.00 93.94 657 ALA A O 1
ATOM 5293 N N . ASN A 1 658 ? -7.874 -30.731 51.249 1.00 91.50 658 ASN A N 1
ATOM 5294 C CA . ASN A 1 658 ? -9.228 -31.280 51.114 1.00 91.50 658 ASN A CA 1
ATOM 5295 C C . ASN A 1 658 ? -10.028 -31.443 52.431 1.00 91.50 658 ASN A C 1
ATOM 5297 O O . ASN A 1 658 ? -11.080 -32.092 52.441 1.00 91.50 658 ASN A O 1
ATOM 5301 N N . ASP A 1 659 ? -9.615 -30.813 53.540 1.00 94.69 659 ASP A N 1
ATOM 5302 C CA . ASP A 1 659 ? -10.395 -30.804 54.786 1.00 94.69 659 ASP A CA 1
ATOM 5303 C C . ASP A 1 659 ? -11.494 -29.728 54.757 1.00 94.69 659 ASP A C 1
ATOM 5305 O O . ASP A 1 659 ? -11.447 -28.662 55.383 1.00 94.69 659 ASP A O 1
ATOM 5309 N N . LEU A 1 660 ? -12.563 -30.083 54.045 1.00 94.44 660 LEU A N 1
ATOM 5310 C CA . LEU A 1 660 ? -13.820 -29.345 53.976 1.00 94.44 660 LEU A CA 1
ATOM 5311 C C . LEU A 1 660 ? -14.515 -29.151 55.334 1.00 94.44 660 LEU A C 1
ATOM 5313 O O . LEU A 1 660 ? -15.435 -28.333 55.400 1.00 94.44 660 LEU A O 1
ATOM 5317 N N . LYS A 1 661 ? -14.165 -29.892 56.397 1.00 92.88 661 LYS A N 1
ATOM 5318 C CA . LYS A 1 661 ? -14.748 -29.674 57.733 1.00 92.88 661 LYS A CA 1
ATOM 5319 C C . LYS A 1 661 ? -14.034 -28.518 58.418 1.00 92.88 661 LYS A C 1
ATOM 5321 O O . LYS A 1 661 ? -14.696 -27.558 58.812 1.00 92.88 661 LYS A O 1
ATOM 5326 N N . THR A 1 662 ? -12.707 -28.571 58.492 1.00 90.88 662 THR A N 1
ATOM 5327 C CA . THR A 1 662 ? -11.901 -27.509 59.108 1.00 90.88 662 THR A CA 1
ATOM 5328 C C . THR A 1 662 ? -12.054 -26.192 58.345 1.00 90.88 662 THR A C 1
ATOM 5330 O O . THR A 1 662 ? -12.341 -25.167 58.967 1.00 90.88 662 THR A O 1
ATOM 5333 N N . ALA A 1 663 ? -12.046 -26.213 57.005 1.00 94.06 663 ALA A N 1
ATOM 5334 C CA . ALA A 1 663 ? -12.310 -25.021 56.193 1.00 94.06 663 ALA A CA 1
ATOM 5335 C C . ALA A 1 663 ? -13.696 -24.388 56.464 1.00 94.06 663 ALA A C 1
ATOM 5337 O O . ALA A 1 663 ? -13.811 -23.164 56.537 1.00 94.06 663 ALA A O 1
ATOM 5338 N N . LYS A 1 664 ? -14.752 -25.191 56.686 1.00 94.50 664 LYS A N 1
ATOM 5339 C CA . LYS A 1 664 ? -16.094 -24.682 57.046 1.00 94.50 664 LYS A CA 1
ATOM 5340 C C . LYS A 1 664 ? -16.141 -24.088 58.454 1.00 94.50 664 LYS A C 1
ATOM 5342 O O . LYS A 1 664 ? -16.694 -23.006 58.626 1.00 94.5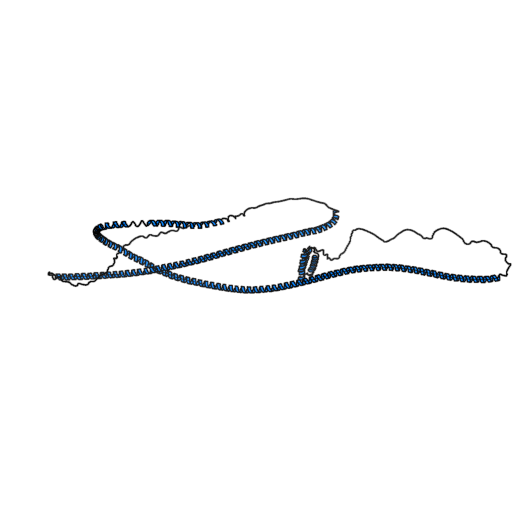0 664 LYS A O 1
ATOM 5347 N N . VAL A 1 665 ? -15.520 -24.740 59.440 1.00 92.81 665 VAL A N 1
ATOM 5348 C CA . VAL A 1 665 ? -15.423 -24.211 60.814 1.00 92.81 665 VAL A CA 1
ATOM 5349 C C . VAL A 1 665 ? -14.664 -22.879 60.841 1.00 92.81 665 VAL A C 1
ATOM 5351 O O . VAL A 1 665 ? -15.022 -21.975 61.598 1.00 92.81 665 VAL A O 1
ATOM 5354 N N . ILE A 1 666 ? -13.643 -22.715 59.995 1.00 93.19 666 ILE A N 1
ATOM 5355 C CA . ILE A 1 666 ? -12.921 -21.445 59.878 1.00 93.19 666 ILE A CA 1
ATOM 5356 C C . ILE A 1 666 ? -13.751 -20.389 59.125 1.00 93.19 666 ILE A C 1
ATOM 5358 O O . ILE A 1 666 ? -13.809 -19.246 59.581 1.00 93.19 666 ILE A O 1
ATOM 5362 N N . LEU A 1 667 ? -14.479 -20.753 58.060 1.00 94.81 667 LEU A N 1
ATOM 5363 C CA . LEU A 1 667 ? -15.432 -19.850 57.393 1.00 94.81 667 LEU A CA 1
ATOM 5364 C C . LEU A 1 667 ? -16.489 -19.307 58.375 1.00 94.81 667 LEU A C 1
ATOM 5366 O O . LEU A 1 667 ? -16.806 -18.120 58.336 1.00 94.81 667 LEU A O 1
ATOM 5370 N N . GLU A 1 668 ? -17.016 -20.136 59.279 1.00 92.44 668 GLU A N 1
ATOM 5371 C CA . GLU A 1 668 ? -17.975 -19.697 60.303 1.00 92.44 668 GLU A CA 1
ATOM 5372 C C . GLU A 1 668 ? -17.349 -18.725 61.317 1.00 92.44 668 GLU A C 1
ATOM 5374 O O . GLU A 1 668 ? -17.970 -17.713 61.663 1.00 92.44 668 GLU A O 1
ATOM 5379 N N . LYS A 1 669 ? -16.095 -18.959 61.737 1.00 90.69 669 LYS A N 1
ATOM 5380 C CA . LYS A 1 669 ? -15.328 -18.001 62.558 1.00 90.69 669 LYS A CA 1
ATOM 5381 C C . LYS A 1 669 ? -15.141 -16.665 61.828 1.00 90.69 669 LYS A C 1
ATOM 5383 O O . LYS A 1 669 ? -15.435 -15.618 62.405 1.00 90.69 669 LYS A O 1
ATOM 5388 N N . LEU A 1 670 ? -14.738 -16.693 60.556 1.00 93.38 670 LEU A N 1
ATOM 5389 C CA . LEU A 1 670 ? -14.575 -15.501 59.714 1.00 93.38 670 LEU A CA 1
ATOM 5390 C C . LEU A 1 670 ? -15.901 -14.745 59.525 1.00 93.38 670 LEU A C 1
ATOM 5392 O O . LEU A 1 670 ? -15.943 -13.530 59.708 1.00 93.38 670 LEU A O 1
ATOM 5396 N N . MET A 1 671 ? -17.011 -15.443 59.255 1.00 93.00 671 MET A N 1
ATOM 5397 C CA . MET A 1 671 ? -18.350 -14.838 59.163 1.00 93.00 671 MET A CA 1
ATOM 5398 C C . MET A 1 671 ? -18.784 -14.166 60.472 1.00 93.00 671 MET A C 1
ATOM 5400 O O . MET A 1 671 ? -19.395 -13.092 60.437 1.00 93.00 671 MET A O 1
ATOM 5404 N N . LYS A 1 672 ? -18.434 -14.747 61.627 1.00 90.19 672 LYS A N 1
ATOM 5405 C CA . LYS A 1 672 ? -18.684 -14.137 62.938 1.00 90.19 672 LYS A CA 1
ATOM 5406 C C . LYS A 1 672 ? -17.858 -12.858 63.125 1.00 90.19 672 LYS A C 1
ATOM 5408 O O . LYS A 1 672 ? -18.435 -11.830 63.479 1.00 90.19 672 LYS A O 1
ATOM 5413 N N . ILE A 1 673 ? -16.565 -12.878 62.792 1.00 88.44 673 ILE A N 1
ATOM 5414 C CA . ILE A 1 673 ? -15.685 -11.693 62.837 1.00 88.44 673 ILE A CA 1
ATOM 5415 C C . ILE A 1 673 ? -16.199 -10.590 61.894 1.00 88.44 673 ILE A C 1
ATOM 5417 O O . ILE A 1 673 ? -16.377 -9.452 62.321 1.00 88.44 673 ILE A O 1
ATOM 5421 N N . HIS A 1 674 ? -16.558 -10.924 60.651 1.00 92.06 674 HIS A N 1
ATOM 5422 C CA . HIS A 1 674 ? -17.160 -9.990 59.691 1.00 92.06 674 HIS A CA 1
ATOM 5423 C C . HIS A 1 674 ? -18.432 -9.322 60.236 1.00 92.06 674 HIS A C 1
ATOM 5425 O O . HIS A 1 674 ? -18.630 -8.122 60.037 1.00 92.06 674 HIS A O 1
ATOM 5431 N N . SER A 1 675 ? -19.283 -10.051 60.971 1.00 87.88 675 SER A N 1
ATOM 5432 C CA . SER A 1 675 ? -20.462 -9.455 61.618 1.00 87.88 675 SER A CA 1
ATOM 5433 C C . SER A 1 675 ? -20.082 -8.378 62.647 1.00 87.88 675 SER A C 1
ATOM 5435 O O . SER A 1 675 ? -20.710 -7.318 62.665 1.00 87.88 675 SER A O 1
ATOM 5437 N N . MET A 1 676 ? -18.997 -8.603 63.398 1.00 85.19 676 MET A N 1
ATOM 5438 C CA . MET A 1 676 ? -18.483 -7.750 64.478 1.00 85.19 676 MET A CA 1
ATOM 5439 C C . MET A 1 676 ? -17.635 -6.555 64.003 1.00 85.19 676 MET A C 1
ATOM 5441 O O . MET A 1 676 ? -17.450 -5.615 64.770 1.00 85.19 676 MET A O 1
ATOM 5445 N N . LEU A 1 677 ? -17.127 -6.548 62.763 1.00 87.56 677 LEU A N 1
ATOM 5446 C CA . LEU A 1 677 ? -16.362 -5.408 62.235 1.00 87.56 677 LEU A CA 1
ATOM 5447 C C . LEU A 1 677 ? -17.220 -4.131 62.161 1.00 87.56 677 LEU A C 1
ATOM 5449 O O . LEU A 1 677 ? -18.275 -4.120 61.520 1.00 87.56 677 LEU A O 1
ATOM 5453 N N . HIS A 1 678 ? -16.744 -3.054 62.790 1.00 84.62 678 HIS A N 1
ATOM 5454 C CA . HIS A 1 678 ? -17.388 -1.734 62.774 1.00 84.62 678 HIS A CA 1
ATOM 5455 C C . HIS A 1 678 ? -16.865 -0.800 61.670 1.00 84.62 678 HIS A C 1
ATOM 5457 O O . HIS A 1 678 ? -17.596 0.099 61.257 1.00 84.62 678 HIS A O 1
ATOM 5463 N N . ASP A 1 679 ? -15.643 -1.011 61.172 1.00 87.94 679 ASP A N 1
ATOM 5464 C CA . ASP A 1 679 ? -15.160 -0.320 59.973 1.00 87.94 679 ASP A CA 1
ATOM 5465 C C . ASP A 1 679 ? -15.843 -0.889 58.721 1.00 87.94 679 ASP A C 1
ATOM 5467 O O . ASP A 1 679 ? -15.879 -2.102 58.515 1.00 87.94 679 ASP A O 1
ATOM 5471 N N . ASN A 1 680 ? -16.382 -0.007 57.880 1.00 84.56 680 ASN A N 1
ATOM 5472 C CA . ASN A 1 680 ? -17.096 -0.384 56.666 1.00 84.56 680 ASN A CA 1
ATOM 5473 C C . ASN A 1 680 ? -16.166 -0.919 55.575 1.00 84.56 680 ASN A C 1
ATOM 5475 O O . ASN A 1 680 ? -16.597 -1.785 54.813 1.00 84.56 680 ASN A O 1
ATOM 5479 N N . ASP A 1 681 ? -14.927 -0.433 55.481 1.00 84.44 681 ASP A N 1
ATOM 5480 C CA . ASP A 1 681 ? -14.037 -0.828 54.387 1.00 84.44 681 ASP A CA 1
ATOM 5481 C C . ASP A 1 681 ? -13.308 -2.143 54.707 1.00 84.44 681 ASP A C 1
ATOM 5483 O O . ASP A 1 681 ? -13.363 -3.059 53.885 1.00 84.44 681 ASP A O 1
ATOM 5487 N N . ALA A 1 682 ? -12.810 -2.349 55.935 1.00 82.12 682 ALA A N 1
ATOM 5488 C CA . ALA A 1 682 ? -12.378 -3.680 56.387 1.00 82.12 682 ALA A CA 1
ATOM 5489 C C . ALA A 1 682 ? -13.502 -4.735 56.289 1.00 82.12 682 ALA A C 1
ATOM 5491 O O . ALA A 1 682 ? -13.266 -5.869 55.864 1.00 82.12 682 ALA A O 1
ATOM 5492 N N . LYS A 1 683 ? -14.749 -4.365 56.627 1.00 90.38 683 LYS A N 1
ATOM 5493 C CA . LYS A 1 683 ? -15.923 -5.248 56.499 1.00 90.38 683 LYS A CA 1
ATOM 5494 C C . LYS A 1 683 ? -16.238 -5.582 55.038 1.00 90.38 683 LYS A C 1
ATOM 5496 O O . LYS A 1 683 ? -16.590 -6.721 54.753 1.00 90.38 683 LYS A O 1
ATOM 5501 N N . ARG A 1 684 ? -16.070 -4.641 54.100 1.00 91.06 684 ARG A N 1
ATOM 5502 C CA . ARG A 1 684 ? -16.206 -4.901 52.654 1.00 91.06 684 ARG A CA 1
ATOM 5503 C C . ARG A 1 684 ? -15.143 -5.867 52.143 1.00 91.06 684 ARG A C 1
ATOM 5505 O O . ARG A 1 684 ? -15.510 -6.823 51.468 1.00 91.06 684 ARG A O 1
ATOM 5512 N N . THR A 1 685 ? -13.872 -5.647 52.479 1.00 90.44 685 THR A N 1
ATOM 5513 C CA . THR A 1 685 ? -12.761 -6.508 52.037 1.00 90.44 685 THR A CA 1
ATOM 5514 C C . THR A 1 685 ? -12.958 -7.943 52.515 1.00 90.44 685 THR A C 1
ATOM 5516 O O . THR A 1 685 ? -13.094 -8.843 51.685 1.00 90.44 685 THR A O 1
ATOM 5519 N N . LEU A 1 686 ? -13.160 -8.140 53.824 1.00 92.31 686 LEU A N 1
ATOM 5520 C CA . LEU A 1 686 ? -13.453 -9.464 54.376 1.00 92.31 686 LEU A CA 1
ATOM 5521 C C . LEU A 1 686 ? -14.771 -10.050 53.833 1.00 92.31 686 LEU A C 1
ATOM 5523 O O . LEU A 1 686 ? -14.908 -11.263 53.698 1.00 92.31 686 LEU A O 1
ATOM 5527 N N . GLY A 1 687 ? -15.748 -9.210 53.485 1.00 93.06 687 GLY A N 1
ATOM 5528 C CA . GLY A 1 687 ? -16.985 -9.634 52.830 1.0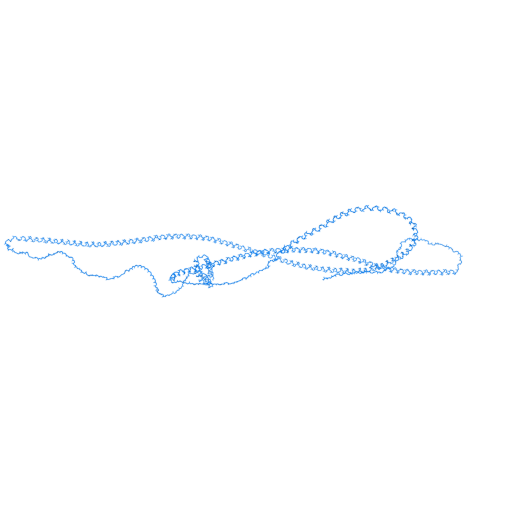0 93.06 687 GLY A CA 1
ATOM 5529 C C . GLY A 1 687 ? -16.759 -10.281 51.457 1.00 93.06 687 GLY A C 1
ATOM 5530 O O . GLY A 1 687 ? -17.441 -11.256 51.135 1.00 93.06 687 GLY A O 1
ATOM 5531 N N . TYR A 1 688 ? -15.790 -9.793 50.674 1.00 96.50 688 TYR A N 1
ATOM 5532 C CA . TYR A 1 688 ? -15.388 -10.416 49.407 1.00 96.50 688 TYR A CA 1
ATOM 5533 C C . TYR A 1 688 ? -14.567 -11.693 49.627 1.00 96.50 688 TYR A C 1
ATOM 5535 O O . TYR A 1 688 ? -14.849 -12.704 48.990 1.00 96.50 688 TYR A O 1
ATOM 5543 N N . GLU A 1 689 ? -13.618 -11.690 50.565 1.00 94.31 689 GLU A N 1
ATOM 5544 C CA . GLU A 1 689 ? -12.779 -12.860 50.880 1.00 94.31 689 GLU A CA 1
ATOM 5545 C C . GLU A 1 689 ? -13.617 -14.032 51.424 1.00 94.31 689 GLU A C 1
ATOM 5547 O O . GLU A 1 689 ? -13.463 -15.175 50.999 1.00 94.31 689 GLU A O 1
ATOM 5552 N N . ILE A 1 690 ? -14.596 -13.753 52.293 1.00 95.88 690 ILE A N 1
ATOM 5553 C CA . ILE A 1 690 ? -15.583 -14.741 52.759 1.00 95.88 690 ILE A CA 1
ATOM 5554 C C . ILE A 1 690 ? -16.461 -15.242 51.614 1.00 95.88 690 ILE A C 1
ATOM 5556 O O . ILE A 1 690 ? -16.851 -16.410 51.623 1.00 95.88 690 ILE A O 1
ATOM 5560 N N . LEU A 1 691 ? -16.812 -14.388 50.647 1.00 95.81 691 LEU A N 1
ATOM 5561 C CA . LEU A 1 691 ? -17.600 -14.810 49.492 1.00 95.81 691 LEU A CA 1
ATOM 5562 C C . LEU A 1 691 ? -16.798 -15.777 48.613 1.00 95.81 691 LEU A C 1
ATOM 5564 O O . LEU A 1 691 ? -17.342 -16.820 48.250 1.00 95.81 691 LEU A O 1
ATOM 5568 N N . ASP A 1 692 ? -15.523 -15.474 48.350 1.00 95.88 692 ASP A N 1
ATOM 5569 C CA . ASP A 1 692 ? -14.649 -16.301 47.515 1.00 95.88 692 ASP A CA 1
ATOM 5570 C C . ASP A 1 692 ? -14.239 -17.620 48.192 1.00 95.88 692 ASP A C 1
ATOM 5572 O O . ASP A 1 692 ? -14.343 -18.700 47.601 1.00 95.88 692 ASP A O 1
ATOM 5576 N N . LEU A 1 693 ? -13.899 -17.581 49.485 1.00 94.19 693 LEU A N 1
ATOM 5577 C CA . LEU A 1 693 ? -13.677 -18.786 50.287 1.00 94.19 693 LEU A CA 1
ATOM 5578 C C . LEU A 1 693 ? -14.942 -19.666 50.320 1.00 94.19 693 LEU A C 1
ATOM 5580 O O . LEU A 1 693 ? -14.861 -20.893 50.266 1.00 94.19 693 LEU A O 1
ATOM 5584 N N . LYS A 1 694 ? -16.137 -19.060 50.339 1.00 95.50 694 LYS A N 1
ATOM 5585 C CA . LYS A 1 694 ? -17.426 -19.771 50.301 1.00 95.50 694 LYS A CA 1
ATOM 5586 C C . LYS A 1 694 ? -17.776 -20.326 48.917 1.00 95.50 694 LYS A C 1
ATOM 5588 O O . LYS A 1 694 ? -18.443 -21.361 48.860 1.00 95.50 694 LYS A O 1
ATOM 5593 N N . THR A 1 695 ? -17.347 -19.708 47.814 1.00 95.88 695 THR A N 1
ATOM 5594 C CA . THR A 1 695 ? -17.406 -20.341 46.483 1.00 95.88 695 THR A CA 1
ATOM 5595 C C . THR A 1 695 ? -16.379 -21.457 46.352 1.00 95.88 695 THR A C 1
ATOM 5597 O O . THR A 1 695 ? -16.740 -22.531 45.879 1.00 95.88 695 THR A O 1
ATOM 5600 N N . SER A 1 696 ? -15.169 -21.282 46.878 1.00 93.88 696 SER A N 1
ATOM 5601 C CA . SER A 1 696 ? -14.125 -22.311 46.906 1.00 93.88 696 SER A CA 1
ATOM 5602 C C . SER A 1 696 ? -14.562 -23.553 47.699 1.00 93.88 696 SER A C 1
ATOM 5604 O O . SER A 1 696 ? -14.523 -24.659 47.169 1.00 93.88 696 SER A O 1
ATOM 5606 N N . ILE A 1 697 ? -15.116 -23.381 48.908 1.00 94.56 697 ILE A N 1
ATOM 5607 C CA . ILE A 1 697 ? -15.712 -24.466 49.718 1.00 94.56 697 ILE A CA 1
ATOM 5608 C C . ILE A 1 697 ? -16.902 -25.140 49.015 1.00 94.56 697 ILE A C 1
ATOM 5610 O O . ILE A 1 697 ? -17.147 -26.325 49.238 1.00 94.56 697 ILE A O 1
ATOM 5614 N N . LYS A 1 698 ? -17.663 -24.419 48.180 1.00 94.38 698 LYS A N 1
ATOM 5615 C CA . LYS A 1 698 ? -18.743 -25.018 47.378 1.00 94.38 698 LYS A CA 1
ATOM 5616 C C . LYS A 1 698 ? -18.204 -25.839 46.211 1.00 94.38 698 LYS A C 1
ATOM 5618 O O . LYS A 1 698 ? -18.703 -26.934 45.993 1.00 94.38 698 LYS A O 1
ATOM 5623 N N . LEU A 1 699 ? -17.218 -25.326 45.478 1.00 93.31 699 LEU A N 1
ATOM 5624 C CA . LEU A 1 699 ? -16.615 -26.012 44.333 1.00 93.31 699 LEU A CA 1
ATOM 5625 C C . LEU A 1 699 ? -15.866 -27.272 44.783 1.00 93.31 699 LEU A C 1
ATOM 5627 O O . LEU A 1 699 ? -16.128 -28.344 44.251 1.00 93.31 699 LEU A O 1
ATOM 5631 N N . ALA A 1 700 ? -15.053 -27.172 45.838 1.00 90.62 700 ALA A N 1
ATOM 5632 C CA . ALA A 1 700 ? -14.358 -28.308 46.445 1.00 90.62 700 ALA A CA 1
ATOM 5633 C C . ALA A 1 700 ? -15.300 -29.327 47.127 1.00 90.62 700 ALA A C 1
ATOM 5635 O O . ALA A 1 700 ? -14.870 -30.416 47.477 1.00 90.62 700 ALA A O 1
ATOM 5636 N N . ALA A 1 701 ? -16.581 -28.991 47.329 1.00 89.69 701 ALA A N 1
ATOM 5637 C CA . ALA A 1 701 ? -17.621 -29.917 47.794 1.00 89.69 701 ALA A CA 1
ATOM 5638 C C . ALA A 1 701 ? -18.524 -30.449 46.657 1.00 89.69 701 ALA A C 1
ATOM 5640 O O . ALA A 1 701 ? -19.525 -31.112 46.937 1.00 89.69 701 ALA A O 1
ATOM 5641 N N . LEU A 1 702 ? -18.202 -30.125 45.400 1.00 88.00 702 LEU A N 1
ATOM 5642 C CA . LEU A 1 702 ? -18.829 -30.655 44.181 1.00 88.00 702 LEU A CA 1
ATOM 5643 C C . LEU A 1 702 ? -17.861 -31.521 43.350 1.00 88.00 702 LEU A C 1
ATOM 5645 O O . LEU A 1 702 ? -18.321 -32.240 42.464 1.00 88.00 702 LEU A O 1
ATOM 5649 N N . SER A 1 703 ? -16.557 -31.436 43.635 1.00 77.94 703 SER A N 1
ATOM 5650 C CA . SER A 1 703 ? -15.486 -32.336 43.180 1.00 77.94 703 SER A CA 1
ATOM 5651 C C . SER A 1 703 ? -15.337 -33.554 44.089 1.00 77.94 703 SER A C 1
ATOM 5653 O O . SER A 1 703 ? -15.259 -34.672 43.543 1.00 77.94 703 SER A O 1
#